Protein AF-A0A966L9B3-F1 (afdb_monomer_lite)

Sequence (393 aa):
MKVLAFAATNHKQSINKKLVKYATSLFQKKHEIKLIDLNDYEVVLFSPARAAKSGVPKKAQEFSDLIEWADLVVISFAEYNGSYTPVFKNLLDWASTTKEKLFVNTEMLLLATSPGARGAKGVLTQAANYFPFMGATVIGTFSLPKFSEHLTAQGISDKALHTELENLVLTAESTPVPVHTKTVTWVNKLSTLWIVIGYSMFAFVTLNGWLGAPWFAITTANIYWEIAMIAATFTLLIRPLYDLLPESDILRSMLKWRKGIGVISSGIVVGFWLSRNTSFTDPTIFFDYFRAEKWNFGLENILERTTEITAWTLFLISNKWMVLHANWLWHQLQKLAYVYFLSAAFLLSIIHEKTYGLVCLILFFVIYQAWIYKRIFNPKPVENHQSRLSQAS

Foldseek 3Di:
DEEEEEELDQPPPDLLLVVRVQLVVLADPVYHYDYDHLVQLFDDADDPVCCLPPNQPPSLVVVLVSLVVGLEYEYEADADPLEGDSSNVRSVRSNCVVDVASNALYEYEYEAADLAQCQSVSHQVVCVVPNVVSRYHYLYYAGDYNSVVQQDPVGGPDPVSVVVSSVSSVSVVPPPRPPCSVLVVVLLVVLVVLQVLLLVLLVVLQVCLQVVPVVCDPVVLVVLLLLLLVLLLLLQQLVLVCLVPVVDPPSVSCPSNSLSSLSNNLSNLQSNVNSQQDYPVDRVSVVVCVDVVLVDPPLLSVLSVLLNVLSVLSNVCSDPVNCSNPVVVSVVSVVSSVSNNVSSLCNCCPVVVHPSSVVSVVSNVVSVVVSVCCCPPVNDPDPPPVVVVVVVD

Structure (mmCIF, N/CA/C/O backbone):
data_AF-A0A966L9B3-F1
#
_entry.id   AF-A0A966L9B3-F1
#
loop_
_atom_site.group_PDB
_atom_site.id
_atom_site.type_symbol
_atom_site.label_atom_id
_atom_site.label_alt_id
_atom_site.label_comp_id
_atom_site.label_asym_id
_atom_site.label_entity_id
_atom_site.label_seq_id
_atom_site.pdbx_PDB_ins_code
_atom_site.Cartn_x
_atom_site.Cartn_y
_atom_site.Cartn_z
_atom_site.occupancy
_atom_site.B_iso_or_equiv
_atom_site.auth_seq_id
_atom_site.auth_comp_id
_atom_site.auth_asym_id
_atom_site.auth_atom_id
_atom_site.pdbx_PDB_model_num
ATOM 1 N N . MET A 1 1 ? -17.893 11.603 8.142 1.00 88.25 1 MET A N 1
ATOM 2 C CA . MET A 1 1 ? -16.762 10.656 8.187 1.00 88.25 1 MET A CA 1
ATOM 3 C C . MET A 1 1 ? -17.284 9.248 7.984 1.00 88.25 1 MET A C 1
ATOM 5 O O . MET A 1 1 ? -18.453 8.998 8.288 1.00 88.25 1 MET A O 1
ATOM 9 N N . LYS A 1 2 ? -16.426 8.384 7.463 1.00 92.75 2 LYS A N 1
ATOM 10 C CA . LYS A 1 2 ? -16.637 6.957 7.253 1.00 92.75 2 LYS A CA 1
ATOM 11 C C . LYS A 1 2 ? -16.049 6.193 8.430 1.00 92.75 2 LYS A C 1
ATOM 13 O O . LYS A 1 2 ? -14.855 6.309 8.697 1.00 92.75 2 LYS A O 1
ATOM 18 N N . VAL A 1 3 ? -16.881 5.438 9.131 1.00 95.75 3 VAL A N 1
ATOM 19 C CA . VAL A 1 3 ? -16.491 4.680 10.320 1.00 95.75 3 VAL A CA 1
ATOM 20 C C . VAL A 1 3 ? -16.561 3.197 9.995 1.00 95.75 3 VAL A C 1
ATOM 22 O O . VAL A 1 3 ? -17.634 2.674 9.691 1.00 95.75 3 VAL A O 1
ATOM 25 N N . LEU A 1 4 ? -15.429 2.505 10.064 1.00 97.88 4 LEU A N 1
ATOM 26 C CA . LEU A 1 4 ? -15.395 1.046 10.039 1.00 97.88 4 LEU A CA 1
ATOM 27 C C . LEU A 1 4 ? -15.411 0.541 11.477 1.00 97.88 4 LEU A C 1
ATOM 29 O O . LEU A 1 4 ? -14.542 0.894 12.267 1.00 97.88 4 LEU A O 1
ATOM 33 N N . ALA A 1 5 ? -16.375 -0.306 11.813 1.00 98.44 5 ALA A N 1
ATOM 34 C CA . ALA A 1 5 ? -16.529 -0.840 13.153 1.00 98.44 5 ALA A CA 1
ATOM 35 C C . ALA A 1 5 ? -16.572 -2.366 13.146 1.00 98.44 5 ALA A C 1
ATOM 37 O O . ALA A 1 5 ? -17.249 -2.966 12.311 1.00 98.44 5 ALA A O 1
ATOM 38 N N . PHE A 1 6 ? -15.869 -3.007 14.080 1.00 98.62 6 PHE A N 1
ATOM 39 C CA . PHE A 1 6 ? -15.927 -4.461 14.244 1.00 98.62 6 PHE A CA 1
ATOM 40 C C . PHE A 1 6 ? -15.386 -4.937 15.589 1.00 98.62 6 PHE A C 1
ATOM 42 O O . PHE A 1 6 ? -14.641 -4.247 16.282 1.00 98.62 6 PHE A O 1
ATOM 49 N N . ALA A 1 7 ? -15.740 -6.165 15.958 1.00 98.44 7 ALA A N 1
ATOM 50 C CA . ALA A 1 7 ? -15.104 -6.856 17.070 1.00 98.44 7 ALA A CA 1
ATOM 51 C C . ALA A 1 7 ? -14.018 -7.796 16.550 1.00 98.44 7 ALA A C 1
ATOM 53 O O . ALA A 1 7 ? -14.272 -8.583 15.642 1.00 98.44 7 ALA A O 1
ATOM 54 N N . ALA A 1 8 ? -12.841 -7.782 17.167 1.00 98.00 8 ALA A N 1
ATOM 55 C CA . ALA A 1 8 ? -11.696 -8.611 16.805 1.00 98.00 8 ALA A CA 1
ATOM 56 C C . ALA A 1 8 ? -11.862 -10.074 17.273 1.00 98.00 8 ALA A C 1
ATOM 58 O O . ALA A 1 8 ? -11.035 -10.601 18.016 1.00 98.00 8 ALA A O 1
ATOM 59 N N . THR A 1 9 ? -12.968 -10.728 16.909 1.00 97.75 9 THR A N 1
ATOM 60 C CA . THR A 1 9 ? -13.280 -12.131 17.221 1.00 97.75 9 THR A CA 1
ATOM 61 C C . THR A 1 9 ? -14.342 -12.686 16.271 1.00 97.75 9 THR A C 1
ATOM 63 O O . THR A 1 9 ? -15.232 -11.963 15.823 1.00 97.75 9 THR A O 1
ATOM 66 N N . ASN A 1 10 ? -14.298 -13.993 16.023 1.00 96.31 10 ASN A N 1
ATOM 67 C CA . ASN A 1 10 ? -15.314 -14.736 15.280 1.00 96.31 10 ASN A CA 1
ATOM 68 C C . ASN A 1 10 ? -16.407 -15.328 16.186 1.00 96.31 10 ASN A C 1
ATOM 70 O O . ASN A 1 10 ? -17.366 -15.908 15.681 1.00 96.31 10 ASN A O 1
ATOM 74 N N . HIS A 1 11 ? -16.347 -15.147 17.512 1.00 96.56 11 HIS A N 1
ATOM 75 C CA . HIS A 1 11 ? -17.391 -15.656 18.400 1.00 96.56 11 HIS A CA 1
ATOM 76 C C . HIS A 1 11 ? -18.757 -15.028 18.060 1.00 96.56 11 HIS A C 1
ATOM 78 O O . HIS A 1 11 ? -18.926 -13.802 18.085 1.00 96.56 11 HIS A O 1
ATOM 84 N N . LYS A 1 12 ? -19.752 -15.862 17.725 1.00 93.75 12 LYS A N 1
ATOM 85 C CA . LYS A 1 12 ? -21.078 -15.406 17.261 1.00 93.75 12 LYS A CA 1
ATOM 86 C C . LYS A 1 12 ? -21.807 -14.570 18.316 1.00 93.75 12 LYS A C 1
ATOM 88 O O . LYS A 1 12 ? -22.374 -13.534 17.997 1.00 93.75 12 LYS A O 1
ATOM 93 N N . GLN A 1 13 ? -21.706 -14.959 19.585 1.00 95.06 13 GLN A N 1
ATOM 94 C CA . GLN A 1 13 ? -22.300 -14.245 20.722 1.00 95.06 13 GLN A CA 1
ATOM 95 C C . GLN A 1 13 ? -21.269 -13.361 21.444 1.00 95.06 13 GLN A C 1
ATOM 97 O O . GLN A 1 13 ? -21.198 -13.327 22.669 1.00 95.06 13 GLN A O 1
ATOM 102 N N . SER A 1 14 ? -20.379 -12.707 20.698 1.00 96.56 14 SER A N 1
ATOM 103 C CA . SER A 1 14 ? -19.298 -11.907 21.281 1.00 96.56 14 SER A CA 1
ATOM 104 C C . SER A 1 14 ? -19.817 -10.706 22.081 1.00 96.56 14 SER A C 1
ATOM 106 O O . SER A 1 14 ? -20.560 -9.864 21.575 1.00 96.56 14 SER A O 1
ATOM 108 N N . ILE A 1 15 ? -19.340 -10.579 23.318 1.00 97.81 15 ILE A N 1
ATOM 109 C CA . ILE A 1 15 ? -19.538 -9.387 24.153 1.00 97.81 15 ILE A CA 1
ATOM 110 C C . ILE A 1 15 ? -18.845 -8.146 23.564 1.00 97.81 15 ILE A C 1
ATOM 112 O O . ILE A 1 15 ? -19.366 -7.041 23.665 1.00 97.81 15 ILE A O 1
ATOM 116 N N . ASN A 1 16 ? -17.739 -8.334 22.838 1.00 98.25 16 ASN A N 1
ATOM 117 C CA . ASN A 1 16 ? -17.040 -7.261 22.130 1.00 98.25 16 ASN A CA 1
ATOM 118 C C . ASN A 1 16 ? -17.839 -6.786 20.899 1.00 98.25 16 ASN A C 1
ATOM 120 O O . ASN A 1 16 ? -17.841 -5.599 20.588 1.00 98.25 16 ASN A O 1
ATOM 124 N N . LYS A 1 17 ? -18.613 -7.673 20.246 1.00 97.81 17 LYS A N 1
ATOM 125 C CA . LYS A 1 17 ? -19.581 -7.263 19.204 1.00 97.81 17 LYS A CA 1
ATOM 126 C C . LYS A 1 17 ? -20.690 -6.388 19.783 1.00 97.81 17 LYS A C 1
ATOM 128 O O . LYS A 1 17 ? -21.083 -5.406 19.163 1.00 97.81 17 LYS A O 1
ATOM 133 N N . LYS A 1 18 ? -21.181 -6.722 20.980 1.00 97.75 18 LYS A N 1
ATOM 134 C CA . LYS A 1 18 ? -22.184 -5.906 21.679 1.00 97.75 18 LYS A CA 1
ATOM 135 C C . LYS A 1 18 ? -21.615 -4.540 22.076 1.00 97.75 18 LYS A C 1
ATOM 137 O O . LYS A 1 18 ? -22.272 -3.535 21.828 1.00 97.75 18 LYS A O 1
ATOM 142 N N . LEU A 1 19 ? -20.392 -4.502 22.612 1.00 98.31 19 LEU A N 1
ATOM 143 C CA . LEU A 1 19 ? -19.725 -3.254 22.987 1.00 98.31 19 LEU A CA 1
ATOM 144 C C . LEU A 1 19 ? -19.475 -2.344 21.780 1.00 98.31 19 LEU A C 1
ATOM 146 O O . LEU A 1 19 ? -19.857 -1.180 21.826 1.00 98.31 19 LEU A O 1
ATOM 150 N N . VAL A 1 20 ? -18.889 -2.855 20.689 1.00 97.88 20 VAL A N 1
ATOM 151 C CA . VAL A 1 20 ? -18.633 -2.017 19.505 1.00 97.88 20 VAL A CA 1
ATOM 152 C C . VAL A 1 20 ? -19.937 -1.505 18.896 1.00 97.88 20 VAL A C 1
ATOM 154 O O . VAL A 1 20 ? -20.016 -0.336 18.537 1.00 97.88 20 VAL A O 1
ATOM 157 N N . LYS A 1 21 ? -20.990 -2.336 18.864 1.00 97.19 21 LYS A N 1
ATOM 158 C CA . LYS A 1 21 ? -22.319 -1.922 18.400 1.00 97.19 21 LYS A CA 1
ATOM 159 C C . LYS A 1 21 ? -22.887 -0.792 19.265 1.00 97.19 21 LYS A C 1
ATOM 161 O O . LYS A 1 21 ? -23.419 0.172 18.718 1.00 97.19 21 LYS A O 1
ATOM 166 N N . TYR A 1 22 ? -22.747 -0.888 20.588 1.00 97.75 22 TYR A N 1
ATOM 167 C CA . TYR A 1 22 ? -23.157 0.177 21.502 1.00 97.75 22 TYR A CA 1
ATOM 168 C C . TYR A 1 22 ? -22.345 1.458 21.279 1.00 97.75 22 TYR A C 1
ATOM 170 O O . TYR A 1 22 ? -22.937 2.508 21.053 1.00 97.75 22 TYR A O 1
ATOM 178 N N . ALA A 1 23 ? -21.013 1.373 21.226 1.00 97.25 23 ALA A N 1
ATOM 179 C CA . ALA A 1 23 ? -20.154 2.529 20.962 1.00 97.25 23 ALA A CA 1
ATOM 180 C C . ALA A 1 23 ? -20.516 3.222 19.637 1.00 97.25 23 ALA A C 1
ATOM 182 O O . ALA A 1 23 ? -20.663 4.438 19.600 1.00 97.25 23 ALA A O 1
ATOM 183 N N . THR A 1 24 ? -20.762 2.457 18.565 1.00 96.50 24 THR A N 1
ATOM 184 C CA . THR A 1 24 ? -21.193 3.027 17.277 1.00 96.50 24 THR A CA 1
ATOM 185 C C . THR A 1 24 ? -22.568 3.687 17.323 1.00 96.50 24 THR A C 1
ATOM 187 O O . THR A 1 24 ? -22.834 4.573 16.520 1.00 96.50 24 THR A O 1
ATOM 190 N N . SER A 1 25 ? -23.444 3.280 18.248 1.00 95.81 25 SER A N 1
ATOM 191 C CA . SER A 1 25 ? -24.771 3.891 18.399 1.00 95.81 25 SER A CA 1
ATOM 192 C C . SER A 1 25 ? -24.731 5.287 19.025 1.00 95.81 25 SER A C 1
ATOM 194 O O . SER A 1 25 ? -25.706 6.022 18.896 1.00 95.81 25 SER A O 1
ATOM 196 N N . LEU A 1 26 ? -23.609 5.655 19.658 1.00 95.19 26 LEU A N 1
ATOM 197 C CA . LEU A 1 26 ? -23.385 6.979 20.244 1.00 95.19 26 LEU A CA 1
ATOM 198 C C . LEU A 1 26 ? -22.949 8.026 19.205 1.00 95.19 26 LEU A C 1
ATOM 200 O O . LEU A 1 26 ? -23.002 9.217 19.489 1.00 95.19 26 LEU A O 1
ATOM 204 N N . PHE A 1 27 ? -22.536 7.606 18.005 1.00 94.44 27 PHE A N 1
ATOM 205 C CA . PHE A 1 27 ? -22.176 8.530 16.929 1.00 94.44 27 PHE A CA 1
ATOM 206 C C . PHE A 1 27 ? -23.416 9.220 16.344 1.00 94.44 27 PHE A C 1
ATOM 208 O O . PHE A 1 27 ? -24.498 8.636 16.218 1.00 94.44 27 PHE A O 1
ATOM 215 N N . GLN A 1 28 ? -23.242 10.455 15.883 1.00 87.56 28 GLN A N 1
ATOM 216 C CA . GLN A 1 28 ? -24.261 11.217 15.173 1.00 87.56 28 GLN A CA 1
ATOM 217 C C . GLN A 1 28 ? -24.679 10.515 13.871 1.00 87.56 28 GLN A C 1
ATOM 219 O O . GLN A 1 28 ? -23.863 10.010 13.098 1.00 87.56 28 GLN A O 1
ATOM 224 N N . LYS A 1 29 ? -25.973 10.586 13.540 1.00 86.69 29 LYS A N 1
ATOM 225 C CA . LYS A 1 29 ? -26.559 9.914 12.360 1.00 86.69 29 LYS A CA 1
ATOM 226 C C . LYS A 1 29 ? -25.997 10.361 11.000 1.00 86.69 29 LYS A C 1
ATOM 228 O O . LYS A 1 29 ? -26.280 9.726 9.992 1.00 86.69 29 LYS A O 1
ATOM 233 N N . LYS A 1 30 ? -25.223 11.450 10.953 1.00 87.50 30 LYS A N 1
ATOM 234 C CA . LYS A 1 30 ? -24.587 11.971 9.729 1.00 87.50 30 LYS A CA 1
ATOM 235 C C . LYS A 1 30 ? -23.382 11.139 9.260 1.00 87.50 30 LYS A C 1
ATOM 237 O O . LYS A 1 30 ? -22.874 11.376 8.165 1.00 87.50 30 LYS A O 1
ATOM 242 N N . HIS A 1 31 ? -22.873 10.234 10.095 1.00 90.06 31 HIS A N 1
ATOM 243 C CA . HIS A 1 31 ? -21.692 9.425 9.798 1.00 90.06 31 HIS A CA 1
ATOM 244 C C . HIS A 1 31 ? -22.064 8.149 9.026 1.00 90.06 31 HIS A C 1
ATOM 246 O O . HIS A 1 31 ? -23.074 7.510 9.312 1.00 90.06 31 HIS A O 1
ATOM 252 N N . GLU A 1 32 ? -21.244 7.764 8.043 1.00 94.19 32 GLU A N 1
ATOM 253 C CA . GLU A 1 32 ? -21.422 6.502 7.313 1.00 94.19 32 GLU A CA 1
ATOM 254 C C . GLU A 1 32 ? -20.723 5.396 8.108 1.00 94.19 32 GLU A C 1
ATOM 256 O O . GLU A 1 32 ? -19.495 5.324 8.113 1.00 94.19 32 GLU A O 1
ATOM 261 N N . ILE A 1 33 ? -21.488 4.558 8.810 1.00 96.44 33 ILE A N 1
ATOM 262 C CA . ILE A 1 33 ? -20.944 3.508 9.681 1.00 96.44 33 ILE A CA 1
ATOM 263 C C . ILE A 1 33 ? -21.110 2.140 9.017 1.00 96.44 33 ILE A C 1
ATOM 265 O O . ILE A 1 33 ? -22.226 1.714 8.719 1.00 96.44 33 ILE A O 1
ATOM 269 N N . LYS A 1 34 ? -20.000 1.421 8.837 1.00 97.94 34 LYS A N 1
ATOM 270 C CA . LYS A 1 34 ? -19.977 0.016 8.417 1.00 97.94 34 LYS A CA 1
ATOM 271 C C . LYS A 1 34 ? -19.582 -0.861 9.595 1.00 97.94 34 LYS A C 1
ATOM 273 O O . LYS A 1 34 ? -18.407 -0.953 9.936 1.00 97.94 34 LYS A O 1
ATOM 278 N N . LEU A 1 35 ? -20.572 -1.516 10.194 1.00 97.69 35 LEU A N 1
ATOM 279 C CA . LEU A 1 35 ? -20.355 -2.554 11.196 1.00 97.69 35 LEU A CA 1
ATOM 280 C C . LEU A 1 35 ? -20.195 -3.907 10.490 1.00 97.69 35 LEU A C 1
ATOM 282 O O . LEU A 1 35 ? -21.150 -4.382 9.878 1.00 97.69 35 LEU A O 1
ATOM 286 N N . ILE A 1 36 ? -19.010 -4.517 10.566 1.00 97.94 36 ILE A N 1
ATOM 287 C CA . ILE A 1 36 ? -18.717 -5.806 9.917 1.00 97.94 36 ILE A CA 1
ATOM 288 C C . ILE A 1 36 ? -18.547 -6.943 10.933 1.00 97.94 36 ILE A C 1
ATOM 290 O O . ILE A 1 36 ? -18.181 -6.719 12.091 1.00 97.94 36 ILE A O 1
ATOM 294 N N . ASP A 1 37 ? -18.774 -8.179 10.485 1.00 97.12 37 ASP A N 1
ATOM 295 C CA . ASP A 1 37 ? -18.498 -9.396 11.249 1.00 97.12 37 ASP A CA 1
ATOM 296 C C . ASP A 1 37 ? -17.266 -10.111 10.680 1.00 97.12 37 ASP A C 1
ATOM 298 O O . ASP A 1 37 ? -17.201 -10.405 9.491 1.00 97.12 37 ASP A O 1
ATOM 302 N N . LEU A 1 38 ? -16.285 -10.431 11.528 1.00 96.38 38 LEU A N 1
ATOM 303 C CA . LEU A 1 38 ? -15.063 -11.126 11.108 1.00 96.38 38 LEU A CA 1
ATOM 304 C C . LEU A 1 38 ? -15.313 -12.536 10.561 1.00 96.38 38 LEU A C 1
ATOM 306 O O . LEU A 1 38 ? -14.450 -13.057 9.859 1.00 96.38 38 LEU A O 1
ATOM 310 N N . ASN A 1 39 ? -16.471 -13.144 10.841 1.00 96.44 39 ASN A N 1
ATOM 311 C CA . ASN A 1 39 ? -16.850 -14.414 10.213 1.00 96.44 39 ASN A CA 1
ATOM 312 C C . ASN A 1 39 ? -16.973 -14.291 8.681 1.00 96.44 39 ASN A C 1
ATOM 314 O O . ASN A 1 39 ? -16.719 -15.262 7.977 1.00 96.44 39 ASN A O 1
ATOM 318 N N . ASP A 1 40 ? -17.275 -13.101 8.151 1.00 97.06 40 ASP A N 1
ATOM 319 C CA . ASP A 1 40 ? -17.399 -12.869 6.702 1.00 97.06 40 ASP A CA 1
ATOM 320 C C . ASP A 1 40 ? -16.039 -12.694 5.996 1.00 97.06 40 ASP A C 1
ATOM 322 O O . ASP A 1 40 ? -15.973 -12.590 4.763 1.00 97.06 40 ASP A O 1
ATOM 326 N N . TYR A 1 41 ? -14.954 -12.660 6.781 1.00 96.88 41 TYR A N 1
ATOM 327 C CA . TYR A 1 41 ? -13.576 -12.414 6.348 1.00 96.88 41 TYR A CA 1
ATOM 328 C C . TYR A 1 41 ? -12.631 -13.547 6.751 1.00 96.88 41 TYR A C 1
ATOM 330 O O . TYR A 1 41 ? -11.418 -13.349 6.842 1.00 96.88 41 TYR A O 1
ATOM 338 N N . GLU A 1 42 ? -13.166 -14.741 7.005 1.00 93.69 42 GLU A N 1
ATOM 339 C CA . GLU A 1 42 ? -12.338 -15.894 7.325 1.00 93.69 42 GLU A CA 1
ATOM 340 C C . GLU A 1 42 ? -11.416 -16.242 6.148 1.00 93.69 42 GLU A C 1
ATOM 342 O O . GLU A 1 42 ? -11.809 -16.281 4.979 1.00 93.69 42 GLU A O 1
ATOM 347 N N . VAL A 1 43 ? -10.146 -16.462 6.472 1.00 95.88 43 VAL A N 1
ATOM 348 C CA . VAL A 1 43 ? -9.086 -16.777 5.519 1.00 95.88 43 VAL A CA 1
ATOM 349 C C . VAL A 1 43 ? -8.260 -17.932 6.054 1.00 95.88 43 VAL A C 1
ATOM 351 O O . VAL A 1 43 ? -8.148 -18.133 7.264 1.00 95.88 43 VAL A O 1
ATOM 354 N N . VAL A 1 44 ? -7.647 -18.684 5.141 1.00 95.56 44 VAL A N 1
ATOM 355 C CA . VAL A 1 44 ? -6.712 -19.758 5.494 1.00 95.56 44 VAL A CA 1
ATOM 356 C C . VAL A 1 44 ? -5.604 -19.238 6.413 1.00 95.56 44 VAL A C 1
ATOM 358 O O . VAL A 1 44 ? -5.272 -18.055 6.387 1.00 95.56 44 VAL A O 1
ATOM 361 N N . LEU A 1 45 ? -4.990 -20.114 7.211 1.00 97.38 45 LEU A N 1
ATOM 362 C CA . LEU A 1 45 ? -3.868 -19.712 8.063 1.00 97.38 45 LEU A CA 1
ATOM 363 C C . LEU A 1 45 ? -2.746 -19.068 7.229 1.00 97.38 45 LEU A C 1
ATOM 365 O O . LEU A 1 45 ? -2.359 -19.599 6.179 1.00 97.38 45 LEU A O 1
ATOM 369 N N . PHE A 1 46 ? -2.251 -17.928 7.690 1.00 95.56 46 PHE A N 1
ATOM 370 C CA . PHE A 1 46 ? -1.196 -17.169 7.049 1.00 95.56 46 PHE A CA 1
ATOM 371 C C . PHE A 1 46 ? 0.109 -17.960 7.038 1.00 95.56 46 PHE A C 1
ATOM 373 O O . PHE A 1 46 ? 0.512 -18.567 8.029 1.00 95.56 46 PHE A O 1
ATOM 380 N N . SER A 1 47 ? 0.793 -17.926 5.898 1.00 93.12 47 SER A N 1
ATOM 381 C CA . SER A 1 47 ? 2.218 -18.218 5.844 1.00 93.12 47 SER A CA 1
ATOM 382 C C . SER A 1 47 ? 2.859 -17.445 4.693 1.00 93.12 47 SER A C 1
ATOM 384 O O . SER A 1 47 ? 2.222 -17.277 3.646 1.00 93.12 47 SER A O 1
ATOM 386 N N . PRO A 1 48 ? 4.132 -17.030 4.823 1.00 87.00 48 PRO A N 1
ATOM 387 C CA . PRO A 1 48 ? 4.849 -16.377 3.730 1.00 87.00 48 PRO A CA 1
ATOM 388 C C . PRO A 1 48 ? 4.855 -17.217 2.444 1.00 87.00 48 PRO A C 1
ATOM 390 O O . PRO A 1 48 ? 4.670 -16.688 1.352 1.00 87.00 48 PRO A O 1
ATOM 393 N N . ALA A 1 49 ? 4.979 -18.544 2.571 1.00 88.06 49 ALA A N 1
ATOM 394 C CA . ALA A 1 49 ? 4.940 -19.466 1.438 1.00 88.06 49 ALA A CA 1
ATOM 395 C C . ALA A 1 49 ? 3.576 -19.470 0.722 1.00 88.06 49 ALA A C 1
ATOM 397 O O . ALA A 1 49 ? 3.522 -19.500 -0.508 1.00 88.06 49 ALA A O 1
ATOM 398 N N . ARG A 1 50 ? 2.463 -19.409 1.468 1.00 86.94 50 ARG A N 1
ATOM 399 C CA . ARG A 1 50 ? 1.117 -19.318 0.877 1.00 86.94 50 ARG A CA 1
ATOM 400 C C . ARG A 1 50 ? 0.914 -17.987 0.171 1.00 86.94 50 ARG A C 1
ATOM 402 O O . ARG A 1 50 ? 0.420 -17.991 -0.954 1.00 86.94 50 ARG A O 1
ATOM 409 N N . ALA A 1 51 ? 1.332 -16.892 0.803 1.00 83.19 51 ALA A N 1
ATOM 410 C CA . ALA A 1 51 ? 1.238 -15.560 0.220 1.00 83.19 51 ALA A CA 1
ATOM 411 C C . ALA A 1 51 ? 2.031 -15.460 -1.091 1.00 83.19 51 ALA A C 1
ATOM 413 O O . ALA A 1 51 ? 1.507 -14.966 -2.085 1.00 83.19 51 ALA A O 1
ATOM 414 N N . ALA A 1 52 ? 3.244 -16.019 -1.130 1.00 80.25 52 ALA A N 1
ATOM 415 C CA . ALA A 1 52 ? 4.061 -16.061 -2.341 1.00 80.25 52 ALA A CA 1
ATOM 416 C C . ALA A 1 52 ? 3.446 -16.926 -3.457 1.00 80.25 52 ALA A C 1
ATOM 418 O O . ALA A 1 52 ? 3.570 -16.587 -4.630 1.00 80.25 52 ALA A O 1
ATOM 419 N N . LYS A 1 53 ? 2.786 -18.039 -3.107 1.00 80.62 53 LYS A N 1
ATOM 420 C CA . LYS A 1 53 ? 2.223 -18.983 -4.086 1.00 80.62 53 LYS A CA 1
ATOM 421 C C . LYS A 1 53 ? 0.872 -18.546 -4.653 1.00 80.62 53 LYS A C 1
ATOM 423 O O . LYS A 1 53 ? 0.626 -18.730 -5.838 1.00 80.62 53 LYS A O 1
ATOM 428 N N . SER A 1 54 ? -0.028 -18.067 -3.796 1.00 77.19 54 SER A N 1
ATOM 429 C CA . SER A 1 54 ? -1.451 -17.878 -4.139 1.00 77.19 54 SER A CA 1
ATOM 430 C C . SER A 1 54 ? -1.876 -16.410 -4.153 1.00 77.19 54 SER A C 1
ATOM 432 O O . SER A 1 54 ? -3.027 -16.114 -4.465 1.00 77.19 54 SER A O 1
ATOM 434 N N . GLY A 1 55 ? -0.968 -15.494 -3.804 1.00 82.56 55 GLY A N 1
ATOM 435 C CA . GLY A 1 55 ? -1.300 -14.094 -3.580 1.00 82.56 55 GLY A CA 1
ATOM 436 C C . GLY A 1 55 ? -2.172 -13.890 -2.339 1.00 82.56 55 GLY A C 1
ATOM 437 O O . GLY A 1 55 ? -2.334 -14.782 -1.501 1.00 82.56 55 GLY A O 1
ATOM 438 N N . VAL A 1 56 ? -2.723 -12.682 -2.210 1.00 85.62 56 VAL A N 1
ATOM 439 C CA . VAL A 1 56 ? -3.583 -12.302 -1.084 1.00 85.62 56 VAL A CA 1
ATOM 440 C C . VAL A 1 56 ? -4.996 -12.865 -1.292 1.00 85.62 56 VAL A C 1
ATOM 442 O O . VAL A 1 56 ? -5.597 -12.613 -2.339 1.00 85.62 56 VAL A O 1
ATOM 445 N N . PRO A 1 57 ? -5.578 -13.587 -0.313 1.00 93.19 57 PRO A N 1
ATOM 446 C CA . PRO A 1 57 ? -6.965 -14.022 -0.381 1.00 93.19 57 PRO A CA 1
ATOM 447 C C . PRO A 1 57 ? -7.919 -12.840 -0.561 1.00 93.19 57 PRO A C 1
ATOM 449 O O . PRO A 1 57 ? -7.784 -11.818 0.112 1.00 93.19 57 PRO A O 1
ATOM 452 N N . LYS A 1 58 ? -8.948 -13.008 -1.400 1.00 91.19 58 LYS A N 1
ATOM 453 C CA . LYS A 1 58 ? -9.935 -11.955 -1.699 1.00 91.19 58 LYS A CA 1
ATOM 454 C C . LYS A 1 58 ? -10.518 -11.311 -0.435 1.00 91.19 58 LYS A C 1
ATOM 456 O O . LYS A 1 58 ? -10.617 -10.096 -0.364 1.00 91.19 58 LYS A O 1
ATOM 461 N N . LYS A 1 59 ? -10.839 -12.112 0.585 1.00 95.00 59 LYS A N 1
ATOM 462 C CA . LYS A 1 59 ? -11.372 -11.631 1.867 1.00 95.00 59 LYS A CA 1
ATOM 463 C C . LYS A 1 59 ? -10.396 -10.756 2.653 1.00 95.00 59 LYS A C 1
ATOM 465 O O . LYS A 1 59 ? -10.809 -9.757 3.230 1.00 95.00 59 LYS A O 1
ATOM 470 N N . ALA A 1 60 ? -9.102 -11.065 2.625 1.00 93.81 60 ALA A N 1
ATOM 471 C CA . ALA A 1 60 ? -8.095 -10.204 3.239 1.00 93.81 60 ALA A CA 1
ATOM 472 C C . ALA A 1 60 ? -7.921 -8.886 2.468 1.00 93.81 60 ALA A C 1
ATOM 474 O O . ALA A 1 60 ? -7.740 -7.839 3.089 1.00 93.81 60 ALA A O 1
ATOM 475 N N . GLN A 1 61 ? -8.036 -8.920 1.134 1.00 90.38 61 GLN A N 1
ATOM 476 C CA . GLN A 1 61 ? -8.053 -7.704 0.319 1.00 90.38 61 GLN A CA 1
ATOM 477 C C . GLN A 1 61 ? -9.296 -6.851 0.615 1.00 90.38 61 GLN A C 1
ATOM 479 O O . GLN A 1 61 ? -9.149 -5.673 0.909 1.00 90.38 61 GLN A O 1
ATOM 484 N N . GLU A 1 62 ? -10.494 -7.448 0.644 1.00 92.06 62 GLU A N 1
ATOM 485 C CA . GLU A 1 62 ? -11.751 -6.764 1.000 1.00 92.06 62 GLU A CA 1
ATOM 486 C C . GLU A 1 62 ? -11.653 -6.094 2.385 1.00 92.06 62 GLU A C 1
ATOM 488 O O . GLU A 1 62 ? -12.053 -4.941 2.549 1.00 92.06 62 GLU A O 1
ATOM 493 N N . PHE A 1 63 ? -11.064 -6.776 3.375 1.00 96.75 63 PHE A N 1
ATOM 494 C CA . PHE A 1 63 ? -10.812 -6.197 4.698 1.00 96.75 63 PHE A CA 1
ATOM 495 C C . PHE A 1 63 ? -9.826 -5.019 4.642 1.00 96.75 63 PHE A C 1
ATOM 497 O O . PHE A 1 63 ? -10.066 -3.977 5.255 1.00 96.75 63 PHE A O 1
ATOM 504 N N . SER A 1 64 ? -8.739 -5.144 3.875 1.00 92.75 64 SER A N 1
ATOM 505 C CA . SER A 1 64 ? -7.795 -4.041 3.676 1.00 92.75 64 SER A CA 1
ATOM 506 C C . SER A 1 64 ? -8.423 -2.839 2.963 1.00 92.75 64 SER A C 1
ATOM 508 O O . SER A 1 64 ? -8.043 -1.704 3.259 1.00 92.75 64 SER A O 1
ATOM 510 N N . ASP A 1 65 ? -9.330 -3.068 2.018 1.00 88.25 65 ASP A N 1
ATOM 511 C CA . ASP A 1 65 ? -10.014 -2.010 1.274 1.00 88.25 65 ASP A CA 1
ATOM 512 C C . ASP A 1 65 ? -11.008 -1.268 2.179 1.00 88.25 65 ASP A C 1
ATOM 514 O O . ASP A 1 65 ? -11.165 -0.052 2.072 1.00 88.25 65 ASP A O 1
ATOM 518 N N . LEU A 1 66 ? -11.641 -1.975 3.123 1.00 94.69 66 LEU A N 1
ATOM 519 C CA . LEU A 1 66 ? -12.490 -1.362 4.146 1.00 94.69 66 LEU A CA 1
ATOM 520 C C . LEU A 1 66 ? -11.702 -0.461 5.094 1.00 94.69 66 LEU A C 1
ATOM 522 O O . LEU A 1 66 ? -12.190 0.614 5.438 1.00 94.69 66 LEU A O 1
ATOM 526 N N . ILE A 1 67 ? -10.500 -0.879 5.496 1.00 94.31 67 ILE A N 1
ATOM 527 C CA . ILE A 1 67 ? -9.609 -0.045 6.311 1.00 94.31 67 ILE A CA 1
ATOM 528 C C . ILE A 1 67 ? -9.236 1.232 5.550 1.00 94.31 67 ILE A C 1
ATOM 530 O O . ILE A 1 67 ? -9.299 2.315 6.116 1.00 94.31 67 ILE A O 1
ATOM 534 N N . GLU A 1 68 ? -8.907 1.124 4.260 1.00 88.56 68 GLU A N 1
ATOM 535 C CA . GLU A 1 68 ? -8.574 2.286 3.421 1.00 88.56 68 GLU A CA 1
ATOM 536 C C . GLU A 1 68 ? -9.778 3.199 3.147 1.00 88.56 68 GLU A C 1
ATOM 538 O O . GLU A 1 68 ? -9.625 4.405 2.964 1.00 88.56 68 GLU A O 1
ATOM 543 N N . TRP A 1 69 ? -10.985 2.636 3.118 1.00 90.31 69 TRP A N 1
ATOM 544 C CA . TRP A 1 69 ? -12.220 3.404 2.998 1.00 90.31 69 TRP A CA 1
ATOM 545 C C . TRP A 1 69 ? -12.534 4.217 4.266 1.00 90.31 69 TRP A C 1
ATOM 547 O O . TRP A 1 69 ? -13.216 5.237 4.153 1.00 90.31 69 TRP A O 1
ATOM 557 N N . ALA A 1 70 ? -12.078 3.779 5.442 1.00 92.19 70 ALA A N 1
ATOM 558 C CA . ALA A 1 70 ? -12.440 4.364 6.728 1.00 92.19 70 ALA A CA 1
ATOM 559 C C . ALA A 1 70 ? -11.601 5.603 7.079 1.00 92.19 70 ALA A C 1
ATOM 561 O O . ALA A 1 70 ? -10.377 5.583 6.987 1.00 92.19 70 ALA A O 1
ATOM 562 N N . ASP A 1 71 ? -12.269 6.652 7.564 1.00 89.19 71 ASP A N 1
ATOM 563 C CA . ASP A 1 71 ? -11.611 7.777 8.240 1.00 89.19 71 ASP A CA 1
ATOM 564 C C . ASP A 1 71 ? -11.264 7.385 9.693 1.00 89.19 71 ASP A C 1
ATOM 566 O O . ASP A 1 71 ? -10.209 7.740 10.212 1.00 89.19 71 ASP A O 1
ATOM 570 N N . LEU A 1 72 ? -12.147 6.594 10.320 1.00 94.19 72 LEU A N 1
ATOM 571 C CA . LEU A 1 72 ? -12.029 6.096 11.690 1.00 94.19 72 LEU A CA 1
ATOM 572 C C . LEU A 1 72 ? -12.300 4.588 11.742 1.00 94.19 72 LEU A C 1
ATOM 574 O O . LEU A 1 72 ? -13.311 4.108 11.221 1.00 94.19 72 LEU A O 1
ATOM 578 N N . VAL A 1 73 ? -11.441 3.848 12.440 1.00 97.44 73 VAL A N 1
ATOM 579 C CA . VAL A 1 73 ? -11.653 2.439 12.784 1.00 97.44 73 VAL A CA 1
ATOM 580 C C . VAL A 1 73 ? -11.999 2.314 14.267 1.00 97.44 73 VAL A C 1
ATOM 582 O O . VAL A 1 73 ? -11.204 2.663 15.136 1.00 97.44 73 VAL A O 1
ATOM 585 N N . VAL A 1 74 ? -13.177 1.768 14.565 1.00 98.38 74 VAL A N 1
ATOM 586 C CA . VAL A 1 74 ? -13.603 1.419 15.926 1.00 98.38 74 VAL A CA 1
ATOM 587 C C . VAL A 1 74 ? -13.515 -0.093 16.089 1.00 98.38 74 VAL A C 1
ATOM 589 O O . VAL A 1 74 ? -14.297 -0.848 15.508 1.00 98.38 74 VAL A O 1
ATOM 592 N N . ILE A 1 75 ? -12.559 -0.559 16.882 1.00 98.56 75 ILE A N 1
ATOM 593 C CA . ILE A 1 75 ? -12.273 -1.990 17.022 1.00 98.56 75 ILE A CA 1
ATOM 594 C C . ILE A 1 75 ? -12.410 -2.425 18.474 1.00 98.56 75 ILE A C 1
ATOM 596 O O . ILE A 1 75 ? -11.818 -1.821 19.356 1.00 98.56 75 ILE A O 1
ATOM 600 N N . SER A 1 76 ? -13.175 -3.491 18.729 1.00 98.62 76 SER A N 1
ATOM 601 C CA . SER A 1 76 ? -13.335 -4.061 20.073 1.00 98.62 76 SER A CA 1
ATOM 602 C C . SER A 1 76 ? -12.617 -5.404 20.216 1.00 98.62 76 SER A C 1
ATOM 604 O O . SER A 1 76 ? -12.998 -6.387 19.575 1.00 98.62 76 SER A O 1
ATOM 606 N N . PHE A 1 77 ? -11.571 -5.460 21.042 1.00 98.56 77 PHE A N 1
ATOM 607 C CA . PHE A 1 77 ? -10.699 -6.625 21.193 1.00 98.56 77 PHE A CA 1
ATOM 608 C C . PHE A 1 77 ? -11.186 -7.609 22.253 1.00 98.56 77 PHE A C 1
ATOM 610 O O . PHE A 1 77 ? -11.276 -7.290 23.436 1.00 98.56 77 PHE A O 1
ATOM 617 N N . ALA A 1 78 ? -11.411 -8.854 21.827 1.00 97.75 78 ALA A N 1
ATOM 618 C CA . ALA A 1 78 ? -11.479 -9.980 22.747 1.00 97.75 78 ALA A CA 1
ATOM 619 C C . ALA A 1 78 ? -10.058 -10.463 23.084 1.00 97.75 78 ALA A C 1
ATOM 621 O O . ALA A 1 78 ? -9.217 -10.580 22.194 1.00 97.75 78 ALA A O 1
ATOM 622 N N . GLU A 1 79 ? -9.815 -10.764 24.360 1.00 96.75 79 GLU A N 1
ATOM 623 C CA . GLU A 1 79 ? -8.522 -11.240 24.861 1.00 96.75 79 GLU A CA 1
ATOM 624 C C . GLU A 1 79 ? -8.538 -12.757 25.030 1.00 96.75 79 GLU A C 1
ATOM 626 O O . GLU A 1 79 ? -9.265 -13.275 25.881 1.00 96.75 79 GLU A O 1
ATOM 631 N N . TYR A 1 80 ? -7.739 -13.471 24.235 1.00 95.94 80 TYR A N 1
ATOM 632 C CA . TYR A 1 80 ? -7.524 -14.914 24.382 1.00 95.94 80 TYR A CA 1
ATOM 633 C C . TYR A 1 80 ? -6.100 -15.139 24.882 1.00 95.94 80 TYR A C 1
ATOM 635 O O . TYR A 1 80 ? -5.143 -14.745 24.219 1.00 95.94 80 TYR A O 1
ATOM 643 N N . ASN A 1 81 ? -5.960 -15.743 26.067 1.00 93.81 81 ASN A N 1
ATOM 644 C CA . ASN A 1 81 ? -4.669 -15.987 26.726 1.00 93.81 81 ASN A CA 1
ATOM 645 C C . ASN A 1 81 ? -3.775 -14.734 26.795 1.00 93.81 81 ASN A C 1
ATOM 647 O O . ASN A 1 81 ? -2.575 -14.796 26.546 1.00 93.81 81 ASN A O 1
ATOM 651 N N . GLY A 1 82 ? -4.378 -13.581 27.095 1.00 92.12 82 GLY A N 1
ATOM 652 C CA . GLY A 1 82 ? -3.657 -12.317 27.208 1.00 92.12 82 GLY A CA 1
ATOM 653 C C . GLY A 1 82 ? -3.267 -11.672 25.877 1.00 92.12 82 GLY A C 1
ATOM 654 O O . GLY A 1 82 ? -2.505 -10.716 25.908 1.00 92.12 82 GLY A O 1
ATOM 655 N N . SER A 1 83 ? -3.745 -12.143 24.720 1.00 95.75 83 SER A N 1
ATOM 656 C CA . SER A 1 83 ? -3.402 -11.558 23.415 1.00 95.75 83 SER A CA 1
ATOM 657 C C . SER A 1 83 ? -4.590 -11.518 22.444 1.00 95.75 83 SER A C 1
ATOM 659 O O . SER A 1 83 ? -5.742 -11.766 22.817 1.00 95.75 83 SER A O 1
ATOM 661 N N . TYR A 1 84 ? -4.306 -11.150 21.193 1.00 97.88 84 TYR A N 1
ATOM 662 C CA . TYR A 1 84 ? -5.268 -11.094 20.099 1.00 97.88 84 TYR A CA 1
ATOM 663 C C . TYR A 1 84 ? -5.927 -12.450 19.851 1.00 97.88 84 TYR A C 1
ATOM 665 O O . TYR A 1 84 ? -5.302 -13.503 19.985 1.00 97.88 84 TYR A O 1
ATOM 673 N N . THR A 1 85 ? -7.179 -12.432 19.389 1.00 98.12 85 THR A N 1
ATOM 674 C CA . THR A 1 85 ? -7.799 -13.671 18.918 1.00 98.12 85 THR A CA 1
ATOM 675 C C . THR A 1 85 ? -7.068 -14.203 17.678 1.00 98.12 85 THR A C 1
ATOM 677 O O . THR A 1 85 ? -6.654 -13.410 16.823 1.00 98.12 85 THR A O 1
ATOM 680 N N . PRO A 1 86 ? -6.943 -15.537 17.523 1.00 97.69 86 PRO A N 1
ATOM 681 C CA . PRO A 1 86 ? -6.264 -16.130 16.371 1.00 97.69 86 PRO A CA 1
ATOM 682 C C . PRO A 1 86 ? -6.847 -15.681 15.030 1.00 97.69 86 PRO A C 1
ATOM 684 O O . PRO A 1 86 ? -6.100 -15.381 14.105 1.00 97.69 86 PRO A O 1
ATOM 687 N N . VAL A 1 87 ? -8.178 -15.571 14.935 1.00 97.50 87 VAL A N 1
ATOM 688 C CA . VAL A 1 87 ? -8.855 -15.132 13.706 1.00 97.50 87 VAL A CA 1
ATOM 689 C C . VAL A 1 87 ? -8.490 -13.698 13.331 1.00 97.50 87 VAL A C 1
ATOM 691 O O . VAL A 1 87 ? -8.182 -13.434 12.171 1.00 97.50 87 VAL A O 1
ATOM 694 N N . PHE A 1 88 ? -8.458 -12.782 14.305 1.00 98.00 88 PHE A N 1
ATOM 695 C CA . PHE A 1 88 ? -8.091 -11.397 14.040 1.00 98.00 88 PHE A CA 1
ATOM 696 C C . PHE A 1 88 ? -6.620 -11.288 13.656 1.00 98.00 88 PHE A C 1
ATOM 698 O O . PHE A 1 88 ? -6.302 -10.653 12.654 1.00 98.00 88 PHE A O 1
ATOM 705 N N . LYS A 1 89 ? -5.726 -11.940 14.410 1.00 97.75 89 LYS A N 1
ATOM 706 C CA . LYS A 1 89 ? -4.290 -11.900 14.121 1.00 97.75 89 LYS A CA 1
ATOM 707 C C . LYS A 1 89 ? -3.977 -12.483 12.741 1.00 97.75 89 LYS A C 1
ATOM 709 O O . LYS A 1 89 ? -3.205 -11.888 12.000 1.00 97.75 89 LYS A O 1
ATOM 714 N N . ASN A 1 90 ? -4.628 -13.585 12.370 1.00 98.00 90 ASN A N 1
ATOM 715 C CA . ASN A 1 90 ? -4.470 -14.198 11.055 1.00 98.00 90 ASN A CA 1
ATOM 716 C C . ASN A 1 90 ? -4.949 -13.280 9.917 1.00 98.00 90 ASN A C 1
ATOM 718 O O . ASN A 1 90 ? -4.258 -13.126 8.912 1.00 98.00 90 ASN A O 1
ATOM 722 N N . LEU A 1 91 ? -6.120 -12.651 10.075 1.00 97.75 91 LEU A N 1
ATOM 723 C CA . LEU A 1 91 ? -6.645 -11.702 9.091 1.00 97.75 91 LEU A CA 1
ATOM 724 C C . LEU A 1 91 ? -5.752 -10.458 8.972 1.00 97.75 91 LEU A C 1
ATOM 726 O O . LEU A 1 91 ? -5.478 -10.007 7.861 1.00 97.75 91 LEU A O 1
ATOM 730 N N . LEU A 1 92 ? -5.263 -9.942 10.103 1.00 96.44 92 LEU A N 1
ATOM 731 C CA . LEU A 1 92 ? -4.321 -8.827 10.163 1.00 96.44 92 LEU A CA 1
ATOM 732 C C . LEU A 1 92 ? -3.014 -9.156 9.430 1.00 96.44 92 LEU A C 1
ATOM 734 O O . LEU A 1 92 ? -2.547 -8.341 8.635 1.00 96.44 92 LEU A O 1
ATOM 738 N N . ASP A 1 93 ? -2.461 -10.351 9.643 1.00 95.62 93 ASP A N 1
ATOM 739 C CA . ASP A 1 93 ? -1.229 -10.798 8.986 1.00 95.62 93 ASP A CA 1
ATOM 740 C C . ASP A 1 93 ? -1.405 -10.882 7.467 1.00 95.62 93 ASP A C 1
ATOM 742 O O . ASP A 1 93 ? -0.590 -10.339 6.722 1.00 95.62 93 ASP A O 1
ATOM 746 N N . TRP A 1 94 ? -2.512 -11.456 6.987 1.00 96.31 94 TRP A N 1
ATOM 747 C CA . TRP A 1 94 ? -2.822 -11.443 5.556 1.00 96.31 94 TRP A CA 1
ATOM 748 C C . TRP A 1 94 ? -3.005 -10.032 5.000 1.00 96.31 94 TRP A C 1
ATOM 750 O O . TRP A 1 94 ? -2.399 -9.695 3.981 1.00 96.31 94 TRP A O 1
ATOM 760 N N . ALA A 1 95 ? -3.812 -9.198 5.656 1.00 93.44 95 ALA A N 1
ATOM 761 C CA . ALA A 1 95 ? -4.080 -7.836 5.203 1.00 93.44 95 ALA A CA 1
ATOM 762 C C . ALA A 1 95 ? -2.801 -6.985 5.164 1.00 93.44 95 ALA A C 1
ATOM 764 O O . ALA A 1 95 ? -2.634 -6.175 4.252 1.00 93.44 95 ALA A O 1
ATOM 765 N N . SER A 1 96 ? -1.854 -7.227 6.077 1.00 90.06 96 SER A N 1
ATOM 766 C CA . SER A 1 96 ? -0.553 -6.548 6.098 1.00 90.06 96 SER A CA 1
ATOM 767 C C . SER A 1 96 ? 0.311 -6.817 4.859 1.00 90.06 96 SER A C 1
ATOM 769 O O . SER A 1 96 ? 1.206 -6.037 4.561 1.00 90.06 96 SER A O 1
ATOM 771 N N . THR A 1 97 ? 0.031 -7.873 4.087 1.00 87.06 97 THR A N 1
ATOM 772 C CA . THR A 1 97 ? 0.769 -8.157 2.841 1.00 87.06 97 THR A CA 1
ATOM 773 C C . THR A 1 97 ? 0.312 -7.324 1.642 1.00 87.06 97 THR A C 1
ATOM 775 O O . THR A 1 97 ? 0.991 -7.302 0.618 1.00 87.06 97 THR A O 1
ATOM 778 N N . THR A 1 98 ? -0.818 -6.620 1.752 1.00 81.00 98 THR A N 1
ATOM 779 C CA . THR A 1 98 ? -1.374 -5.808 0.654 1.00 81.00 98 THR A CA 1
ATOM 780 C C . THR A 1 98 ? -0.617 -4.496 0.436 1.00 81.00 98 THR A C 1
ATOM 782 O O . THR A 1 98 ? -0.625 -3.955 -0.671 1.00 81.00 98 THR A O 1
ATOM 785 N N . LYS A 1 99 ? 0.024 -3.962 1.484 1.00 78.69 99 LYS A N 1
ATOM 786 C CA . LYS A 1 99 ? 0.712 -2.663 1.488 1.00 78.69 99 LYS A CA 1
ATOM 787 C C . LYS A 1 99 ? 1.686 -2.567 2.669 1.00 78.69 99 LYS A C 1
ATOM 789 O O . LYS A 1 99 ? 1.506 -3.243 3.668 1.00 78.69 99 LYS A O 1
ATOM 794 N N . GLU A 1 100 ? 2.685 -1.686 2.576 1.00 72.31 100 GLU A N 1
ATOM 795 C CA . GLU A 1 100 ? 3.755 -1.543 3.587 1.00 72.31 100 GLU A CA 1
ATOM 796 C C . GLU A 1 100 ? 3.233 -1.219 5.000 1.00 72.31 100 GLU A C 1
ATOM 798 O O . GLU A 1 100 ? 3.747 -1.737 5.987 1.00 72.31 100 GLU A O 1
ATOM 803 N N . LYS A 1 101 ? 2.194 -0.382 5.103 1.00 79.50 101 LYS A N 1
ATOM 804 C CA . LYS A 1 101 ? 1.523 -0.042 6.362 1.00 79.50 101 LYS A CA 1
ATOM 805 C C . LYS A 1 101 ? 0.010 -0.067 6.157 1.00 79.50 101 LYS A C 1
ATOM 807 O O . LYS A 1 101 ? -0.515 0.658 5.313 1.00 79.50 101 LYS A O 1
ATOM 812 N N . LEU A 1 102 ? -0.680 -0.916 6.916 1.00 86.38 102 LEU A N 1
ATOM 813 C CA . LEU A 1 102 ? -2.105 -1.193 6.715 1.00 86.38 102 LEU A CA 1
ATOM 814 C C . LEU A 1 102 ? -3.011 -0.018 7.116 1.00 86.38 102 LEU A C 1
ATOM 816 O O . LEU A 1 102 ? -4.023 0.205 6.459 1.00 86.38 102 LEU A O 1
ATOM 820 N N . PHE A 1 103 ? -2.632 0.737 8.150 1.00 89.00 103 PHE A N 1
ATOM 821 C CA . PHE A 1 103 ? -3.477 1.757 8.783 1.00 89.00 103 PHE A CA 1
ATOM 822 C C . PHE A 1 103 ? -2.941 3.180 8.601 1.00 89.00 103 PHE A C 1
ATOM 824 O O . PHE A 1 103 ? -3.150 4.036 9.454 1.00 89.00 103 PHE A O 1
ATOM 831 N N . VAL A 1 104 ? -2.198 3.441 7.520 1.00 80.00 104 VAL A N 1
ATOM 832 C CA . VAL A 1 104 ? -1.645 4.778 7.249 1.00 80.00 104 VAL A CA 1
ATOM 833 C C . VAL A 1 104 ? -2.760 5.808 7.185 1.00 80.00 104 VAL A C 1
ATOM 835 O O . VAL A 1 104 ? -3.656 5.688 6.352 1.00 80.00 104 VAL A O 1
ATOM 838 N N . ASN A 1 105 ? -2.629 6.861 7.994 1.00 71.75 105 ASN A N 1
ATOM 839 C CA . ASN A 1 105 ? -3.594 7.958 8.085 1.00 71.75 105 ASN A CA 1
ATOM 840 C C . ASN A 1 105 ? -4.991 7.500 8.541 1.00 71.75 105 ASN A C 1
ATOM 842 O O . ASN A 1 105 ? -5.978 8.150 8.208 1.00 71.75 105 ASN A O 1
ATOM 846 N N . THR A 1 106 ? -5.079 6.385 9.269 1.00 84.50 106 THR A N 1
ATOM 847 C CA . THR A 1 106 ? -6.335 5.881 9.831 1.00 84.50 106 THR A CA 1
ATOM 848 C C . THR A 1 106 ? -6.378 6.177 11.323 1.00 84.50 106 THR A C 1
ATOM 850 O O . THR A 1 106 ? -5.490 5.757 12.071 1.00 84.50 106 THR A O 1
ATOM 853 N N . GLU A 1 107 ? -7.415 6.877 11.775 1.00 92.75 107 GLU A N 1
ATOM 854 C CA . GLU A 1 107 ? -7.650 7.059 13.206 1.00 92.75 107 GLU A CA 1
ATOM 855 C C . GLU A 1 107 ? -8.272 5.807 13.817 1.00 92.75 107 GLU A C 1
ATOM 857 O O . GLU A 1 107 ? -8.999 5.061 13.155 1.00 92.75 107 GLU A O 1
ATOM 862 N N . MET A 1 108 ? -7.980 5.561 15.091 1.00 96.06 108 MET A N 1
ATOM 863 C CA . MET A 1 108 ? -8.445 4.375 15.796 1.00 96.06 108 MET A CA 1
ATOM 864 C C . MET A 1 108 ? -8.988 4.680 17.182 1.00 96.06 108 MET A C 1
ATOM 866 O O . MET A 1 108 ? -8.269 5.193 18.040 1.00 96.06 108 MET A O 1
ATOM 870 N N . LEU A 1 109 ? -10.222 4.238 17.418 1.00 97.50 109 LEU A N 1
ATOM 871 C CA . LEU A 1 109 ? -10.790 4.087 18.751 1.00 97.50 109 LEU A CA 1
ATOM 872 C C . LEU A 1 109 ? -10.730 2.607 19.138 1.00 97.50 109 LEU A C 1
ATOM 874 O O . LEU A 1 109 ? -11.409 1.760 18.547 1.00 97.50 109 LEU A O 1
ATOM 878 N N . LEU A 1 110 ? -9.892 2.291 20.123 1.00 98.56 110 LEU A N 1
ATOM 879 C CA . LEU A 1 110 ? -9.663 0.916 20.554 1.00 98.56 110 LEU A CA 1
ATOM 880 C C . LEU A 1 110 ? -10.538 0.610 21.771 1.00 98.56 110 LEU A C 1
ATOM 882 O O . LEU A 1 110 ? -10.454 1.270 22.800 1.00 98.56 110 LEU A O 1
ATOM 886 N N . LEU A 1 111 ? -11.371 -0.412 21.673 1.00 98.75 111 LEU A N 1
ATOM 887 C CA . LEU A 1 111 ? -12.264 -0.854 22.735 1.00 98.75 111 LEU A CA 1
ATOM 888 C C . LEU A 1 111 ? -11.856 -2.258 23.189 1.00 98.75 111 LEU A C 1
ATOM 890 O O . LEU A 1 111 ? -11.323 -3.042 22.406 1.00 98.75 111 LEU A O 1
ATOM 894 N N . ALA A 1 112 ? -12.165 -2.636 24.420 1.00 98.50 112 ALA A N 1
ATOM 895 C CA . ALA A 1 112 ? -12.079 -4.024 24.864 1.00 98.50 112 ALA A CA 1
ATOM 896 C C . ALA A 1 112 ? -13.087 -4.299 25.980 1.00 98.50 112 ALA A C 1
ATOM 898 O O . ALA A 1 112 ? -13.502 -3.397 26.710 1.00 98.50 112 ALA A O 1
ATOM 899 N N . THR A 1 113 ? -13.507 -5.553 26.110 1.00 98.31 113 THR A N 1
ATOM 900 C CA . THR A 1 113 ? -14.292 -5.994 27.263 1.00 98.31 113 THR A CA 1
ATOM 901 C C . THR A 1 113 ? -14.073 -7.466 27.573 1.00 98.31 113 THR A C 1
ATOM 903 O O . THR A 1 113 ? -13.770 -8.282 26.695 1.00 98.31 113 THR A O 1
ATOM 906 N N . SER A 1 114 ? -14.261 -7.808 28.846 1.00 97.25 114 SER A N 1
ATOM 907 C CA . SER A 1 114 ? -14.225 -9.174 29.358 1.00 97.25 114 SER A CA 1
ATOM 908 C C . SER A 1 114 ? -15.265 -9.362 30.467 1.00 97.25 114 SER A C 1
ATOM 910 O O . SER A 1 114 ? -15.632 -8.382 31.119 1.00 97.25 114 SER A O 1
ATOM 912 N N . PRO A 1 115 ? -15.662 -10.608 30.783 1.00 96.00 115 PRO A N 1
ATOM 913 C CA . PRO A 1 115 ? -16.439 -10.892 31.991 1.00 96.00 115 PRO A CA 1
ATOM 914 C C . PRO A 1 115 ? -15.687 -10.540 33.286 1.00 96.00 115 PRO A C 1
ATOM 916 O O . PRO A 1 115 ? -16.309 -10.249 34.297 1.00 96.00 115 PRO A O 1
ATOM 919 N N . GLY A 1 116 ? -14.349 -10.553 33.265 1.00 94.50 116 GLY A N 1
ATOM 920 C CA . GLY A 1 116 ? -13.519 -10.249 34.430 1.00 94.50 116 GLY A CA 1
ATOM 921 C C . GLY A 1 116 ? -13.344 -8.752 34.708 1.00 94.50 116 GLY A C 1
ATOM 922 O O . GLY A 1 116 ? -13.568 -7.893 33.850 1.00 94.50 116 GLY A O 1
ATOM 923 N N . ALA A 1 117 ? -12.849 -8.449 35.911 1.00 95.06 117 ALA A N 1
ATOM 924 C CA . ALA A 1 117 ? -12.609 -7.088 36.402 1.00 95.06 117 ALA A CA 1
ATOM 925 C C . ALA A 1 117 ? -11.565 -6.295 35.596 1.00 95.06 117 ALA A C 1
ATOM 927 O O . ALA A 1 117 ? -11.557 -5.070 35.636 1.00 95.06 117 ALA A O 1
ATOM 928 N N . ARG A 1 118 ? -10.687 -6.972 34.844 1.00 93.31 118 ARG A N 1
ATOM 929 C CA . ARG A 1 118 ? -9.661 -6.312 34.023 1.00 93.31 118 ARG A CA 1
ATOM 930 C C . ARG A 1 118 ? -10.172 -5.790 32.681 1.00 93.31 118 ARG A C 1
ATOM 932 O O . ARG A 1 118 ? -9.427 -5.063 32.039 1.00 93.31 118 ARG A O 1
ATOM 939 N N . GLY A 1 119 ? -11.369 -6.174 32.232 1.00 96.00 119 GLY A N 1
ATOM 940 C CA . GLY A 1 119 ? -11.958 -5.666 30.984 1.00 96.00 119 GLY A CA 1
ATOM 941 C C . GLY A 1 119 ? -11.121 -5.901 29.720 1.00 96.00 119 GLY A C 1
ATOM 942 O O . GLY A 1 119 ? -11.189 -5.092 28.805 1.00 96.00 119 GLY A O 1
ATOM 943 N N . ALA A 1 120 ? -10.323 -6.977 29.664 1.00 97.00 120 ALA A N 1
ATOM 944 C CA . ALA A 1 120 ? -9.385 -7.242 28.562 1.00 97.00 120 ALA A CA 1
ATOM 945 C C . ALA A 1 120 ? -8.341 -6.117 28.333 1.00 97.00 120 ALA A C 1
ATOM 947 O O . ALA A 1 120 ? -7.890 -5.870 27.213 1.00 97.00 120 ALA A O 1
ATOM 948 N N . LYS A 1 121 ? -7.911 -5.432 29.406 1.00 95.00 121 LYS A N 1
ATOM 949 C CA . LYS A 1 121 ? -6.855 -4.402 29.337 1.00 95.00 121 LYS A CA 1
ATOM 950 C C . LYS A 1 121 ? -5.529 -4.901 28.747 1.00 95.00 121 LYS A C 1
ATOM 952 O O . LYS A 1 121 ? -4.807 -4.095 28.177 1.00 95.00 121 LYS A O 1
ATOM 957 N N . GLY A 1 122 ? -5.188 -6.187 28.871 1.00 95.69 122 GLY A N 1
ATOM 958 C CA . GLY A 1 122 ? -3.901 -6.711 28.400 1.00 95.69 122 GLY A CA 1
ATOM 959 C C . GLY A 1 122 ? -3.755 -6.622 26.881 1.00 95.69 122 GLY A C 1
ATOM 960 O O . GLY A 1 122 ? -2.776 -6.059 26.383 1.00 95.69 122 GLY A O 1
ATOM 961 N N . VAL A 1 123 ? -4.743 -7.127 26.140 1.00 97.50 123 VAL A N 1
ATOM 962 C CA . VAL A 1 123 ? -4.776 -7.009 24.672 1.00 97.50 123 VAL A CA 1
ATOM 963 C C . VAL A 1 123 ? -4.995 -5.563 24.222 1.00 97.50 123 VAL A C 1
ATOM 965 O O . VAL A 1 123 ? -4.430 -5.150 23.212 1.00 97.50 123 VAL A O 1
ATOM 968 N N . LEU A 1 124 ? -5.757 -4.769 24.983 1.00 97.69 124 LEU A N 1
ATOM 969 C CA . LEU A 1 124 ? -6.000 -3.363 24.658 1.00 97.69 124 LEU A CA 1
ATOM 970 C C . LEU A 1 124 ? -4.709 -2.533 24.719 1.00 97.69 124 LEU A C 1
ATOM 972 O O . LEU A 1 124 ? -4.436 -1.759 23.804 1.00 97.69 124 LEU A O 1
ATOM 976 N N . THR A 1 125 ? -3.882 -2.734 25.749 1.00 97.25 125 THR A N 1
ATOM 977 C CA . THR A 1 125 ? -2.564 -2.089 25.853 1.00 97.25 125 THR A CA 1
ATOM 978 C C . THR A 1 125 ? -1.627 -2.542 24.731 1.00 97.25 125 THR A C 1
ATOM 980 O O . THR A 1 125 ? -0.941 -1.712 24.138 1.00 97.25 125 THR A O 1
ATOM 983 N N . GLN A 1 126 ? -1.629 -3.834 24.375 1.00 97.50 126 GLN A N 1
ATOM 984 C CA . GLN A 1 126 ? -0.865 -4.326 23.219 1.00 97.50 126 GLN A CA 1
ATOM 985 C C . GLN A 1 126 ? -1.294 -3.642 21.917 1.00 97.50 126 GLN A C 1
ATOM 987 O O . GLN A 1 126 ? -0.437 -3.221 21.142 1.00 97.50 126 GLN A O 1
ATOM 992 N N . ALA A 1 127 ? -2.602 -3.496 21.696 1.00 97.50 127 ALA A N 1
ATOM 993 C CA . ALA A 1 127 ? -3.156 -2.809 20.536 1.00 97.50 127 ALA A CA 1
ATOM 994 C C . ALA A 1 127 ? -2.712 -1.342 20.482 1.00 97.50 127 ALA A C 1
ATOM 996 O O . ALA A 1 127 ? -2.167 -0.906 19.467 1.00 97.50 127 ALA A O 1
ATOM 997 N N . ALA A 1 128 ? -2.884 -0.607 21.583 1.00 96.31 128 ALA A N 1
ATOM 998 C CA . ALA A 1 128 ? -2.529 0.808 21.672 1.00 96.31 128 ALA A CA 1
ATOM 999 C C . ALA A 1 128 ? -1.051 1.065 21.347 1.00 96.31 128 ALA A C 1
ATOM 1001 O O . ALA A 1 128 ? -0.733 2.023 20.647 1.00 96.31 128 ALA A O 1
ATOM 1002 N N . ASN A 1 129 ? -0.165 0.168 21.783 1.00 94.12 129 ASN A N 1
ATOM 1003 C CA . ASN A 1 129 ? 1.266 0.273 21.511 1.00 94.12 129 ASN A CA 1
ATOM 1004 C C . ASN A 1 129 ? 1.629 -0.162 20.084 1.00 94.12 129 ASN A C 1
ATOM 1006 O O . ASN A 1 129 ? 2.558 0.379 19.495 1.00 94.12 129 ASN A O 1
ATOM 1010 N N . TYR A 1 130 ? 0.925 -1.144 19.517 1.00 94.12 130 TYR A N 1
ATOM 1011 C CA . TYR A 1 130 ? 1.287 -1.745 18.233 1.00 94.12 130 TYR A CA 1
ATOM 1012 C C . TYR A 1 130 ? 0.779 -0.962 17.012 1.00 94.12 130 TYR A C 1
ATOM 1014 O O . TYR A 1 130 ? 1.525 -0.770 16.049 1.00 94.12 130 TYR A O 1
ATOM 1022 N N . PHE A 1 131 ? -0.478 -0.506 17.014 1.00 94.38 131 PHE A N 1
ATOM 1023 C CA . PHE A 1 131 ? -1.089 0.094 15.819 1.00 94.38 131 PHE A CA 1
ATOM 1024 C C . PHE A 1 131 ? -0.432 1.396 15.314 1.00 94.38 131 PHE A C 1
ATOM 1026 O O . PHE A 1 131 ? -0.411 1.580 14.091 1.00 94.38 131 PHE A O 1
ATOM 1033 N N . PRO A 1 132 ? 0.199 2.244 16.153 1.00 90.44 132 PRO A N 1
ATOM 1034 C CA . PRO A 1 132 ? 1.006 3.365 15.665 1.00 90.44 132 PRO A CA 1
ATOM 1035 C C . PRO A 1 132 ? 2.152 2.949 14.731 1.00 90.44 132 PRO A C 1
ATOM 1037 O O . PRO A 1 132 ? 2.390 3.591 13.704 1.00 90.44 132 PRO A O 1
ATOM 1040 N N . PHE A 1 133 ? 2.812 1.813 14.992 1.00 85.94 133 PHE A N 1
ATOM 1041 C CA . PHE A 1 133 ? 3.847 1.280 14.093 1.00 85.94 133 PHE A CA 1
ATOM 1042 C C . PHE A 1 133 ? 3.277 0.881 12.723 1.00 85.94 133 PHE A C 1
ATOM 1044 O O . PHE A 1 133 ? 3.952 1.015 11.697 1.00 85.94 133 PHE A O 1
ATOM 1051 N N . MET A 1 134 ? 2.003 0.480 12.692 1.00 87.44 134 MET A N 1
ATOM 1052 C CA . MET A 1 134 ? 1.247 0.150 11.480 1.00 87.44 134 MET A CA 1
ATOM 1053 C C . MET A 1 134 ? 0.652 1.382 10.772 1.00 87.44 134 MET A C 1
ATOM 1055 O O . MET A 1 134 ? -0.031 1.228 9.755 1.00 87.44 134 MET A O 1
ATOM 1059 N N . GLY A 1 135 ? 0.943 2.591 11.267 1.00 84.69 135 GLY A N 1
ATOM 1060 C CA . GLY A 1 135 ? 0.562 3.870 10.664 1.00 84.69 135 GLY A CA 1
ATOM 1061 C C . GLY A 1 135 ? -0.714 4.507 11.212 1.00 84.69 135 GLY A C 1
ATOM 1062 O O . GLY A 1 135 ? -1.087 5.560 10.696 1.00 84.69 135 GLY A O 1
ATOM 1063 N N . ALA A 1 136 ? -1.354 3.895 12.214 1.00 90.75 136 ALA A N 1
ATOM 1064 C CA . ALA A 1 136 ? -2.591 4.402 12.798 1.00 90.75 136 ALA A CA 1
ATOM 1065 C C . ALA A 1 136 ? -2.345 5.544 13.793 1.00 90.75 136 ALA A C 1
ATOM 1067 O O . ALA A 1 136 ? -1.343 5.547 14.510 1.00 90.75 136 ALA A O 1
ATOM 1068 N N . THR A 1 137 ? -3.317 6.443 13.923 1.00 91.38 137 THR A N 1
ATOM 1069 C CA . THR A 1 137 ? -3.382 7.409 15.027 1.00 91.38 137 THR A CA 1
ATOM 1070 C C . THR A 1 137 ? -4.392 6.906 16.051 1.00 91.38 137 THR A C 1
ATOM 1072 O O . THR A 1 137 ? -5.594 6.902 15.796 1.00 91.38 137 THR A O 1
ATOM 1075 N N . VAL A 1 138 ? -3.925 6.453 17.215 1.00 93.25 138 VAL A N 1
ATOM 1076 C CA . VAL A 1 138 ? -4.821 6.010 18.293 1.00 93.25 138 VAL A CA 1
ATOM 1077 C C . VAL A 1 138 ? -5.354 7.241 19.018 1.00 93.25 138 VAL A C 1
ATOM 1079 O O . VAL A 1 138 ? -4.613 7.900 19.740 1.00 93.25 138 VAL A O 1
ATOM 1082 N N . ILE A 1 139 ?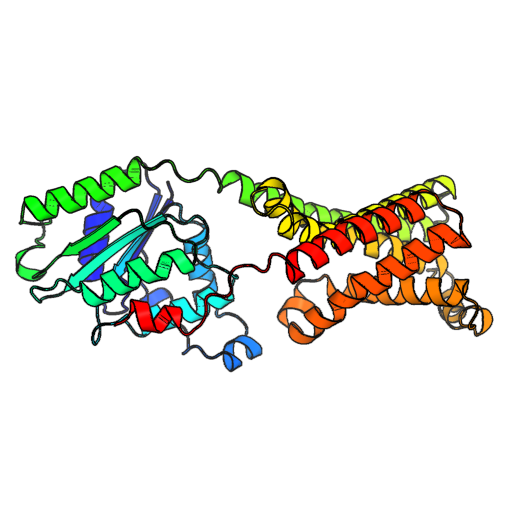 -6.636 7.545 18.817 1.00 92.88 139 ILE A N 1
ATOM 1083 C CA . ILE A 1 139 ? -7.295 8.714 19.421 1.00 92.88 139 ILE A CA 1
ATOM 1084 C C . ILE A 1 139 ? -7.780 8.435 20.847 1.00 92.88 139 ILE A C 1
ATOM 1086 O O . ILE A 1 139 ? -7.985 9.356 21.630 1.00 92.88 139 ILE A O 1
ATOM 1090 N N . GLY A 1 140 ? -7.946 7.160 21.203 1.00 93.88 140 GLY A N 1
ATOM 1091 C CA . GLY A 1 140 ? -8.313 6.769 22.552 1.00 93.88 140 GLY A CA 1
ATOM 1092 C C . GLY A 1 140 ? -8.523 5.273 22.720 1.00 93.88 140 GLY A C 1
ATOM 1093 O O . GLY A 1 140 ? -8.642 4.511 21.753 1.00 93.88 140 GLY A O 1
ATOM 1094 N N . THR A 1 141 ? -8.566 4.859 23.982 1.00 97.94 141 THR A N 1
ATOM 1095 C CA . THR A 1 141 ? -8.778 3.469 24.382 1.00 97.94 141 THR A CA 1
ATOM 1096 C C . THR A 1 141 ? -9.848 3.386 25.460 1.00 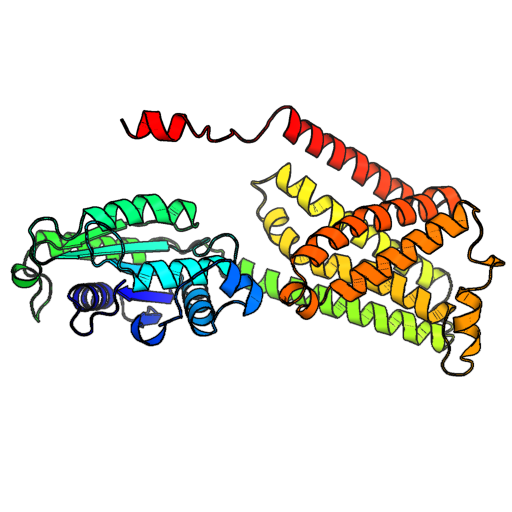97.94 141 THR A C 1
ATOM 1098 O O . THR A 1 141 ? -9.805 4.181 26.392 1.00 97.94 141 THR A O 1
ATOM 1101 N N . PHE A 1 142 ? -10.735 2.396 25.393 1.00 98.31 142 PHE A N 1
ATOM 1102 C CA . PHE A 1 142 ? -11.761 2.157 26.410 1.00 98.31 142 PHE A CA 1
ATOM 1103 C C . PHE A 1 142 ? -11.854 0.673 26.763 1.00 98.31 142 PHE A C 1
ATOM 1105 O O . PHE A 1 142 ? -11.915 -0.190 25.887 1.00 98.31 142 PHE A O 1
ATOM 1112 N N . SER A 1 143 ? -11.904 0.363 28.055 1.00 98.12 143 SER A N 1
ATOM 1113 C CA . SER A 1 143 ? -12.037 -1.007 28.555 1.00 98.12 143 SER A CA 1
ATOM 1114 C C . SER A 1 143 ? -13.268 -1.108 29.445 1.00 98.12 143 SER A C 1
ATOM 1116 O O . SER A 1 143 ? -13.266 -0.538 30.533 1.00 98.12 143 SER A O 1
ATOM 1118 N N . LEU A 1 144 ? -14.253 -1.921 29.059 1.00 97.88 144 LEU A N 1
ATOM 1119 C CA . LEU A 1 144 ? -15.425 -2.206 29.887 1.00 97.88 144 LEU A CA 1
ATOM 1120 C C . LEU A 1 144 ? -15.187 -3.467 30.744 1.00 97.88 144 LEU A C 1
ATOM 1122 O O . LEU A 1 144 ? -15.227 -4.583 30.204 1.00 97.88 144 LEU A O 1
ATOM 1126 N N . PRO A 1 145 ? -14.934 -3.344 32.060 1.00 97.19 145 PRO A N 1
ATOM 1127 C CA . PRO A 1 145 ? -14.816 -4.498 32.947 1.00 97.19 145 PRO A CA 1
ATOM 1128 C C . PRO A 1 145 ? -16.189 -5.109 33.225 1.00 97.19 145 PRO A C 1
ATOM 1130 O O . PRO A 1 145 ? -17.203 -4.433 33.062 1.00 97.19 145 PRO A O 1
ATOM 1133 N N . LYS A 1 146 ? -16.218 -6.366 33.689 1.00 96.81 146 LYS A N 1
ATOM 1134 C CA . LYS A 1 146 ? -17.439 -7.023 34.192 1.00 96.81 146 LYS A CA 1
ATOM 1135 C C . LYS A 1 146 ? -18.643 -6.846 33.260 1.00 96.81 146 LYS A C 1
ATOM 1137 O O . LYS A 1 146 ? -19.691 -6.352 33.664 1.00 96.81 146 LYS A O 1
ATOM 1142 N N . PHE A 1 147 ? -18.480 -7.233 31.994 1.00 96.12 147 PHE A N 1
ATOM 1143 C CA . PHE A 1 147 ? -19.449 -6.959 30.925 1.00 96.12 147 PHE A CA 1
ATOM 1144 C C . PHE A 1 147 ? -20.922 -7.156 31.326 1.00 96.12 147 PHE A C 1
ATOM 1146 O O . PHE A 1 147 ? -21.748 -6.291 31.057 1.00 96.12 147 PHE A O 1
ATOM 1153 N N . SER A 1 148 ? -21.242 -8.281 31.973 1.00 93.19 148 SER A N 1
ATOM 1154 C CA . SER A 1 148 ? -22.616 -8.634 32.347 1.00 93.19 148 SER A CA 1
ATOM 1155 C C . SER A 1 148 ? -23.223 -7.722 33.420 1.00 93.19 148 SER A C 1
ATOM 1157 O O . SER A 1 148 ? -24.442 -7.622 33.489 1.00 93.19 148 SER A O 1
ATOM 1159 N N . GLU A 1 149 ? -22.398 -7.076 34.249 1.00 93.94 149 GLU A N 1
ATOM 1160 C CA . GLU A 1 149 ? -22.835 -6.105 35.265 1.00 93.94 149 GLU A CA 1
ATOM 1161 C C . GLU A 1 149 ? -23.018 -4.706 34.651 1.00 93.94 149 GLU A C 1
ATOM 1163 O O . GLU A 1 149 ? -23.901 -3.953 35.064 1.00 93.94 149 GLU A O 1
ATOM 1168 N N . HIS A 1 150 ? -22.197 -4.360 33.651 1.00 94.06 150 HIS A N 1
ATOM 1169 C CA . HIS A 1 150 ? -22.112 -2.990 33.148 1.00 94.06 150 HIS A CA 1
ATOM 1170 C C . HIS A 1 150 ? -22.808 -2.724 31.811 1.00 94.06 150 HIS A C 1
ATOM 1172 O O . HIS A 1 150 ? -23.175 -1.578 31.592 1.00 94.06 150 HIS A O 1
ATOM 1178 N N . LEU A 1 151 ? -23.010 -3.700 30.914 1.00 92.94 151 LEU A N 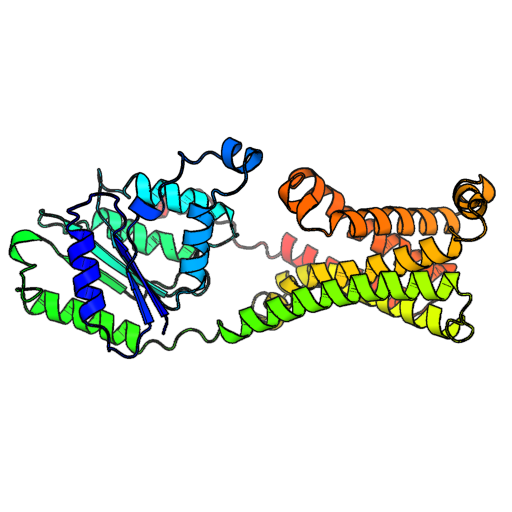1
ATOM 1179 C CA . LEU A 1 151 ? -23.736 -3.471 29.652 1.00 92.94 151 LEU A CA 1
ATOM 1180 C C . LEU A 1 151 ? -25.124 -4.118 29.671 1.00 92.94 151 LEU A C 1
ATOM 1182 O O . LEU A 1 151 ? -25.266 -5.341 29.643 1.00 92.94 151 LEU A O 1
ATOM 1186 N N . THR A 1 152 ? -26.150 -3.272 29.642 1.00 92.00 152 THR A N 1
ATOM 1187 C CA . THR A 1 152 ? -27.573 -3.639 29.638 1.00 92.00 152 THR A CA 1
ATOM 1188 C C . THR A 1 152 ? -28.215 -3.372 28.272 1.00 92.00 152 THR A C 1
ATOM 1190 O O . THR A 1 152 ? -27.564 -2.881 27.349 1.00 92.00 152 THR A O 1
ATOM 1193 N N . ALA A 1 153 ? -29.509 -3.675 28.123 1.00 85.94 153 ALA A N 1
ATOM 1194 C CA . ALA A 1 153 ? -30.255 -3.339 26.907 1.00 85.94 153 ALA A CA 1
ATOM 1195 C C . ALA A 1 153 ? -30.354 -1.818 26.675 1.00 85.94 153 ALA A C 1
ATOM 1197 O O . ALA A 1 153 ? -30.464 -1.379 25.533 1.00 85.94 153 ALA A O 1
ATOM 1198 N N . GLN A 1 154 ? -30.293 -1.032 27.751 1.00 83.06 154 GLN A N 1
ATOM 1199 C CA . GLN A 1 154 ? -30.355 0.427 27.747 1.00 83.06 154 GLN A CA 1
ATOM 1200 C C . GLN A 1 154 ? -28.977 1.082 27.564 1.00 83.06 154 GLN A C 1
ATOM 1202 O O . GLN A 1 154 ? -28.908 2.294 27.395 1.00 83.06 154 GLN A O 1
ATOM 1207 N N . GLY A 1 155 ? -27.893 0.298 27.577 1.00 91.62 155 GLY A N 1
ATOM 1208 C CA . GLY A 1 155 ? -26.523 0.789 27.457 1.00 91.62 155 GLY A CA 1
ATOM 1209 C C . GLY A 1 155 ? -25.662 0.499 28.680 1.00 91.62 155 GLY A C 1
ATOM 1210 O O . GLY A 1 155 ? -25.921 -0.454 29.423 1.00 91.62 155 GLY A O 1
ATOM 1211 N N . ILE A 1 156 ? -24.603 1.292 28.860 1.00 95.06 156 ILE A N 1
ATOM 1212 C CA . ILE A 1 156 ? -23.691 1.146 29.999 1.00 95.06 156 ILE A CA 1
ATOM 1213 C C . ILE A 1 156 ? -24.380 1.677 31.265 1.00 95.06 156 ILE A C 1
ATOM 1215 O O . ILE A 1 156 ? -24.760 2.843 31.314 1.00 95.06 156 ILE A O 1
ATOM 1219 N N . SER A 1 157 ? -24.562 0.819 32.273 1.00 93.44 157 SER A N 1
ATOM 1220 C CA . SER A 1 157 ? -25.264 1.149 33.524 1.00 93.44 157 SER A CA 1
ATOM 1221 C C . SER A 1 157 ? -24.439 2.036 34.459 1.00 93.44 157 SER A C 1
ATOM 1223 O O . SER A 1 157 ? -24.993 2.875 35.171 1.00 93.44 157 SER A O 1
ATOM 1225 N N . ASP A 1 158 ? -23.116 1.874 34.446 1.00 94.38 158 ASP A N 1
ATOM 1226 C CA . ASP A 1 158 ? -22.187 2.723 35.185 1.00 94.38 158 ASP A CA 1
ATOM 1227 C C . ASP A 1 158 ? -22.046 4.087 34.491 1.00 94.38 158 ASP A C 1
ATOM 1229 O O . ASP A 1 158 ? -21.566 4.189 33.359 1.00 94.38 158 ASP A O 1
ATOM 1233 N N . LYS A 1 159 ? -22.456 5.152 35.186 1.00 94.19 159 LYS A N 1
ATOM 1234 C CA . LYS A 1 159 ? -22.451 6.515 34.639 1.00 94.19 159 LYS A CA 1
ATOM 1235 C C . LYS A 1 159 ? -21.049 7.004 34.278 1.00 94.19 159 LYS A C 1
ATOM 1237 O O . LYS A 1 159 ? -20.906 7.676 33.264 1.00 94.19 159 LYS A O 1
ATOM 1242 N N . ALA A 1 160 ? -20.030 6.671 35.071 1.00 95.06 160 ALA A N 1
ATOM 1243 C CA . ALA A 1 160 ? -18.668 7.128 34.816 1.00 95.06 160 ALA A CA 1
ATOM 1244 C C . ALA A 1 160 ? -18.109 6.470 33.549 1.00 95.06 160 ALA A C 1
ATOM 1246 O O . ALA A 1 160 ? -17.595 7.164 32.673 1.00 95.06 160 ALA A O 1
ATOM 1247 N N . LEU A 1 161 ? -18.298 5.154 33.407 1.00 96.12 161 LEU A N 1
ATOM 1248 C CA . LEU A 1 161 ? -17.887 4.414 32.208 1.00 96.12 161 LEU A CA 1
ATOM 1249 C C . LEU A 1 161 ? -18.684 4.836 30.967 1.00 96.12 161 LEU A C 1
ATOM 1251 O O . LEU A 1 161 ? -18.138 4.872 29.863 1.00 96.12 161 LEU A O 1
ATOM 1255 N N . HIS A 1 162 ? -19.968 5.166 31.129 1.00 95.81 162 HIS A N 1
ATOM 1256 C CA . HIS A 1 162 ? -20.778 5.684 30.031 1.00 95.81 162 HIS A CA 1
ATOM 1257 C C . HIS A 1 162 ? -20.255 7.037 29.536 1.00 95.81 162 HIS A C 1
ATOM 1259 O O . HIS A 1 162 ? -20.035 7.182 28.333 1.00 95.81 162 HIS A O 1
ATOM 1265 N N . THR A 1 163 ? -20.014 7.982 30.448 1.00 94.62 163 THR A N 1
ATOM 1266 C CA . THR A 1 163 ? -19.474 9.311 30.127 1.00 94.62 163 THR A CA 1
ATOM 1267 C C . THR A 1 163 ? -18.063 9.229 29.544 1.00 94.62 163 THR A C 1
ATOM 1269 O O . THR A 1 163 ? -17.745 9.966 28.615 1.00 94.62 163 THR A O 1
ATOM 1272 N N . GLU A 1 164 ? -17.215 8.317 30.029 1.00 95.25 164 GLU A N 1
ATOM 1273 C CA . GLU A 1 164 ? -15.887 8.073 29.452 1.00 95.25 164 GLU A CA 1
ATOM 1274 C C . GLU A 1 164 ? -15.983 7.662 27.974 1.00 95.25 164 GLU A C 1
ATOM 1276 O O . GLU A 1 164 ? -15.333 8.267 27.117 1.00 95.25 164 GLU A O 1
ATOM 1281 N N . LEU A 1 165 ? -16.829 6.674 27.657 1.00 96.94 165 LEU A N 1
ATOM 1282 C CA . LEU A 1 165 ? -17.026 6.227 26.277 1.00 96.94 165 LEU A CA 1
ATOM 1283 C C . LEU A 1 165 ? -17.660 7.318 25.403 1.00 96.94 165 LEU A C 1
ATOM 1285 O O . LEU A 1 165 ? -17.252 7.492 24.256 1.00 96.94 165 LEU A O 1
ATOM 1289 N N . GLU A 1 166 ? -18.637 8.054 25.930 1.00 95.19 166 GLU A N 1
ATOM 1290 C CA . GLU A 1 166 ? -19.292 9.155 25.219 1.00 95.19 166 GLU A CA 1
ATOM 1291 C C . GLU A 1 166 ? -18.294 10.267 24.865 1.00 95.19 166 GLU A C 1
ATOM 1293 O O . GLU A 1 166 ? -18.214 10.678 23.709 1.00 95.19 166 GLU A O 1
ATOM 1298 N N . ASN A 1 167 ? -17.446 10.679 25.811 1.00 92.25 167 ASN A N 1
ATOM 1299 C CA . ASN A 1 167 ? -16.402 11.678 25.573 1.00 92.25 167 ASN A CA 1
ATOM 1300 C C . ASN A 1 167 ? -15.379 11.227 24.521 1.00 92.25 167 ASN A C 1
ATOM 1302 O O . ASN A 1 167 ? -14.922 12.037 23.710 1.00 92.25 167 ASN A O 1
ATOM 1306 N N . LEU A 1 168 ? -15.027 9.938 24.507 1.00 93.81 168 LEU A N 1
ATOM 1307 C CA . LEU A 1 168 ? -14.154 9.369 23.479 1.00 93.81 168 LEU A CA 1
ATOM 1308 C C . LEU A 1 168 ? -14.799 9.414 22.091 1.00 93.81 168 LEU A C 1
ATOM 1310 O O . LEU A 1 168 ? -14.126 9.765 21.122 1.00 93.81 168 LEU A O 1
ATOM 1314 N N . VAL A 1 169 ? -16.094 9.107 21.991 1.00 93.81 169 VAL A N 1
ATOM 1315 C CA . VAL A 1 169 ? -16.844 9.228 20.731 1.00 93.81 169 VAL A CA 1
ATOM 1316 C C . VAL A 1 169 ? -16.911 10.690 20.285 1.00 93.81 169 VAL A C 1
ATOM 1318 O O . VAL A 1 169 ? -16.614 10.979 19.129 1.00 93.81 169 VAL A O 1
ATOM 1321 N N . LEU A 1 170 ? -17.191 11.630 21.191 1.00 90.12 170 LEU A N 1
ATOM 1322 C CA . LEU A 1 170 ? -17.212 13.065 20.876 1.00 90.12 170 LEU A CA 1
ATOM 1323 C C . LEU A 1 170 ? -15.842 13.587 20.420 1.00 90.12 170 LEU A C 1
ATOM 1325 O O . LEU A 1 170 ? -15.746 14.398 19.495 1.00 90.12 170 LEU A O 1
ATOM 1329 N N . THR A 1 171 ? -14.766 13.096 21.032 1.00 86.94 171 THR A N 1
ATOM 1330 C CA . THR A 1 171 ? -13.396 13.415 20.611 1.00 86.94 171 THR A CA 1
ATOM 1331 C C . THR A 1 171 ? -13.128 12.853 19.216 1.00 86.94 171 THR A C 1
ATOM 1333 O O . THR A 1 171 ? -12.636 13.574 18.351 1.00 86.94 171 THR A O 1
ATOM 1336 N N . ALA A 1 172 ? -13.540 11.613 18.942 1.00 88.00 172 ALA A N 1
ATOM 1337 C CA . ALA A 1 172 ? -13.441 11.021 17.609 1.00 88.00 172 ALA A CA 1
ATOM 1338 C C . ALA A 1 172 ? -14.215 11.823 16.547 1.00 88.00 172 ALA A C 1
ATOM 1340 O O . ALA A 1 172 ? -13.742 11.986 15.428 1.00 88.00 172 ALA A O 1
ATOM 1341 N N . GLU A 1 173 ? -15.390 12.360 16.889 1.00 85.88 173 GLU A N 1
ATOM 1342 C CA . GLU A 1 173 ? -16.208 13.165 15.973 1.00 85.88 173 GLU A CA 1
ATOM 1343 C C . GLU A 1 173 ? -15.636 14.559 15.686 1.00 85.88 173 GLU A C 1
ATOM 1345 O O . GLU A 1 173 ? -15.875 15.110 14.606 1.00 85.88 173 GLU A O 1
ATOM 1350 N N . SER A 1 174 ? -14.932 15.137 16.660 1.00 78.12 174 SER A N 1
ATOM 1351 C CA . SER A 1 174 ? -14.372 16.492 16.597 1.00 78.12 174 SER A CA 1
ATOM 1352 C C . SER A 1 174 ? -12.931 16.535 16.098 1.00 78.12 174 SER A C 1
ATOM 1354 O O . SER A 1 174 ? -12.479 17.597 15.662 1.00 78.12 174 SER A O 1
ATOM 1356 N N . THR A 1 175 ? -12.224 15.402 16.115 1.00 68.00 175 THR A N 1
ATOM 1357 C CA . THR A 1 175 ? -10.871 15.312 15.565 1.00 68.00 175 THR A CA 1
ATOM 1358 C C . THR A 1 175 ? -10.944 15.590 14.060 1.00 68.00 175 THR A C 1
ATOM 1360 O O . THR A 1 175 ? -11.690 14.917 13.338 1.00 68.00 175 THR A O 1
ATOM 1363 N N . PRO A 1 176 ? -10.255 16.631 13.553 1.00 59.06 176 PRO A N 1
ATOM 1364 C CA . PRO A 1 176 ? -10.270 16.922 12.133 1.00 59.06 176 PRO A CA 1
ATOM 1365 C C . PRO A 1 176 ? -9.633 15.744 11.406 1.00 59.06 176 PRO A C 1
ATOM 1367 O O . PRO A 1 176 ? -8.430 15.529 11.531 1.00 59.06 176 PRO A O 1
ATOM 1370 N N . VAL A 1 177 ? -10.447 15.012 10.635 1.00 56.66 177 VAL A N 1
ATOM 1371 C CA . VAL A 1 177 ? -9.976 13.938 9.752 1.00 56.66 177 VAL A CA 1
ATOM 1372 C C . VAL A 1 177 ? -8.750 14.470 9.014 1.00 56.66 177 VAL A C 1
ATOM 1374 O O . VAL A 1 177 ? -8.895 15.479 8.307 1.00 56.66 177 VAL A O 1
ATOM 1377 N N . PRO A 1 178 ? -7.561 13.852 9.163 1.00 50.25 178 PRO A N 1
ATOM 1378 C CA . PRO A 1 178 ? -6.379 14.275 8.440 1.00 50.25 178 PRO A CA 1
ATOM 1379 C C . PRO A 1 178 ? -6.765 14.423 6.974 1.00 50.25 178 PRO A C 1
ATOM 1381 O O . PRO A 1 178 ? -7.250 13.472 6.352 1.00 50.25 178 PRO A O 1
ATOM 1384 N N . VAL A 1 179 ? -6.639 15.639 6.433 1.00 44.69 179 VAL A N 1
ATOM 1385 C CA . VAL A 1 179 ? -7.040 15.974 5.060 1.00 44.69 179 VAL A CA 1
ATOM 1386 C C . VAL A 1 179 ? -6.029 15.338 4.100 1.00 44.69 179 VAL A C 1
ATOM 1388 O O . VAL A 1 179 ? -5.224 15.991 3.446 1.00 44.69 179 VAL A O 1
ATOM 1391 N N . HIS A 1 180 ? -6.032 14.013 4.038 1.00 47.97 180 HIS A N 1
ATOM 1392 C CA . HIS A 1 180 ? -5.194 13.197 3.172 1.00 47.97 180 HIS A CA 1
ATOM 1393 C C . HIS A 1 180 ? -6.051 12.311 2.252 1.00 47.97 180 HIS A C 1
ATOM 1395 O O . HIS A 1 180 ? -5.562 11.786 1.252 1.00 47.97 180 HIS A O 1
ATOM 1401 N N . THR A 1 181 ? -7.363 12.212 2.494 1.00 42.44 181 THR A N 1
ATOM 1402 C CA . THR A 1 181 ? -8.290 11.415 1.669 1.00 42.44 181 THR A CA 1
ATOM 1403 C C . THR A 1 181 ? -8.539 12.018 0.276 1.00 42.44 181 THR A C 1
ATOM 1405 O O . THR A 1 181 ? -8.725 11.280 -0.698 1.00 42.44 181 THR A O 1
ATOM 1408 N N . LYS A 1 182 ? -8.440 13.348 0.108 1.00 41.28 182 LYS A N 1
ATOM 1409 C CA . LYS A 1 182 ? -8.501 13.986 -1.228 1.00 41.28 182 LYS A CA 1
ATOM 1410 C C . LYS A 1 182 ? -7.179 13.931 -1.999 1.00 41.28 182 LYS A C 1
ATOM 1412 O O . LYS A 1 182 ? -7.204 13.765 -3.217 1.00 41.28 182 LYS A O 1
ATOM 1417 N N . THR A 1 183 ? -6.030 14.020 -1.326 1.00 45.19 183 THR A N 1
ATOM 1418 C CA . THR A 1 183 ? -4.723 13.967 -2.001 1.00 45.19 183 THR A CA 1
ATOM 1419 C C . THR A 1 183 ? -4.427 12.562 -2.522 1.00 45.19 183 THR A C 1
ATOM 1421 O O . THR A 1 183 ? -4.004 12.413 -3.665 1.00 45.19 183 THR A O 1
ATOM 1424 N N . VAL A 1 184 ? -4.741 11.505 -1.762 1.00 53.22 184 VAL A N 1
ATOM 1425 C CA . VAL A 1 184 ? -4.458 10.116 -2.172 1.00 53.22 184 VAL A CA 1
ATOM 1426 C C . VAL A 1 184 ? -5.259 9.684 -3.409 1.00 53.22 184 VAL A C 1
ATOM 1428 O O . VAL A 1 184 ? -4.702 9.031 -4.294 1.00 53.22 184 VAL A O 1
ATOM 1431 N N . THR A 1 185 ? -6.528 10.084 -3.529 1.00 57.28 185 THR A N 1
ATOM 1432 C CA . THR A 1 185 ? -7.377 9.680 -4.665 1.00 57.28 185 THR A CA 1
ATOM 1433 C C . THR A 1 185 ? -6.971 10.351 -5.976 1.00 57.28 185 THR A C 1
ATOM 1435 O O . THR A 1 185 ? -6.863 9.666 -6.997 1.00 57.28 185 THR A O 1
ATOM 1438 N N . TRP A 1 186 ? -6.694 11.659 -5.979 1.00 67.81 186 TRP A N 1
ATOM 1439 C CA . TRP A 1 186 ? -6.243 12.343 -7.197 1.00 67.81 186 TRP A CA 1
ATOM 1440 C C . TRP A 1 186 ? -4.819 11.938 -7.595 1.00 67.81 186 TRP A C 1
ATOM 1442 O O . TRP A 1 186 ? -4.571 11.689 -8.771 1.00 67.81 186 TRP A O 1
ATOM 1452 N N . VAL A 1 187 ? -3.910 11.748 -6.632 1.00 72.75 187 VAL A N 1
ATOM 1453 C CA . VAL A 1 187 ? -2.538 11.281 -6.901 1.00 72.75 187 VAL A CA 1
ATOM 1454 C C . VAL A 1 187 ? -2.533 9.874 -7.518 1.00 72.75 187 VAL A C 1
ATOM 1456 O O . VAL A 1 187 ? -1.763 9.626 -8.447 1.00 72.75 187 VAL A O 1
ATOM 1459 N N . ASN A 1 188 ? -3.415 8.970 -7.070 1.00 71.06 188 ASN A N 1
ATOM 1460 C CA . ASN A 1 188 ? -3.570 7.635 -7.664 1.00 71.06 188 ASN A CA 1
ATOM 1461 C C . ASN A 1 188 ? -4.183 7.696 -9.078 1.00 71.06 188 ASN A C 1
ATOM 1463 O O . ASN A 1 188 ? -3.725 6.989 -9.984 1.00 71.06 188 ASN A O 1
ATOM 1467 N N . LYS A 1 189 ? -5.182 8.566 -9.296 1.00 79.75 189 LYS A N 1
ATOM 1468 C CA . LYS A 1 189 ? -5.735 8.827 -10.637 1.00 79.75 189 LYS A CA 1
ATOM 1469 C C . LYS A 1 189 ? -4.661 9.373 -11.579 1.00 79.75 189 LYS A C 1
ATOM 1471 O O . LYS A 1 189 ? -4.546 8.885 -12.698 1.00 79.75 189 LYS A O 1
ATOM 1476 N N . LEU A 1 190 ? -3.831 10.304 -11.111 1.00 83.44 190 LEU A N 1
ATOM 1477 C CA . LEU A 1 190 ? -2.739 10.879 -11.895 1.00 83.44 190 LEU A CA 1
ATOM 1478 C C . LEU A 1 190 ? -1.642 9.848 -12.198 1.00 83.44 190 LEU A C 1
ATOM 1480 O O . LEU A 1 190 ? -1.162 9.782 -13.321 1.00 83.44 190 LEU A O 1
ATOM 1484 N N . SER A 1 191 ? -1.298 8.977 -11.244 1.00 82.06 191 SER A N 1
ATOM 1485 C CA . SER A 1 191 ? -0.384 7.846 -11.488 1.00 82.06 191 SER A CA 1
ATOM 1486 C C . SER A 1 191 ? -0.885 6.934 -12.615 1.00 82.06 191 SER A C 1
ATOM 1488 O O . SER A 1 191 ? -0.129 6.575 -13.517 1.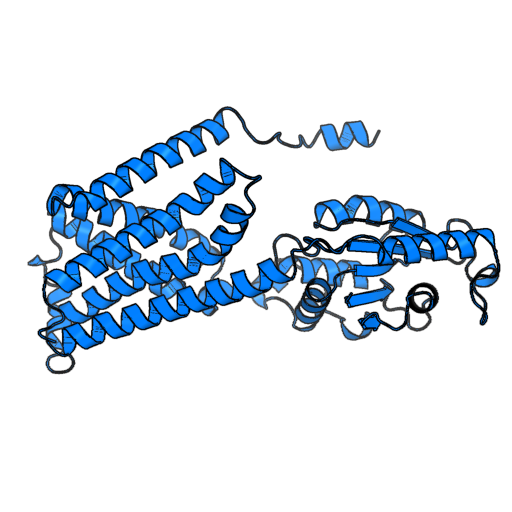00 82.06 191 SER A O 1
ATOM 1490 N N . THR A 1 192 ? -2.183 6.613 -12.603 1.00 84.62 192 THR A N 1
ATOM 1491 C CA . THR A 1 192 ? -2.816 5.816 -13.665 1.00 84.62 192 THR A CA 1
ATOM 1492 C C . THR A 1 192 ? -2.800 6.563 -14.998 1.00 84.62 192 THR A C 1
ATOM 1494 O O . THR A 1 192 ? -2.481 5.969 -16.025 1.00 84.62 192 THR A O 1
ATOM 1497 N N . LEU A 1 193 ? -3.074 7.870 -14.978 1.00 89.81 193 LEU A N 1
ATOM 1498 C CA . LEU A 1 193 ? -3.010 8.727 -16.159 1.00 89.81 193 LEU A CA 1
ATOM 1499 C C . LEU A 1 193 ? -1.611 8.725 -16.788 1.00 89.81 193 LEU A C 1
ATOM 1501 O O . LEU A 1 193 ? -1.507 8.575 -17.999 1.00 89.81 193 LEU A O 1
ATOM 1505 N N . TRP A 1 194 ? -0.539 8.806 -15.993 1.00 91.12 194 TRP A N 1
ATOM 1506 C CA . TRP A 1 194 ? 0.833 8.733 -16.508 1.00 91.12 194 TRP A CA 1
ATOM 1507 C C . TRP A 1 194 ? 1.134 7.412 -17.224 1.00 91.12 194 TRP A C 1
ATOM 1509 O O . TRP A 1 194 ? 1.789 7.416 -18.261 1.00 91.12 194 TRP A O 1
ATOM 1519 N N . ILE A 1 195 ? 0.623 6.286 -16.715 1.00 89.62 195 ILE A N 1
ATOM 1520 C CA . ILE A 1 195 ? 0.764 4.983 -17.384 1.00 89.62 195 ILE A CA 1
ATOM 1521 C C . ILE A 1 195 ? 0.028 4.987 -18.730 1.00 89.62 195 ILE A C 1
ATOM 1523 O O . ILE A 1 195 ? 0.584 4.536 -19.730 1.00 89.62 195 ILE A O 1
ATOM 1527 N N . VAL A 1 196 ? -1.202 5.512 -18.764 1.00 91.31 196 VAL A N 1
ATOM 1528 C CA . VAL A 1 196 ? -1.982 5.640 -20.006 1.00 91.31 196 VAL A CA 1
ATOM 1529 C C . VAL A 1 196 ? -1.246 6.525 -21.009 1.00 91.31 196 VAL A C 1
ATOM 1531 O O . VAL A 1 196 ? -1.087 6.122 -22.154 1.00 91.31 196 VAL A O 1
ATOM 1534 N N . ILE A 1 197 ? -0.728 7.678 -20.574 1.00 92.88 197 ILE A N 1
ATOM 1535 C CA . ILE A 1 197 ? 0.089 8.565 -21.411 1.00 92.88 197 ILE A CA 1
ATOM 1536 C C . ILE A 1 197 ? 1.295 7.809 -21.968 1.00 92.88 197 ILE A C 1
ATOM 1538 O O . ILE A 1 197 ? 1.538 7.881 -23.166 1.00 92.88 197 ILE A O 1
ATOM 1542 N N . GLY A 1 198 ? 2.013 7.041 -21.146 1.00 92.75 198 GLY A N 1
ATOM 1543 C CA . GLY A 1 198 ? 3.176 6.283 -21.607 1.00 92.75 198 GLY A CA 1
ATOM 1544 C C . GLY A 1 198 ? 2.842 5.254 -22.690 1.00 92.75 198 GLY A C 1
ATOM 1545 O O . GLY A 1 198 ? 3.526 5.204 -23.711 1.00 92.75 198 GLY A O 1
ATOM 1546 N N . TYR A 1 199 ? 1.756 4.492 -22.530 1.00 94.12 199 TYR A N 1
ATOM 1547 C CA . TYR A 1 199 ? 1.301 3.562 -23.572 1.00 94.12 199 TYR A CA 1
ATOM 1548 C C . TYR A 1 199 ? 0.796 4.278 -24.830 1.00 94.12 199 TYR A C 1
ATOM 1550 O O . TYR A 1 199 ? 1.071 3.823 -25.941 1.00 94.12 199 TYR A O 1
ATOM 1558 N N . SER A 1 200 ? 0.108 5.410 -24.674 1.00 93.31 200 SER A N 1
ATOM 1559 C CA . SER A 1 200 ? -0.319 6.237 -25.803 1.00 93.31 200 SER A CA 1
ATOM 1560 C C . SER A 1 200 ? 0.875 6.807 -26.566 1.00 93.31 200 SER A C 1
ATOM 1562 O O . SER A 1 200 ? 0.865 6.791 -27.791 1.00 93.31 200 SER A O 1
ATOM 1564 N N . MET A 1 201 ? 1.922 7.264 -25.872 1.00 92.38 201 MET A N 1
ATOM 1565 C CA . MET A 1 201 ? 3.153 7.757 -26.497 1.00 92.38 201 MET A CA 1
ATOM 1566 C C . MET A 1 201 ? 3.897 6.640 -27.225 1.00 92.38 201 MET A C 1
ATOM 1568 O O . MET A 1 201 ? 4.307 6.842 -28.363 1.00 92.38 201 MET A O 1
ATOM 1572 N N . PHE A 1 202 ? 4.005 5.455 -26.618 1.00 94.81 202 PHE A N 1
ATOM 1573 C CA . PHE A 1 202 ? 4.540 4.264 -27.279 1.00 94.81 202 PHE A CA 1
ATOM 1574 C C . PHE A 1 202 ? 3.808 3.973 -28.600 1.00 94.81 202 PHE A C 1
ATOM 1576 O O . PHE A 1 202 ? 4.443 3.878 -29.652 1.00 94.81 202 PHE A O 1
ATOM 1583 N N . ALA A 1 203 ? 2.473 3.889 -28.566 1.00 93.75 203 ALA A N 1
ATOM 1584 C CA . ALA A 1 203 ? 1.670 3.622 -29.758 1.00 93.75 203 ALA A CA 1
ATOM 1585 C C . ALA A 1 203 ? 1.815 4.740 -30.801 1.00 93.75 203 ALA A C 1
ATOM 1587 O O . ALA A 1 203 ? 2.021 4.467 -31.981 1.00 93.75 203 ALA A O 1
ATOM 1588 N N . PHE A 1 204 ? 1.760 5.996 -30.363 1.00 92.19 204 PHE A N 1
ATOM 1589 C CA . PHE A 1 204 ? 1.853 7.166 -31.228 1.00 92.19 204 PHE A CA 1
ATOM 1590 C C . PHE A 1 204 ? 3.196 7.254 -31.957 1.00 92.19 204 PHE A C 1
ATOM 1592 O O . PHE A 1 204 ? 3.211 7.435 -33.172 1.00 92.19 204 PHE A O 1
ATOM 1599 N N . VAL A 1 205 ? 4.313 7.109 -31.239 1.00 91.69 205 VAL A N 1
ATOM 1600 C CA . VAL A 1 205 ? 5.664 7.137 -31.824 1.00 91.69 205 VAL A CA 1
ATOM 1601 C C . VAL A 1 205 ? 5.829 5.993 -32.824 1.00 91.69 205 VAL A C 1
ATOM 1603 O O . VAL A 1 205 ? 6.279 6.219 -33.945 1.00 91.69 205 VAL A O 1
ATOM 1606 N N . THR A 1 206 ? 5.396 4.785 -32.451 1.00 91.69 206 THR A N 1
ATOM 1607 C CA . THR A 1 206 ? 5.492 3.601 -33.318 1.00 91.69 206 THR A CA 1
ATOM 1608 C C . THR A 1 206 ? 4.710 3.796 -34.620 1.00 91.69 206 THR A C 1
ATOM 1610 O O . THR A 1 206 ? 5.261 3.635 -35.708 1.00 91.69 206 THR A O 1
ATOM 1613 N N . LEU A 1 207 ? 3.435 4.190 -34.515 1.00 90.50 207 LEU A N 1
ATOM 1614 C CA . LEU A 1 207 ? 2.541 4.343 -35.665 1.00 90.50 207 LEU A CA 1
ATOM 1615 C C . LEU A 1 207 ? 3.009 5.445 -36.616 1.00 90.50 207 LEU A C 1
ATOM 1617 O O . LEU A 1 207 ? 3.018 5.238 -37.825 1.00 90.50 207 LEU A O 1
ATOM 1621 N N . ASN A 1 208 ? 3.416 6.603 -36.095 1.00 89.00 208 ASN A N 1
ATOM 1622 C CA . ASN A 1 208 ? 3.840 7.712 -36.951 1.00 89.00 208 ASN A CA 1
ATOM 1623 C C . ASN A 1 208 ? 5.147 7.426 -37.686 1.00 89.00 208 ASN A C 1
ATOM 1625 O O . ASN A 1 208 ? 5.288 7.828 -38.841 1.00 89.00 208 ASN A O 1
ATOM 1629 N N . GLY A 1 209 ? 6.071 6.703 -37.051 1.00 86.81 209 GLY A N 1
ATOM 1630 C CA . GLY A 1 209 ? 7.284 6.268 -37.727 1.00 86.81 209 GLY A CA 1
ATOM 1631 C C . GLY A 1 209 ? 7.003 5.234 -38.824 1.00 86.81 209 GLY A C 1
ATOM 1632 O O . GLY A 1 209 ? 7.519 5.383 -39.927 1.00 86.81 209 GLY A O 1
ATOM 1633 N N . TRP A 1 210 ? 6.108 4.265 -38.594 1.00 88.31 210 TRP A N 1
ATOM 1634 C CA . TRP A 1 210 ? 5.681 3.325 -39.644 1.00 88.31 210 TRP A CA 1
ATOM 1635 C C . TRP A 1 210 ? 4.948 3.992 -40.808 1.00 88.31 210 TRP A C 1
ATOM 1637 O O . TRP A 1 210 ? 5.129 3.596 -41.956 1.00 88.31 210 TRP A O 1
ATOM 1647 N N . LEU A 1 211 ? 4.123 5.002 -40.526 1.00 87.69 211 LEU A N 1
ATOM 1648 C CA . LEU A 1 211 ? 3.395 5.752 -41.551 1.00 87.69 211 LEU A CA 1
ATOM 1649 C C . LEU A 1 211 ? 4.284 6.747 -42.313 1.00 87.69 211 LEU A C 1
ATOM 1651 O O . LEU A 1 211 ? 3.799 7.389 -43.243 1.00 87.69 211 LEU A O 1
ATOM 1655 N N . GLY A 1 212 ? 5.553 6.914 -41.919 1.00 83.00 212 GLY A N 1
ATOM 1656 C CA . GLY A 1 212 ? 6.452 7.900 -42.521 1.00 83.00 212 GLY A CA 1
ATOM 1657 C C . GLY A 1 212 ? 5.903 9.327 -42.427 1.00 83.00 212 GLY A C 1
ATOM 1658 O O . GLY A 1 212 ? 6.062 10.114 -43.359 1.00 83.00 212 GLY A O 1
ATOM 1659 N N . ALA A 1 213 ? 5.194 9.648 -41.339 1.00 79.06 213 ALA A N 1
ATOM 1660 C CA . ALA A 1 213 ? 4.462 10.901 -41.200 1.00 79.06 213 ALA A CA 1
ATOM 1661 C C . ALA A 1 213 ? 5.410 12.120 -41.331 1.00 79.06 213 ALA A C 1
ATOM 1663 O O . ALA A 1 213 ? 6.299 12.281 -40.496 1.00 79.06 213 ALA A O 1
ATOM 1664 N N . PRO A 1 214 ? 5.219 13.034 -42.307 1.00 69.88 214 PRO A N 1
ATOM 1665 C CA . PRO A 1 214 ? 6.170 14.125 -42.571 1.00 69.88 214 PRO A CA 1
ATOM 1666 C C . PRO A 1 214 ? 6.355 15.102 -41.402 1.00 69.88 214 PRO A C 1
ATOM 1668 O O . PRO A 1 214 ? 7.417 15.689 -41.229 1.00 69.88 214 PRO A O 1
ATOM 1671 N N . TRP A 1 215 ? 5.316 15.277 -40.582 1.00 68.44 215 TRP A N 1
ATOM 1672 C CA . TRP A 1 215 ? 5.342 16.113 -39.376 1.00 68.44 215 TRP A CA 1
ATOM 1673 C C . TRP A 1 215 ? 6.030 15.422 -38.186 1.00 68.44 215 TRP A C 1
ATOM 1675 O O . TRP A 1 215 ? 6.404 16.076 -37.210 1.00 68.44 215 TRP A O 1
ATOM 1685 N N . PHE A 1 216 ? 6.274 14.115 -38.285 1.00 72.88 216 PHE A N 1
ATOM 1686 C CA . PHE A 1 216 ? 7.123 13.340 -37.383 1.00 72.88 216 PHE A CA 1
ATOM 1687 C C . PHE A 1 216 ? 8.606 13.441 -37.795 1.00 72.88 216 PHE A C 1
ATOM 1689 O O . PHE A 1 216 ? 9.381 12.495 -37.695 1.00 72.88 216 PHE A O 1
ATOM 1696 N N . ALA A 1 217 ? 8.992 14.615 -38.300 1.00 66.75 217 ALA A N 1
ATOM 1697 C CA . ALA A 1 217 ? 10.346 14.948 -38.709 1.00 66.75 217 ALA A CA 1
ATOM 1698 C C . ALA A 1 217 ? 11.334 14.947 -37.526 1.00 66.75 217 ALA A C 1
ATOM 1700 O O . ALA A 1 217 ? 10.953 14.916 -36.354 1.00 66.75 217 ALA A O 1
ATOM 1701 N N . ILE A 1 218 ? 12.625 15.064 -37.852 1.00 69.00 218 ILE A N 1
ATOM 1702 C CA . ILE A 1 218 ? 13.769 15.072 -36.920 1.00 69.00 218 ILE A CA 1
ATOM 1703 C C . ILE A 1 218 ? 13.539 15.992 -35.706 1.00 69.00 218 ILE A C 1
ATOM 1705 O O . ILE A 1 218 ? 13.861 15.626 -34.576 1.00 69.00 218 ILE A O 1
ATOM 1709 N N . THR A 1 219 ? 12.949 17.172 -35.910 1.00 70.19 219 THR A N 1
ATOM 1710 C CA . THR A 1 219 ? 12.664 18.145 -34.844 1.00 70.19 219 THR A CA 1
ATOM 1711 C C . THR A 1 219 ? 11.684 17.596 -33.808 1.00 70.19 219 THR A C 1
ATOM 1713 O O . THR A 1 219 ? 11.923 17.711 -32.609 1.00 70.19 219 THR A O 1
ATOM 1716 N N . THR A 1 220 ? 10.620 16.937 -34.266 1.00 78.50 220 THR A N 1
ATOM 1717 C CA . THR A 1 220 ? 9.626 16.276 -33.416 1.00 78.50 220 THR A CA 1
ATOM 1718 C C . THR A 1 220 ? 10.259 15.097 -32.675 1.00 78.50 220 THR A C 1
ATOM 1720 O O . THR A 1 220 ? 10.042 14.937 -31.476 1.00 78.50 220 THR A O 1
ATOM 1723 N N . ALA A 1 221 ? 11.114 14.317 -33.345 1.00 80.81 221 ALA A N 1
ATOM 1724 C CA . ALA A 1 221 ? 11.812 13.195 -32.720 1.00 80.81 221 ALA A CA 1
ATOM 1725 C C . ALA A 1 221 ? 12.748 13.630 -31.576 1.00 80.81 221 ALA A C 1
ATOM 1727 O O . ALA A 1 221 ? 12.753 12.999 -30.519 1.00 80.81 221 ALA A O 1
ATOM 1728 N N . ASN A 1 222 ? 13.478 14.738 -31.741 1.00 86.19 222 ASN A N 1
ATOM 1729 C CA . ASN A 1 222 ? 14.346 15.288 -30.692 1.00 86.19 222 ASN A CA 1
ATOM 1730 C C . ASN A 1 222 ? 13.569 15.647 -29.417 1.00 86.19 222 ASN A C 1
ATOM 1732 O O . ASN A 1 222 ? 14.019 15.319 -28.321 1.00 86.19 222 ASN A O 1
ATOM 1736 N N . ILE A 1 223 ? 12.377 16.239 -29.556 1.00 90.25 223 ILE A N 1
ATOM 1737 C CA . ILE A 1 223 ? 11.513 16.579 -28.415 1.00 90.25 223 ILE A CA 1
ATOM 1738 C C . ILE A 1 223 ? 11.121 15.314 -27.639 1.00 90.25 223 ILE A C 1
ATOM 1740 O O . ILE A 1 223 ? 11.152 15.298 -26.410 1.00 90.25 223 ILE A O 1
ATOM 1744 N N . TYR A 1 224 ? 10.781 14.226 -28.332 1.00 91.94 224 TYR A N 1
ATOM 1745 C CA . TYR A 1 224 ? 10.445 12.969 -27.663 1.00 91.94 224 TYR A CA 1
ATOM 1746 C C . TYR A 1 224 ? 11.644 12.350 -26.933 1.00 91.94 224 TYR A C 1
ATOM 1748 O O . TYR A 1 224 ? 11.468 11.846 -25.822 1.00 91.94 224 TYR A O 1
ATOM 1756 N N . TRP A 1 225 ? 12.852 12.427 -27.498 1.00 90.94 225 TRP A N 1
ATOM 1757 C CA . TRP A 1 225 ? 14.074 11.997 -26.807 1.00 90.94 225 TRP A CA 1
ATOM 1758 C C . TRP A 1 225 ? 14.356 12.828 -25.549 1.00 90.94 225 TRP A C 1
ATOM 1760 O O . TRP A 1 225 ? 14.695 12.261 -24.508 1.00 90.94 225 TRP A O 1
ATOM 1770 N N . GLU A 1 226 ? 14.137 14.143 -25.602 1.00 93.50 226 GLU A N 1
ATOM 1771 C CA . GLU A 1 226 ? 14.228 15.026 -24.432 1.00 93.50 226 GLU A CA 1
ATOM 1772 C C . GLU A 1 226 ? 13.220 14.639 -23.347 1.00 93.50 226 GLU A C 1
ATOM 1774 O O . GLU A 1 226 ? 13.597 14.448 -22.187 1.00 93.50 226 GLU A O 1
ATOM 1779 N N . ILE A 1 227 ? 11.950 14.443 -23.720 1.00 95.00 227 ILE A N 1
ATOM 1780 C CA . ILE A 1 227 ? 10.899 14.005 -22.791 1.00 95.00 227 ILE A CA 1
ATOM 1781 C C . ILE A 1 227 ? 11.264 12.656 -22.165 1.00 95.00 227 ILE A C 1
ATOM 1783 O O . ILE A 1 227 ? 11.155 12.494 -20.946 1.00 95.00 227 ILE A O 1
ATOM 1787 N N . ALA A 1 228 ? 11.722 11.694 -22.972 1.00 95.81 228 ALA A N 1
ATOM 1788 C CA . ALA A 1 228 ? 12.125 10.381 -22.486 1.00 95.81 228 ALA A CA 1
ATOM 1789 C C . ALA A 1 228 ? 13.274 10.486 -21.477 1.00 95.81 228 ALA A C 1
ATOM 1791 O O . ALA A 1 228 ? 13.241 9.814 -20.439 1.00 95.81 228 ALA A O 1
ATOM 1792 N N . MET A 1 229 ? 14.253 11.355 -21.741 1.00 95.44 229 MET A N 1
ATOM 1793 C CA . MET A 1 229 ? 15.401 11.556 -20.864 1.00 95.44 229 MET A CA 1
ATOM 1794 C C . MET A 1 229 ? 15.006 12.224 -19.546 1.00 95.44 229 MET A C 1
ATOM 1796 O O . MET A 1 229 ? 15.344 11.725 -18.474 1.00 95.44 229 MET A O 1
ATOM 1800 N N . ILE A 1 230 ? 14.205 13.290 -19.598 1.00 95.62 230 ILE A N 1
ATOM 1801 C CA . ILE A 1 230 ? 13.690 13.973 -18.401 1.00 95.62 230 ILE A CA 1
ATOM 1802 C C . ILE A 1 230 ? 12.855 13.010 -17.544 1.00 95.62 230 ILE A C 1
ATOM 1804 O O . ILE A 1 230 ? 13.012 12.963 -16.320 1.00 95.62 230 ILE A O 1
ATOM 1808 N N . ALA A 1 231 ? 12.005 12.196 -18.173 1.00 96.44 231 ALA A N 1
ATOM 1809 C CA . ALA A 1 231 ? 11.196 11.197 -17.483 1.00 96.44 231 ALA A CA 1
ATOM 1810 C C . ALA A 1 231 ? 12.057 10.105 -16.810 1.00 96.44 231 ALA A C 1
ATOM 1812 O O . ALA A 1 231 ? 11.782 9.722 -15.665 1.00 96.44 231 ALA A O 1
ATOM 1813 N N . ALA A 1 232 ? 13.127 9.635 -17.462 1.00 96.44 232 ALA A N 1
ATOM 1814 C CA . ALA A 1 232 ? 14.081 8.697 -16.858 1.00 96.44 232 ALA A CA 1
ATOM 1815 C C . ALA A 1 232 ? 14.784 9.318 -15.639 1.00 96.44 232 ALA A C 1
ATOM 1817 O O . ALA A 1 232 ? 14.800 8.717 -14.559 1.00 96.44 232 ALA A O 1
ATOM 1818 N N . THR A 1 233 ? 15.284 10.548 -15.787 1.00 96.25 233 THR A N 1
ATOM 1819 C CA . THR A 1 233 ? 15.935 11.322 -14.721 1.00 96.25 233 THR A CA 1
ATOM 1820 C C . THR A 1 233 ? 15.021 11.471 -13.511 1.00 96.25 233 THR A C 1
ATOM 1822 O O . THR A 1 233 ? 15.400 11.121 -12.392 1.00 96.25 233 THR A O 1
ATOM 1825 N N . PHE A 1 234 ? 13.777 11.902 -13.728 1.00 95.31 234 PHE A N 1
ATOM 1826 C CA . PHE A 1 234 ? 12.772 12.012 -12.671 1.00 95.31 234 PHE A CA 1
ATOM 1827 C C . PHE A 1 234 ? 12.564 10.680 -11.942 1.00 95.31 234 PHE A C 1
ATOM 1829 O O . PHE A 1 234 ? 12.570 10.614 -10.709 1.00 95.31 234 PHE A O 1
ATOM 1836 N N . THR A 1 235 ? 12.402 9.603 -12.713 1.00 94.12 235 THR A N 1
ATOM 1837 C CA . THR A 1 235 ? 12.141 8.257 -12.192 1.00 94.12 235 THR A CA 1
ATOM 1838 C C . THR A 1 235 ? 13.262 7.780 -11.271 1.00 94.12 235 THR A C 1
ATOM 1840 O O . THR A 1 235 ? 12.996 7.105 -10.270 1.00 94.12 235 THR A O 1
ATOM 1843 N N . LEU A 1 236 ? 14.511 8.134 -11.565 1.00 94.38 236 LEU A N 1
ATOM 1844 C CA . LEU A 1 236 ? 15.651 7.776 -10.725 1.00 94.38 236 LEU A CA 1
ATOM 1845 C C . LEU A 1 236 ? 15.832 8.699 -9.526 1.00 94.38 236 LEU A C 1
ATOM 1847 O O . LEU A 1 236 ? 16.145 8.209 -8.442 1.00 94.38 236 LEU A O 1
ATOM 1851 N N . LEU A 1 237 ? 15.613 10.001 -9.698 1.00 94.94 237 LEU A N 1
ATOM 1852 C CA . LEU A 1 237 ? 15.919 11.000 -8.677 1.00 94.94 237 LEU A CA 1
ATOM 1853 C C . LEU A 1 237 ? 14.863 11.113 -7.584 1.00 94.94 237 LEU A C 1
ATOM 1855 O O . LEU A 1 237 ? 15.200 11.472 -6.456 1.00 94.94 237 LEU A O 1
ATOM 1859 N N . ILE A 1 238 ? 13.603 10.783 -7.874 1.00 93.31 238 ILE A N 1
ATOM 1860 C CA . ILE A 1 238 ? 12.514 11.057 -6.933 1.00 93.31 238 ILE A CA 1
ATOM 1861 C C . ILE A 1 238 ? 12.680 10.343 -5.586 1.00 93.31 238 ILE A C 1
ATOM 1863 O O . ILE A 1 238 ? 12.326 10.892 -4.544 1.00 93.31 238 ILE A O 1
ATOM 1867 N N . ARG A 1 239 ? 13.258 9.133 -5.583 1.00 87.38 239 ARG A N 1
ATOM 1868 C CA . ARG A 1 239 ? 13.491 8.382 -4.344 1.00 87.38 239 ARG A CA 1
ATOM 1869 C C . ARG A 1 239 ? 14.667 8.942 -3.533 1.00 87.38 239 ARG A C 1
ATOM 1871 O O . ARG A 1 239 ? 14.438 9.247 -2.365 1.00 87.38 239 ARG A O 1
ATOM 1878 N N . PRO A 1 240 ? 15.868 9.138 -4.110 1.00 90.94 240 PRO A N 1
ATOM 1879 C CA . PRO A 1 240 ? 16.950 9.853 -3.441 1.00 90.94 240 PRO A CA 1
ATOM 1880 C C . PRO A 1 240 ? 16.532 11.220 -2.885 1.00 90.94 240 PRO A C 1
ATOM 1882 O O . PRO A 1 240 ? 16.835 11.527 -1.735 1.00 90.94 240 PRO A O 1
ATOM 1885 N N . LEU A 1 241 ? 15.778 12.010 -3.658 1.00 91.94 241 LEU A N 1
ATOM 1886 C CA . LEU A 1 241 ? 15.272 13.318 -3.227 1.00 91.94 241 LEU A CA 1
ATOM 1887 C C . LEU A 1 241 ? 14.329 13.215 -2.026 1.00 91.94 241 LEU A C 1
ATOM 1889 O O . LEU A 1 241 ? 14.483 13.964 -1.065 1.00 91.94 241 LEU A O 1
ATOM 1893 N N . TYR A 1 242 ? 13.380 12.276 -2.050 1.00 86.56 242 TYR A N 1
ATOM 1894 C CA . TYR A 1 242 ? 12.493 12.037 -0.910 1.00 86.56 242 TYR A CA 1
ATOM 1895 C C . TYR A 1 242 ? 13.268 11.618 0.345 1.00 86.56 242 TYR A C 1
ATOM 1897 O O . TYR A 1 242 ? 13.005 12.112 1.437 1.00 86.56 242 TYR A O 1
ATOM 1905 N N . ASP A 1 243 ? 14.256 10.734 0.201 1.00 83.12 243 ASP A N 1
ATOM 1906 C CA . ASP A 1 243 ? 15.074 10.294 1.331 1.00 83.12 243 ASP A CA 1
ATOM 1907 C C . ASP A 1 243 ? 15.924 11.449 1.902 1.00 83.12 243 ASP A C 1
ATOM 1909 O O . ASP A 1 243 ? 16.185 11.489 3.109 1.00 83.12 243 ASP A O 1
ATOM 1913 N N . LEU A 1 244 ? 16.335 12.412 1.066 1.00 86.38 244 LEU A N 1
ATOM 1914 C CA . LEU A 1 244 ? 16.994 13.650 1.492 1.00 86.38 244 LEU A CA 1
ATOM 1915 C C . LEU A 1 244 ? 16.028 14.598 2.224 1.00 86.38 244 LEU A C 1
ATOM 1917 O O . LEU A 1 244 ? 16.420 15.146 3.257 1.00 86.38 244 LEU A O 1
ATOM 1921 N N . LEU A 1 245 ? 14.779 14.714 1.762 1.00 86.56 245 LEU A N 1
ATOM 1922 C CA . LEU A 1 245 ? 13.752 15.644 2.256 1.00 86.56 245 LEU A CA 1
ATOM 1923 C C . LEU A 1 245 ? 12.443 14.910 2.653 1.00 86.56 245 LEU A C 1
ATOM 1925 O O . LEU A 1 245 ? 11.419 15.065 1.979 1.00 86.56 245 LEU A O 1
ATOM 1929 N N . PRO A 1 246 ? 12.442 14.114 3.744 1.00 72.75 246 PRO A N 1
ATOM 1930 C CA . PRO A 1 246 ? 11.333 13.209 4.082 1.00 72.75 246 PRO A CA 1
ATOM 1931 C C . PRO A 1 246 ? 10.037 13.914 4.517 1.00 72.75 246 PRO A C 1
ATOM 1933 O O . PRO A 1 246 ? 8.956 13.334 4.394 1.00 72.75 246 PRO A O 1
ATOM 1936 N N . GLU A 1 247 ? 10.137 15.163 4.980 1.00 77.19 247 GLU A N 1
ATOM 1937 C CA . GLU A 1 247 ? 8.995 15.984 5.415 1.00 77.19 247 GLU A CA 1
ATOM 1938 C C . GLU A 1 247 ? 8.165 16.537 4.243 1.00 77.19 247 GLU A C 1
ATOM 1940 O O . GLU A 1 247 ? 7.111 17.132 4.439 1.00 77.19 247 GLU A O 1
ATOM 1945 N N . SER A 1 248 ? 8.618 16.356 2.998 1.00 78.44 248 SER A N 1
ATOM 1946 C CA . SER A 1 248 ? 7.897 16.858 1.830 1.00 78.44 248 SER A CA 1
ATOM 1947 C C . SER A 1 248 ? 6.747 15.932 1.425 1.00 78.44 248 SER A C 1
ATOM 1949 O O . SER A 1 248 ? 6.949 14.878 0.809 1.00 78.44 248 SER A O 1
ATOM 1951 N N . ASP A 1 249 ? 5.515 16.378 1.670 1.00 75.38 249 ASP A N 1
ATOM 1952 C CA . ASP A 1 249 ? 4.296 15.710 1.190 1.00 75.38 249 ASP A CA 1
ATOM 1953 C C . ASP A 1 249 ? 4.216 15.636 -0.343 1.00 75.38 249 ASP A C 1
ATOM 1955 O O . ASP A 1 249 ? 3.671 14.681 -0.913 1.00 75.38 249 ASP A O 1
ATOM 1959 N N . ILE A 1 250 ? 4.803 16.625 -1.023 1.00 81.69 250 ILE A N 1
ATOM 1960 C CA . ILE A 1 250 ? 4.891 16.677 -2.484 1.00 81.69 250 ILE A CA 1
ATOM 1961 C C . ILE A 1 250 ? 5.758 15.516 -2.986 1.00 81.69 250 ILE A C 1
ATOM 1963 O O . ILE A 1 250 ? 5.288 14.709 -3.791 1.00 81.69 250 ILE A O 1
ATOM 1967 N N . LEU A 1 251 ? 6.979 15.357 -2.458 1.00 82.81 251 LEU A N 1
ATOM 1968 C CA . LEU A 1 251 ? 7.873 14.257 -2.845 1.00 82.81 251 LEU A CA 1
ATOM 1969 C C . LEU A 1 251 ? 7.274 12.892 -2.490 1.00 82.81 251 LEU A C 1
ATOM 1971 O O . LEU A 1 251 ? 7.328 11.964 -3.303 1.00 82.81 251 LEU A O 1
ATOM 1975 N N . ARG A 1 252 ? 6.626 12.779 -1.323 1.00 79.44 252 ARG A N 1
ATOM 1976 C CA . ARG A 1 252 ? 5.894 11.568 -0.917 1.00 79.44 252 ARG A CA 1
ATOM 1977 C C . ARG A 1 252 ? 4.815 11.187 -1.933 1.00 79.44 252 ARG A C 1
ATOM 1979 O O . ARG A 1 252 ? 4.664 10.011 -2.266 1.00 79.44 252 ARG A O 1
ATOM 1986 N N . SER A 1 253 ? 4.081 12.171 -2.447 1.00 81.94 253 SER A N 1
ATOM 1987 C CA . SER A 1 253 ? 3.047 11.964 -3.468 1.00 81.94 253 SER A CA 1
ATOM 1988 C C . SER A 1 253 ? 3.651 11.579 -4.821 1.00 81.94 253 SER A C 1
ATOM 1990 O O . SER A 1 253 ? 3.185 10.635 -5.462 1.00 81.94 253 SER A O 1
ATOM 1992 N N . MET A 1 254 ? 4.734 12.243 -5.223 1.00 86.56 254 MET A N 1
ATOM 1993 C CA . MET A 1 254 ? 5.439 12.000 -6.487 1.00 86.56 254 MET A CA 1
ATOM 1994 C C . MET A 1 254 ? 6.067 10.602 -6.578 1.00 86.56 254 MET A C 1
ATOM 1996 O O . MET A 1 254 ? 6.169 10.053 -7.678 1.00 86.56 254 MET A O 1
ATOM 2000 N N . LEU A 1 255 ? 6.413 9.964 -5.451 1.00 83.56 255 LEU A N 1
ATOM 2001 C CA . LEU A 1 255 ? 6.846 8.556 -5.436 1.00 83.56 255 LEU A CA 1
ATOM 2002 C C . LEU A 1 255 ? 5.827 7.626 -6.111 1.00 83.56 255 LEU A C 1
ATOM 2004 O O . LEU A 1 255 ? 6.219 6.652 -6.757 1.00 83.56 255 LEU A O 1
ATOM 2008 N N . LYS A 1 256 ? 4.528 7.938 -6.012 1.00 83.44 256 LYS A N 1
ATOM 2009 C CA . LYS A 1 256 ? 3.457 7.156 -6.646 1.00 83.44 256 LYS A CA 1
ATOM 2010 C C . LYS A 1 256 ? 3.417 7.327 -8.167 1.00 83.44 256 LYS A C 1
ATOM 2012 O O . LYS A 1 256 ? 2.872 6.468 -8.857 1.00 83.44 256 LYS A O 1
ATOM 2017 N N . TRP A 1 257 ? 3.981 8.409 -8.706 1.00 88.69 257 TRP A N 1
ATOM 2018 C CA . TRP A 1 257 ? 4.032 8.687 -10.151 1.00 88.69 257 TRP A CA 1
ATOM 2019 C C . TRP A 1 257 ? 5.248 8.071 -10.832 1.00 88.69 257 TRP A C 1
ATOM 2021 O O . TRP A 1 257 ? 5.216 7.844 -12.039 1.00 88.69 257 TRP A O 1
ATOM 2031 N N . ARG A 1 258 ? 6.288 7.745 -10.054 1.00 89.44 258 ARG A N 1
ATOM 2032 C CA . ARG A 1 258 ? 7.558 7.169 -10.516 1.00 89.44 258 ARG A CA 1
ATOM 2033 C C . ARG A 1 258 ? 7.377 6.071 -11.566 1.00 89.44 258 ARG A C 1
ATOM 2035 O O . ARG A 1 258 ? 8.041 6.092 -12.592 1.00 89.44 258 ARG A O 1
ATOM 2042 N N . LYS A 1 259 ? 6.464 5.125 -11.322 1.00 87.31 259 LYS A N 1
ATOM 2043 C CA . LYS A 1 259 ? 6.208 4.015 -12.249 1.00 87.31 259 LYS A CA 1
ATOM 2044 C C . LYS A 1 259 ? 5.647 4.501 -13.589 1.00 87.31 259 LYS A C 1
ATOM 2046 O O . LYS A 1 259 ? 6.159 4.105 -14.626 1.00 87.31 259 LYS A O 1
ATOM 2051 N N . GLY A 1 260 ? 4.617 5.348 -13.569 1.00 91.06 260 GLY A N 1
ATOM 2052 C CA . GLY A 1 260 ? 3.996 5.864 -14.792 1.00 91.06 260 GLY A CA 1
ATOM 2053 C C . GLY A 1 260 ? 4.956 6.717 -15.617 1.00 91.06 260 GLY A C 1
ATOM 2054 O O . GLY A 1 260 ? 5.048 6.537 -16.824 1.00 91.06 260 GLY A O 1
ATOM 2055 N N . ILE A 1 261 ? 5.747 7.565 -14.959 1.00 94.50 261 ILE A N 1
ATOM 2056 C CA . ILE A 1 261 ? 6.766 8.386 -15.625 1.00 94.50 261 ILE A CA 1
ATOM 2057 C C . ILE A 1 261 ? 7.887 7.509 -16.212 1.00 94.50 261 ILE A C 1
ATOM 2059 O O . ILE A 1 261 ? 8.335 7.751 -17.331 1.00 94.50 261 ILE A O 1
ATOM 2063 N N . GLY A 1 262 ? 8.274 6.429 -15.529 1.00 94.44 262 GLY A N 1
ATOM 2064 C CA . GLY A 1 262 ? 9.197 5.437 -16.085 1.00 94.44 262 GLY A CA 1
ATOM 2065 C C . GLY A 1 262 ? 8.664 4.767 -17.358 1.00 94.44 262 GLY A C 1
ATOM 2066 O O . GLY A 1 262 ? 9.422 4.598 -18.310 1.00 94.44 262 GLY A O 1
ATOM 2067 N N . VAL A 1 263 ? 7.362 4.449 -17.405 1.00 95.06 263 VAL A N 1
ATOM 2068 C CA . VAL A 1 263 ? 6.691 3.887 -18.598 1.00 95.06 263 VAL A CA 1
ATOM 2069 C C . VAL A 1 263 ? 6.654 4.884 -19.753 1.00 95.06 263 VAL A C 1
ATOM 2071 O O . VAL A 1 263 ? 6.790 4.471 -20.898 1.00 95.06 263 VAL A O 1
ATOM 2074 N N . ILE A 1 264 ? 6.507 6.182 -19.476 1.00 96.56 264 ILE A N 1
ATOM 2075 C CA . ILE A 1 264 ? 6.612 7.225 -20.506 1.00 96.56 264 ILE A CA 1
ATOM 2076 C C . ILE A 1 264 ? 7.994 7.190 -21.150 1.00 96.56 264 ILE A C 1
ATOM 2078 O O . ILE A 1 264 ? 8.095 7.118 -22.371 1.00 96.56 264 ILE A O 1
ATOM 2082 N N . SER A 1 265 ? 9.049 7.182 -20.332 1.00 96.88 265 SER A N 1
ATOM 2083 C CA . SER A 1 265 ? 10.420 7.137 -20.837 1.00 96.88 265 SER A CA 1
ATOM 2084 C C . SER A 1 265 ? 10.673 5.899 -21.697 1.00 96.88 265 SER A C 1
ATOM 2086 O O . SER A 1 265 ? 10.996 6.026 -22.877 1.00 96.88 265 SER A O 1
ATOM 2088 N N . SER A 1 266 ? 10.479 4.702 -21.135 1.00 96.44 266 SER A N 1
ATOM 2089 C CA . SER A 1 266 ? 10.773 3.464 -21.858 1.00 96.44 266 SER A CA 1
ATOM 2090 C C . SER A 1 266 ? 9.833 3.244 -23.043 1.00 96.44 266 SER A C 1
ATOM 2092 O O . SER A 1 266 ? 10.280 2.760 -24.076 1.00 96.44 266 SER A O 1
ATOM 2094 N N . GLY A 1 267 ? 8.568 3.658 -22.946 1.00 96.50 267 GLY A N 1
ATOM 2095 C CA . GLY A 1 267 ? 7.595 3.563 -24.033 1.00 96.50 267 GLY A CA 1
ATOM 2096 C C . GLY A 1 267 ? 7.973 4.394 -25.259 1.00 96.50 267 GLY A C 1
ATOM 2097 O O . GLY A 1 267 ? 7.834 3.909 -26.379 1.00 96.50 267 GLY A O 1
ATOM 2098 N N . ILE A 1 268 ? 8.506 5.606 -25.073 1.00 95.75 268 ILE A N 1
ATOM 2099 C CA . ILE A 1 268 ? 9.005 6.430 -26.186 1.00 95.75 268 ILE A CA 1
ATOM 2100 C C . ILE A 1 268 ? 10.182 5.739 -26.882 1.00 95.75 268 ILE A C 1
ATOM 2102 O O . ILE A 1 268 ? 10.172 5.594 -28.103 1.00 95.75 268 ILE A O 1
ATOM 2106 N N . VAL A 1 269 ? 11.177 5.285 -26.111 1.00 95.50 269 VAL A N 1
ATOM 2107 C CA . VAL A 1 269 ? 12.383 4.636 -26.655 1.00 95.50 269 VAL A CA 1
ATOM 2108 C C . VAL A 1 269 ? 12.029 3.352 -27.398 1.00 95.50 269 VAL A C 1
ATOM 2110 O O . VAL A 1 269 ? 12.459 3.147 -28.531 1.00 95.50 269 VAL A O 1
ATOM 2113 N N . VAL A 1 270 ? 11.187 2.515 -26.792 1.00 96.69 270 VAL A N 1
ATOM 2114 C CA . VAL A 1 270 ? 10.689 1.275 -27.399 1.00 96.69 270 VAL A CA 1
ATOM 2115 C C . VAL A 1 270 ? 9.854 1.567 -28.651 1.00 96.69 270 VAL A C 1
ATOM 2117 O O . VAL A 1 270 ? 9.950 0.837 -29.637 1.00 96.69 270 VAL A O 1
ATOM 2120 N N . GLY A 1 271 ? 9.078 2.653 -28.657 1.00 94.56 271 GLY A N 1
ATOM 2121 C CA . GLY A 1 271 ? 8.306 3.064 -29.827 1.00 94.56 271 GLY A CA 1
ATOM 2122 C C . GLY A 1 271 ? 9.192 3.471 -31.005 1.00 94.56 271 GLY A C 1
ATOM 2123 O O . GLY A 1 271 ? 8.975 3.014 -32.128 1.00 94.56 271 GLY A O 1
ATOM 2124 N N . PHE A 1 272 ? 10.237 4.270 -30.758 1.00 93.19 272 PHE A N 1
ATOM 2125 C CA . PHE A 1 272 ? 11.209 4.613 -31.801 1.00 93.19 272 PHE A CA 1
ATOM 2126 C C . PHE A 1 272 ? 11.939 3.378 -32.306 1.00 93.19 272 PHE A C 1
ATOM 2128 O O . PHE A 1 272 ? 12.101 3.208 -33.516 1.00 93.19 272 PHE A O 1
ATOM 2135 N N . TRP A 1 273 ? 12.324 2.492 -31.389 1.00 94.31 273 TRP A N 1
ATOM 2136 C CA . TRP A 1 273 ? 12.958 1.235 -31.743 1.00 94.31 273 TRP A CA 1
ATOM 2137 C C . TRP A 1 273 ? 12.095 0.415 -32.703 1.00 94.31 273 TRP A C 1
ATOM 2139 O O . TRP A 1 273 ? 12.601 -0.016 -33.740 1.00 94.31 273 TRP A O 1
ATOM 2149 N N . LEU A 1 274 ? 10.800 0.242 -32.403 1.00 93.69 274 LEU A N 1
ATOM 2150 C CA . LEU A 1 274 ? 9.880 -0.471 -33.293 1.00 93.69 274 LEU A CA 1
ATOM 2151 C C . LEU A 1 274 ? 9.760 0.242 -34.630 1.00 93.69 274 LEU A C 1
ATOM 2153 O O . LEU A 1 274 ? 9.897 -0.401 -35.665 1.00 93.69 274 LEU A O 1
ATOM 2157 N N . SER A 1 275 ? 9.575 1.560 -34.625 1.00 90.75 275 SER A N 1
ATOM 2158 C CA . SER A 1 275 ? 9.421 2.307 -35.872 1.00 90.75 275 SER A CA 1
ATOM 2159 C C . SER A 1 275 ? 10.622 2.179 -36.818 1.00 90.75 275 SER A C 1
ATOM 2161 O O . SER A 1 275 ? 10.442 2.157 -38.031 1.00 90.75 275 SER A O 1
ATOM 2163 N N . ARG A 1 276 ? 11.842 2.061 -36.272 1.00 89.06 276 ARG A N 1
ATOM 2164 C CA . ARG A 1 276 ? 13.086 1.958 -37.048 1.00 89.06 276 ARG A CA 1
ATOM 2165 C C . ARG A 1 276 ? 13.420 0.524 -37.456 1.00 89.06 276 ARG A C 1
ATOM 2167 O O . ARG A 1 276 ? 14.077 0.326 -38.473 1.00 89.06 276 ARG A O 1
ATOM 2174 N N . ASN A 1 277 ? 13.029 -0.459 -36.646 1.00 90.50 277 ASN A N 1
ATOM 2175 C CA . ASN A 1 277 ? 13.457 -1.852 -36.802 1.00 90.50 277 ASN A CA 1
ATOM 2176 C C . ASN A 1 277 ? 12.306 -2.808 -37.137 1.00 90.50 277 ASN A C 1
ATOM 2178 O O . ASN A 1 277 ? 12.495 -4.015 -37.122 1.00 90.50 277 ASN A O 1
ATOM 2182 N N . THR A 1 278 ? 11.108 -2.317 -37.435 1.00 89.69 278 THR A N 1
ATOM 2183 C CA . THR A 1 278 ? 9.999 -3.153 -37.908 1.00 89.69 278 THR A CA 1
ATOM 2184 C C . THR A 1 278 ? 9.207 -2.409 -38.970 1.00 89.69 278 THR A C 1
ATOM 2186 O O . THR A 1 278 ? 9.181 -1.181 -38.978 1.00 89.69 278 THR A O 1
ATOM 2189 N N . SER A 1 279 ? 8.541 -3.146 -39.852 1.00 84.88 279 SER A N 1
ATOM 2190 C CA . SER A 1 279 ? 7.605 -2.590 -40.824 1.00 84.88 279 SER A CA 1
ATOM 2191 C C . SER A 1 279 ? 6.461 -3.566 -41.066 1.00 84.88 279 SER A C 1
ATOM 2193 O O . SER A 1 279 ? 6.648 -4.781 -41.012 1.00 84.88 279 SER A O 1
ATOM 2195 N N . PHE A 1 280 ? 5.275 -3.032 -41.363 1.00 80.31 280 PHE A N 1
ATOM 2196 C CA . PHE A 1 280 ? 4.142 -3.837 -41.817 1.00 80.31 280 PHE A CA 1
ATOM 2197 C C . PHE A 1 280 ? 4.325 -4.373 -43.236 1.00 80.31 280 PHE A C 1
ATOM 2199 O O . PHE A 1 280 ? 3.749 -5.403 -43.577 1.00 80.31 280 PHE A O 1
ATOM 2206 N N . THR A 1 281 ? 5.090 -3.669 -44.068 1.00 83.06 281 THR A N 1
ATOM 2207 C CA . THR A 1 281 ? 5.247 -4.001 -45.488 1.00 83.06 281 THR A CA 1
ATOM 2208 C C . THR A 1 281 ? 6.467 -4.871 -45.752 1.00 83.06 281 THR A C 1
ATOM 2210 O O . THR A 1 281 ? 6.508 -5.552 -46.770 1.00 83.06 281 THR A O 1
ATOM 2213 N N . ASP A 1 282 ? 7.450 -4.855 -44.848 1.00 85.31 282 ASP A N 1
ATOM 2214 C CA . ASP A 1 282 ? 8.693 -5.608 -44.993 1.00 85.31 282 ASP A CA 1
ATOM 2215 C C . ASP A 1 282 ? 9.166 -6.194 -43.647 1.00 85.31 282 ASP A C 1
ATOM 2217 O O . ASP A 1 282 ? 9.767 -5.491 -42.826 1.00 85.31 282 ASP A O 1
ATOM 2221 N N . PRO A 1 283 ? 8.927 -7.497 -43.409 1.00 85.06 283 PRO A N 1
ATOM 2222 C CA . PRO A 1 283 ? 9.394 -8.188 -42.210 1.00 85.06 283 PRO A CA 1
ATOM 2223 C C . PRO A 1 283 ? 10.923 -8.308 -42.110 1.00 85.06 283 PRO A C 1
ATOM 2225 O O . PRO A 1 283 ? 11.435 -8.581 -41.023 1.00 85.06 283 PRO A O 1
ATOM 2228 N N . THR A 1 284 ? 11.669 -8.130 -43.207 1.00 88.38 284 THR A N 1
ATOM 2229 C CA . THR A 1 284 ? 13.129 -8.330 -43.213 1.00 88.38 284 THR A CA 1
ATOM 2230 C C . THR A 1 284 ? 13.879 -7.262 -42.415 1.00 88.38 284 THR A C 1
ATOM 2232 O O . THR A 1 284 ? 14.907 -7.567 -41.808 1.00 88.38 284 THR A O 1
ATOM 2235 N N . ILE A 1 285 ? 13.298 -6.065 -42.283 1.00 88.00 285 ILE A N 1
ATOM 2236 C CA . ILE A 1 285 ? 13.824 -4.943 -41.486 1.00 88.00 285 ILE A CA 1
ATOM 2237 C C . ILE A 1 285 ? 14.057 -5.343 -40.019 1.00 88.00 285 ILE A C 1
ATOM 2239 O O . ILE A 1 285 ? 14.998 -4.871 -39.379 1.00 88.00 285 ILE A O 1
ATOM 2243 N N . PHE A 1 286 ? 13.250 -6.263 -39.486 1.00 90.62 286 PHE A N 1
ATOM 2244 C CA . PHE A 1 286 ? 13.465 -6.798 -38.142 1.00 90.62 286 PHE A CA 1
ATOM 2245 C C . PHE A 1 286 ? 14.778 -7.568 -38.024 1.00 90.62 286 PHE A C 1
ATOM 2247 O O . PHE A 1 286 ? 15.512 -7.409 -37.049 1.00 90.62 286 PHE A O 1
ATOM 2254 N N . PHE A 1 287 ? 15.118 -8.370 -39.030 1.00 90.94 287 PHE A N 1
ATOM 2255 C CA . PHE A 1 287 ? 16.363 -9.131 -39.026 1.00 90.94 287 PHE A CA 1
ATOM 2256 C C . PHE A 1 287 ? 17.590 -8.235 -39.218 1.00 90.94 287 PHE A C 1
ATOM 2258 O O . PHE A 1 287 ? 18.663 -8.565 -38.708 1.00 90.94 287 PHE A O 1
ATOM 2265 N N . ASP A 1 288 ? 17.435 -7.057 -39.831 1.00 89.31 288 ASP A N 1
ATOM 2266 C CA . ASP A 1 288 ? 18.512 -6.067 -39.935 1.00 89.31 288 ASP A CA 1
ATOM 2267 C C . ASP A 1 288 ? 19.003 -5.582 -38.577 1.00 89.31 288 ASP A C 1
ATOM 2269 O O . ASP A 1 288 ? 20.156 -5.169 -38.451 1.00 89.31 288 ASP A O 1
ATOM 2273 N N . TYR A 1 289 ? 18.152 -5.632 -37.550 1.00 90.31 289 TYR A N 1
ATOM 2274 C CA . TYR A 1 289 ? 18.558 -5.336 -36.183 1.00 90.31 289 TYR A CA 1
ATOM 2275 C C . TYR A 1 289 ? 19.672 -6.267 -35.686 1.00 90.31 289 TYR A C 1
ATOM 2277 O O . TYR A 1 289 ? 20.530 -5.818 -34.937 1.00 90.31 289 TYR A O 1
ATOM 2285 N N . PHE A 1 290 ? 19.702 -7.529 -36.123 1.00 90.88 290 PHE A N 1
ATOM 2286 C CA . PHE A 1 290 ? 20.647 -8.552 -35.654 1.00 90.88 290 PHE A CA 1
ATOM 2287 C C . PHE A 1 290 ? 21.898 -8.696 -36.528 1.00 90.88 290 PHE A C 1
ATOM 2289 O O . PHE A 1 290 ? 22.717 -9.587 -36.297 1.00 90.88 290 PHE A O 1
ATOM 2296 N N . ARG A 1 291 ? 22.078 -7.833 -37.534 1.00 90.75 291 ARG A N 1
ATOM 2297 C CA . ARG A 1 291 ? 23.296 -7.838 -38.352 1.00 90.75 291 ARG A CA 1
ATOM 2298 C C . ARG A 1 291 ? 24.510 -7.443 -37.511 1.00 90.75 291 ARG A C 1
ATOM 2300 O O . ARG A 1 291 ? 24.430 -6.543 -36.676 1.00 90.75 291 ARG A O 1
ATOM 2307 N N . ALA A 1 292 ? 25.653 -8.069 -37.796 1.00 89.19 292 ALA A N 1
ATOM 2308 C CA . ALA A 1 292 ? 26.916 -7.825 -37.091 1.00 89.19 292 ALA A CA 1
ATOM 2309 C C . ALA A 1 292 ? 27.328 -6.340 -37.092 1.00 89.19 292 ALA A C 1
ATOM 2311 O O . ALA A 1 292 ? 27.887 -5.848 -36.116 1.00 89.19 292 ALA A O 1
ATOM 2312 N N . GLU A 1 293 ? 26.979 -5.602 -38.149 1.00 87.25 293 GLU A N 1
ATOM 2313 C CA . GLU A 1 293 ? 27.226 -4.162 -38.274 1.00 87.25 293 GLU A CA 1
ATOM 2314 C C . GLU A 1 293 ? 26.578 -3.338 -37.151 1.00 87.25 293 GLU A C 1
ATOM 2316 O O . GLU A 1 293 ? 27.185 -2.378 -36.688 1.00 87.25 293 GLU A O 1
ATOM 2321 N N . LYS A 1 294 ? 25.392 -3.729 -36.657 1.00 85.06 294 LYS A N 1
ATOM 2322 C CA . LYS A 1 294 ? 24.687 -3.039 -35.557 1.00 85.06 294 LYS A CA 1
ATOM 2323 C C . LYS A 1 294 ? 25.092 -3.527 -34.159 1.00 85.06 294 LYS A C 1
ATOM 2325 O O . LYS A 1 294 ? 24.691 -2.913 -33.168 1.00 85.06 294 LYS A O 1
ATOM 2330 N N . TRP A 1 295 ? 25.866 -4.613 -34.080 1.00 91.25 295 TRP A N 1
ATOM 2331 C CA . TRP A 1 295 ? 26.280 -5.305 -32.849 1.00 91.25 295 TRP A CA 1
ATOM 2332 C C . TRP A 1 295 ? 27.803 -5.431 -32.741 1.00 91.25 295 TRP A C 1
ATOM 2334 O O . TRP A 1 295 ? 28.339 -6.460 -32.334 1.00 91.25 295 TRP A O 1
ATOM 2344 N N . ASN A 1 296 ? 28.514 -4.371 -33.114 1.00 91.81 296 ASN A N 1
ATOM 2345 C CA . ASN A 1 296 ? 29.954 -4.278 -32.903 1.00 91.81 296 ASN A CA 1
ATOM 2346 C C . ASN A 1 296 ? 30.286 -3.635 -31.541 1.00 91.81 296 ASN A C 1
ATOM 2348 O O . ASN A 1 296 ? 29.435 -3.029 -30.892 1.00 91.81 296 ASN A O 1
ATOM 2352 N N . PHE A 1 297 ? 31.551 -3.741 -31.124 1.00 90.50 297 PHE A N 1
ATOM 2353 C CA . PHE A 1 297 ? 32.046 -3.192 -29.855 1.00 90.50 297 PHE A CA 1
ATOM 2354 C C . PHE A 1 297 ? 32.369 -1.685 -29.895 1.00 90.50 297 PHE A C 1
ATOM 2356 O O . PHE A 1 297 ? 33.060 -1.175 -29.014 1.00 90.50 297 PHE A O 1
ATOM 2363 N N . GLY A 1 298 ? 31.886 -0.954 -30.901 1.00 92.50 298 GLY A N 1
ATOM 2364 C CA . GLY A 1 298 ? 31.954 0.503 -30.911 1.00 92.50 298 GLY A CA 1
ATOM 2365 C C . GLY A 1 298 ? 31.151 1.084 -29.747 1.00 92.50 298 GLY A C 1
ATOM 2366 O O . GLY A 1 298 ? 30.042 0.630 -29.467 1.00 92.50 298 GLY A O 1
ATOM 2367 N N . LEU A 1 299 ? 31.706 2.093 -29.071 1.00 89.56 299 LEU A N 1
ATOM 2368 C CA . LEU A 1 299 ? 31.108 2.688 -27.870 1.00 89.56 299 LEU A CA 1
ATOM 2369 C C . LEU A 1 299 ? 29.657 3.145 -28.101 1.00 89.56 299 LEU A C 1
ATOM 2371 O O . LEU A 1 299 ? 28.795 2.883 -27.268 1.00 89.56 299 LEU A O 1
ATOM 2375 N N . GLU A 1 300 ? 29.383 3.766 -29.248 1.00 92.44 300 GLU A N 1
ATOM 2376 C CA . GLU A 1 300 ? 28.038 4.177 -29.661 1.00 92.44 300 GLU A CA 1
ATOM 2377 C C . GLU A 1 300 ? 27.065 3.001 -29.731 1.00 92.44 300 GLU A C 1
ATOM 2379 O O . GLU A 1 300 ? 26.031 3.017 -29.066 1.00 92.44 300 GLU A O 1
ATOM 2384 N N . ASN A 1 301 ? 27.436 1.944 -30.455 1.00 92.31 301 ASN A N 1
ATOM 2385 C CA . ASN A 1 301 ? 26.593 0.765 -30.620 1.00 92.31 301 ASN A CA 1
ATOM 2386 C C . ASN A 1 301 ? 26.359 0.055 -29.283 1.00 92.31 301 ASN A C 1
ATOM 2388 O O . ASN A 1 301 ? 25.229 -0.318 -28.981 1.00 92.31 301 ASN A O 1
ATOM 2392 N N . ILE A 1 302 ? 27.386 -0.083 -28.437 1.00 93.00 302 ILE A N 1
ATOM 2393 C CA . ILE A 1 302 ? 27.230 -0.678 -27.101 1.00 93.00 302 ILE A CA 1
ATOM 2394 C C . ILE A 1 302 ? 26.214 0.114 -26.274 1.00 93.00 302 ILE A C 1
ATOM 2396 O O . ILE A 1 302 ? 25.332 -0.483 -25.649 1.00 93.00 302 ILE A O 1
ATOM 2400 N N . LEU A 1 303 ? 26.323 1.443 -26.252 1.00 94.12 303 LEU A N 1
ATOM 2401 C CA . LEU A 1 303 ? 25.431 2.292 -25.467 1.00 94.12 303 LEU A CA 1
ATOM 2402 C C . LEU A 1 303 ? 24.006 2.296 -26.025 1.00 94.12 303 LEU A C 1
ATOM 2404 O O . LEU A 1 303 ? 23.061 2.200 -25.238 1.00 94.12 303 LEU A O 1
ATOM 2408 N N . GLU A 1 304 ? 23.842 2.343 -27.349 1.00 94.00 304 GLU A N 1
ATOM 2409 C CA . GLU A 1 304 ? 22.535 2.273 -28.012 1.00 94.00 304 GLU A CA 1
ATOM 2410 C C . GLU A 1 304 ? 21.853 0.930 -27.704 1.00 94.00 304 GLU A C 1
ATOM 2412 O O . GLU A 1 304 ? 20.758 0.918 -27.140 1.00 94.00 304 GLU A O 1
ATOM 2417 N N . ARG A 1 305 ? 22.524 -0.212 -27.930 1.00 94.75 305 ARG A N 1
ATOM 2418 C CA . ARG A 1 305 ? 21.944 -1.542 -27.651 1.00 94.75 305 ARG A CA 1
ATOM 2419 C C . ARG A 1 305 ? 21.665 -1.752 -26.167 1.00 94.75 305 ARG A C 1
ATOM 2421 O O . ARG A 1 305 ? 20.625 -2.303 -25.809 1.00 94.75 305 ARG A O 1
ATOM 2428 N N . THR A 1 306 ? 22.549 -1.283 -25.287 1.00 95.25 306 THR A N 1
ATOM 2429 C CA . THR A 1 306 ? 22.318 -1.351 -23.835 1.00 95.25 306 THR A CA 1
ATOM 2430 C C . THR A 1 306 ? 21.076 -0.551 -23.448 1.00 95.25 306 THR A C 1
ATOM 2432 O O . THR A 1 306 ? 20.228 -1.060 -22.708 1.00 95.25 306 THR A O 1
ATOM 2435 N N . THR A 1 307 ? 20.933 0.665 -23.980 1.00 95.81 307 THR A N 1
ATOM 2436 C CA . THR A 1 307 ? 19.764 1.523 -23.754 1.00 95.81 307 THR A CA 1
ATOM 2437 C C . THR A 1 307 ? 18.489 0.830 -24.225 1.00 95.81 307 THR A C 1
ATOM 2439 O O . THR A 1 307 ? 17.525 0.725 -23.471 1.00 95.81 307 THR A O 1
ATOM 2442 N N . GLU A 1 308 ? 18.482 0.296 -25.441 1.00 95.31 308 GLU A N 1
ATOM 2443 C CA . GLU A 1 308 ? 17.302 -0.333 -26.036 1.00 95.31 308 GLU A CA 1
ATOM 2444 C C . GLU A 1 308 ? 16.868 -1.602 -25.297 1.00 95.31 308 GLU A C 1
ATOM 2446 O O . GLU A 1 308 ? 15.696 -1.738 -24.943 1.00 95.31 308 GLU A O 1
ATOM 2451 N N . ILE A 1 309 ? 17.794 -2.524 -25.014 1.00 95.94 309 ILE A N 1
ATOM 2452 C CA . ILE A 1 309 ? 17.483 -3.794 -24.335 1.00 95.94 309 ILE A CA 1
ATOM 2453 C C . ILE A 1 309 ? 16.936 -3.528 -22.932 1.00 95.94 309 ILE A C 1
ATOM 2455 O O . ILE A 1 309 ? 15.961 -4.150 -22.493 1.00 95.94 309 ILE A O 1
ATOM 2459 N N . THR A 1 310 ? 17.551 -2.590 -22.211 1.00 96.75 310 THR A N 1
ATOM 2460 C CA . THR A 1 310 ? 17.096 -2.235 -20.866 1.00 96.75 310 THR A CA 1
ATOM 2461 C C . THR A 1 310 ? 15.770 -1.474 -20.901 1.00 96.75 310 THR A C 1
ATOM 2463 O O . THR A 1 310 ? 14.909 -1.765 -20.069 1.00 96.75 310 THR A O 1
ATOM 2466 N N . ALA A 1 311 ? 15.533 -0.605 -21.892 1.00 96.62 311 ALA A N 1
ATOM 2467 C CA . ALA A 1 311 ? 14.238 0.043 -22.114 1.00 96.62 311 ALA A CA 1
ATOM 2468 C C . ALA A 1 311 ? 13.126 -0.980 -22.367 1.00 96.62 311 ALA A C 1
ATOM 2470 O O . ALA A 1 311 ? 12.101 -0.949 -21.683 1.00 96.62 311 ALA A O 1
ATOM 2471 N N . TRP A 1 312 ? 13.353 -1.928 -23.281 1.00 96.06 312 TRP A N 1
ATOM 2472 C CA . TRP A 1 312 ? 12.437 -3.034 -23.568 1.00 96.06 312 TRP A CA 1
ATOM 2473 C C . TRP A 1 312 ? 12.113 -3.835 -22.315 1.00 96.06 312 TRP A C 1
ATOM 2475 O O . TRP A 1 312 ? 10.944 -4.055 -21.994 1.00 96.06 312 TRP A O 1
ATOM 2485 N N . THR A 1 313 ? 13.148 -4.217 -21.569 1.00 94.56 313 THR A N 1
ATOM 2486 C CA . THR A 1 313 ? 12.984 -4.976 -20.328 1.00 94.56 313 THR A CA 1
ATOM 2487 C C . THR A 1 313 ? 12.116 -4.201 -19.339 1.00 94.56 313 THR A C 1
ATOM 2489 O O . THR A 1 313 ? 11.122 -4.730 -18.844 1.00 94.56 313 THR A O 1
ATOM 2492 N N . LEU A 1 314 ? 12.428 -2.928 -19.088 1.00 93.69 314 LEU A N 1
ATOM 2493 C CA . LEU A 1 314 ? 11.684 -2.082 -18.150 1.00 93.69 314 LEU A CA 1
ATOM 2494 C C . LEU A 1 314 ? 10.240 -1.835 -18.603 1.00 93.69 314 LEU A C 1
ATOM 2496 O O . LEU A 1 314 ? 9.329 -1.852 -17.772 1.00 93.69 314 LEU A O 1
ATOM 2500 N N . PHE A 1 315 ? 10.011 -1.630 -19.900 1.00 94.06 315 PHE A N 1
ATOM 2501 C CA . PHE A 1 315 ? 8.678 -1.437 -20.467 1.00 94.06 315 PHE A CA 1
ATOM 2502 C C . PHE A 1 315 ? 7.811 -2.691 -20.299 1.00 94.06 315 PHE A C 1
ATOM 2504 O O . PHE A 1 315 ? 6.707 -2.614 -19.751 1.00 94.06 315 PHE A O 1
ATOM 2511 N N . LEU A 1 316 ? 8.344 -3.863 -20.660 1.00 90.94 316 LEU A N 1
ATOM 2512 C CA . LEU A 1 316 ? 7.637 -5.140 -20.553 1.00 90.94 316 LEU A CA 1
ATOM 2513 C C . LEU A 1 316 ? 7.302 -5.491 -19.103 1.00 90.94 316 LEU A C 1
ATOM 2515 O O . LEU A 1 316 ? 6.187 -5.930 -18.828 1.00 90.94 316 LEU A O 1
ATOM 2519 N N . ILE A 1 317 ? 8.208 -5.245 -18.151 1.00 88.50 317 ILE A N 1
ATOM 2520 C CA . ILE A 1 317 ? 7.963 -5.568 -16.734 1.00 88.50 317 ILE A CA 1
ATOM 2521 C C . ILE A 1 317 ? 7.130 -4.525 -15.983 1.00 88.50 317 ILE A C 1
ATOM 2523 O O . ILE A 1 317 ? 6.833 -4.700 -14.797 1.00 88.50 317 ILE A O 1
ATOM 2527 N N . SER A 1 318 ? 6.737 -3.432 -16.639 1.00 84.62 318 SER A N 1
ATOM 2528 C CA . SER A 1 318 ? 5.966 -2.358 -16.004 1.00 84.62 318 SER A CA 1
ATOM 2529 C C . SER A 1 318 ? 4.466 -2.651 -15.879 1.00 84.62 318 SER A C 1
ATOM 2531 O O . SER A 1 318 ? 3.709 -1.820 -15.373 1.00 84.62 318 SER A O 1
ATOM 2533 N N . ASN A 1 319 ? 4.014 -3.854 -16.229 1.00 82.00 319 ASN A N 1
ATOM 2534 C CA . ASN A 1 319 ? 2.621 -4.279 -16.085 1.00 82.00 319 ASN A CA 1
ATOM 2535 C C . ASN A 1 319 ? 2.308 -4.879 -14.688 1.00 82.00 319 ASN A C 1
ATOM 2537 O O . ASN A 1 319 ? 3.205 -5.194 -13.905 1.00 82.00 319 ASN A O 1
ATOM 2541 N N . LYS A 1 320 ? 1.017 -5.005 -14.337 1.00 74.44 320 LYS A N 1
ATOM 2542 C CA . LYS A 1 320 ? 0.588 -5.590 -13.045 1.00 74.44 320 LYS A CA 1
ATOM 2543 C C . LYS A 1 320 ? 0.872 -7.093 -12.948 1.00 74.44 320 LYS A C 1
ATOM 2545 O O . LYS A 1 320 ? 1.126 -7.585 -11.857 1.00 74.44 320 LYS A O 1
ATOM 2550 N N . TRP A 1 321 ? 0.850 -7.81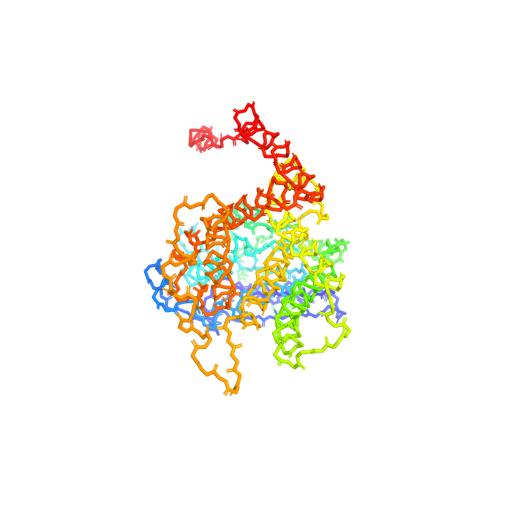2 -14.067 1.00 76.62 321 TRP A N 1
ATOM 2551 C CA . TRP A 1 321 ? 1.035 -9.260 -14.098 1.00 76.62 321 TRP A CA 1
ATOM 2552 C C . TRP A 1 321 ? 2.445 -9.677 -13.652 1.00 76.62 321 TRP A C 1
ATOM 2554 O O . TRP A 1 321 ? 2.562 -10.560 -12.806 1.00 76.62 321 TRP A O 1
ATOM 2564 N N . MET A 1 322 ? 3.492 -8.987 -14.122 1.00 76.62 322 MET A N 1
ATOM 2565 C CA . MET A 1 322 ? 4.888 -9.238 -13.726 1.00 76.62 322 MET A CA 1
ATOM 2566 C C . MET A 1 322 ? 5.134 -8.974 -12.240 1.00 76.62 322 MET A C 1
ATOM 2568 O O . MET A 1 322 ? 5.845 -9.734 -11.588 1.00 76.62 322 MET A O 1
ATOM 2572 N N . VAL A 1 323 ? 4.507 -7.933 -11.688 1.00 69.62 323 VAL A N 1
ATOM 2573 C CA . VAL A 1 323 ? 4.573 -7.640 -10.247 1.00 69.62 323 VAL A CA 1
ATOM 2574 C C . VAL A 1 323 ? 3.954 -8.781 -9.434 1.00 69.62 323 VAL A C 1
ATOM 2576 O O . VAL A 1 323 ? 4.503 -9.168 -8.408 1.00 69.62 323 VAL A O 1
ATOM 2579 N N . LEU A 1 324 ? 2.835 -9.341 -9.903 1.00 70.25 324 LEU A N 1
ATOM 2580 C CA . LEU A 1 324 ? 2.106 -10.398 -9.199 1.00 70.25 324 LEU A CA 1
ATOM 2581 C C . LEU A 1 324 ? 2.795 -11.768 -9.279 1.00 70.25 324 LEU A C 1
ATOM 2583 O O . LEU A 1 324 ? 2.854 -12.469 -8.276 1.00 70.25 324 LEU A O 1
ATOM 2587 N N . HIS A 1 325 ? 3.318 -12.151 -10.445 1.00 72.06 325 HIS A N 1
ATOM 2588 C CA . HIS A 1 325 ? 3.787 -13.524 -10.689 1.00 72.06 325 HIS A CA 1
ATOM 2589 C C . HIS A 1 325 ? 5.308 -13.689 -10.587 1.00 72.06 325 HIS A C 1
ATOM 2591 O O . HIS A 1 325 ? 5.794 -14.809 -10.461 1.00 72.06 325 HIS A O 1
ATOM 2597 N N . ALA A 1 326 ? 6.073 -12.595 -10.632 1.00 73.06 326 ALA A N 1
ATOM 2598 C CA . ALA A 1 326 ? 7.533 -12.632 -10.678 1.00 73.06 326 ALA A CA 1
ATOM 2599 C C . ALA A 1 326 ? 8.174 -11.560 -9.780 1.00 73.06 326 ALA A C 1
ATOM 2601 O O . ALA A 1 326 ? 9.183 -10.964 -10.149 1.00 73.06 326 ALA A O 1
ATOM 2602 N N . ASN A 1 327 ? 7.612 -11.311 -8.589 1.00 67.19 327 ASN A N 1
ATOM 2603 C CA . ASN A 1 327 ? 7.995 -10.188 -7.721 1.00 67.19 327 ASN A CA 1
ATOM 2604 C C . ASN A 1 327 ? 9.506 -10.118 -7.391 1.00 67.19 327 ASN A C 1
ATOM 2606 O O . ASN A 1 327 ? 10.118 -9.054 -7.473 1.00 67.19 327 ASN A O 1
ATOM 2610 N N . TRP A 1 328 ? 10.144 -11.252 -7.066 1.00 73.88 328 TRP A N 1
ATOM 2611 C CA . TRP A 1 328 ? 11.589 -11.282 -6.779 1.00 73.88 328 TRP A CA 1
ATOM 2612 C C . TRP A 1 328 ? 12.425 -10.847 -7.989 1.00 73.88 328 TRP A C 1
ATOM 2614 O O . TRP A 1 328 ? 13.285 -9.972 -7.872 1.00 73.88 328 TRP A O 1
ATOM 2624 N N . LEU A 1 329 ? 12.135 -11.419 -9.160 1.00 74.88 329 LEU A N 1
ATOM 2625 C CA . LEU A 1 329 ? 12.819 -11.081 -10.404 1.00 74.88 329 LEU A CA 1
ATOM 2626 C C . LEU A 1 329 ? 12.526 -9.632 -10.806 1.00 74.88 329 LEU A C 1
ATOM 2628 O O . LEU A 1 329 ? 13.432 -8.910 -11.212 1.00 74.88 329 LEU A O 1
ATOM 2632 N N . TRP A 1 330 ? 11.285 -9.181 -10.621 1.00 77.75 330 TRP A N 1
ATOM 2633 C CA . TRP A 1 330 ? 10.859 -7.811 -10.881 1.00 77.75 330 TRP A CA 1
ATOM 2634 C C . TRP A 1 330 ? 11.736 -6.804 -10.131 1.00 77.75 330 TRP A C 1
ATOM 2636 O O . TRP A 1 330 ? 12.290 -5.902 -10.757 1.00 77.75 330 TRP A O 1
ATOM 2646 N N . HIS A 1 331 ? 11.964 -6.993 -8.827 1.00 73.75 331 HIS A N 1
ATOM 2647 C CA . HIS A 1 331 ? 12.838 -6.109 -8.047 1.00 73.75 331 HIS A CA 1
ATOM 2648 C C . HIS A 1 331 ? 14.289 -6.075 -8.552 1.00 73.75 331 HIS A C 1
ATOM 2650 O O . HIS A 1 331 ? 14.919 -5.016 -8.509 1.00 73.75 331 HIS A O 1
ATOM 2656 N N . GLN A 1 332 ? 14.827 -7.200 -9.035 1.00 84.50 332 GLN A N 1
ATOM 2657 C CA . GLN A 1 332 ? 16.173 -7.228 -9.618 1.00 84.50 332 GLN A CA 1
ATOM 2658 C C . GLN A 1 332 ? 16.213 -6.497 -10.959 1.00 84.50 332 GLN A C 1
ATOM 2660 O O . GLN A 1 332 ? 17.085 -5.658 -11.172 1.00 84.50 332 GLN A O 1
ATOM 2665 N N . LEU A 1 333 ? 15.236 -6.753 -11.829 1.00 87.50 333 LEU A N 1
ATOM 2666 C CA . LEU A 1 333 ? 15.160 -6.138 -13.153 1.00 87.50 333 LEU A CA 1
ATOM 2667 C C . LEU A 1 333 ? 14.921 -4.626 -13.086 1.00 87.50 333 LEU A C 1
ATOM 2669 O O . LEU A 1 333 ? 15.417 -3.897 -13.937 1.00 87.50 333 LEU A O 1
ATOM 2673 N N . GLN A 1 334 ? 14.255 -4.113 -12.048 1.00 86.81 334 GLN A N 1
ATOM 2674 C CA . GLN A 1 334 ? 14.117 -2.665 -11.841 1.00 86.81 334 GLN A CA 1
ATOM 2675 C C . GLN A 1 334 ? 15.469 -1.948 -11.664 1.00 86.81 334 GLN A C 1
ATOM 2677 O O . GLN A 1 334 ? 15.564 -0.752 -11.939 1.00 86.81 334 GLN A O 1
ATOM 2682 N N . LYS A 1 335 ? 16.542 -2.651 -11.264 1.00 89.31 335 LYS A N 1
ATOM 2683 C CA . LYS A 1 335 ? 17.897 -2.068 -11.205 1.00 89.31 335 LYS A CA 1
ATOM 2684 C C . LYS A 1 335 ? 18.443 -1.721 -12.591 1.00 89.31 335 LYS A C 1
ATOM 2686 O O . LYS A 1 335 ? 19.302 -0.849 -12.698 1.00 89.31 335 LYS A O 1
ATOM 2691 N N . LEU A 1 336 ? 17.907 -2.327 -13.652 1.00 93.94 336 LEU A N 1
ATOM 2692 C CA . LEU A 1 336 ? 18.258 -1.972 -15.025 1.00 93.94 336 LEU A CA 1
ATOM 2693 C C . LEU A 1 336 ? 17.864 -0.534 -15.373 1.00 93.94 336 LEU A C 1
ATOM 2695 O O . LEU A 1 336 ? 18.419 0.005 -16.318 1.00 93.94 336 LEU A O 1
ATOM 2699 N N . ALA A 1 337 ? 16.999 0.128 -14.594 1.00 92.75 337 ALA A N 1
ATOM 2700 C CA . ALA A 1 337 ? 16.696 1.550 -14.773 1.00 92.75 337 ALA A CA 1
ATOM 2701 C C . ALA A 1 337 ? 17.941 2.446 -14.670 1.00 92.75 337 ALA A C 1
ATOM 2703 O O . ALA A 1 337 ? 18.024 3.449 -15.374 1.00 92.75 337 ALA A O 1
ATOM 2704 N N . TYR A 1 338 ? 18.924 2.077 -13.841 1.00 94.62 338 TYR A N 1
ATOM 2705 C CA . TYR A 1 338 ? 20.195 2.802 -13.760 1.00 94.62 338 TYR A CA 1
ATOM 2706 C C . TYR A 1 338 ? 21.044 2.583 -15.009 1.00 94.62 338 TYR A C 1
ATOM 2708 O O . TYR A 1 338 ? 21.596 3.537 -15.544 1.00 94.62 338 TYR A O 1
ATOM 2716 N N . VAL A 1 339 ? 21.119 1.339 -15.488 1.00 96.06 339 VAL A N 1
ATOM 2717 C CA . VAL A 1 339 ? 21.862 0.986 -16.705 1.00 96.06 339 VAL A CA 1
ATOM 2718 C C . VAL A 1 339 ? 21.248 1.687 -17.915 1.00 96.06 339 VAL A C 1
ATOM 2720 O O . VAL A 1 339 ? 21.964 2.345 -18.664 1.00 96.06 339 VAL A O 1
ATOM 2723 N N . TYR A 1 340 ? 19.922 1.620 -18.045 1.00 97.06 340 TYR A N 1
ATOM 2724 C CA . TYR A 1 340 ? 19.132 2.326 -19.050 1.00 97.06 340 TYR A CA 1
ATOM 2725 C C . TYR A 1 340 ? 19.434 3.823 -19.056 1.00 97.06 340 TYR A C 1
ATOM 2727 O O . TYR A 1 340 ? 19.855 4.369 -20.068 1.00 97.06 340 TYR A O 1
ATOM 2735 N N . PHE A 1 341 ? 19.280 4.482 -17.909 1.00 96.81 341 PHE A N 1
ATOM 2736 C CA . PHE A 1 341 ? 19.501 5.917 -17.810 1.00 96.81 341 PHE A CA 1
ATOM 2737 C C . PHE A 1 341 ? 20.947 6.319 -18.099 1.00 96.81 341 PHE A C 1
ATOM 2739 O O . PHE A 1 341 ? 21.172 7.243 -18.871 1.00 96.81 341 PHE A O 1
ATOM 2746 N N . LEU A 1 342 ? 21.927 5.648 -17.484 1.00 95.94 342 LEU A N 1
ATOM 2747 C CA . LEU A 1 342 ? 23.333 6.023 -17.628 1.00 95.94 342 LEU A CA 1
ATOM 2748 C C . LEU A 1 342 ? 23.812 5.821 -19.064 1.00 95.94 342 LEU A C 1
ATOM 2750 O O . LEU A 1 342 ? 24.466 6.709 -19.602 1.00 95.94 342 LEU A O 1
ATOM 2754 N N . SER A 1 343 ? 23.457 4.696 -19.693 1.00 95.94 343 SER A N 1
ATOM 2755 C CA . SER A 1 343 ? 23.818 4.446 -21.093 1.00 95.94 343 SER A CA 1
ATOM 2756 C C . SER A 1 343 ? 23.174 5.464 -22.035 1.00 95.94 343 SER A C 1
ATOM 2758 O O . SER A 1 343 ? 23.876 6.050 -22.859 1.00 95.94 343 SER A O 1
ATOM 2760 N N . ALA A 1 344 ? 21.887 5.766 -21.847 1.00 95.06 344 ALA A N 1
ATOM 2761 C CA . ALA A 1 344 ? 21.167 6.730 -22.671 1.00 95.06 344 ALA A CA 1
ATOM 2762 C C . ALA A 1 344 ? 21.675 8.167 -22.484 1.00 95.06 344 ALA A C 1
ATOM 2764 O O . ALA A 1 344 ? 21.893 8.890 -23.454 1.00 95.06 344 ALA A O 1
ATOM 2765 N N . ALA A 1 345 ? 21.888 8.602 -21.241 1.00 94.75 345 ALA A N 1
ATOM 2766 C CA . ALA A 1 345 ? 22.339 9.957 -20.951 1.00 94.75 345 ALA A CA 1
ATOM 2767 C C . ALA A 1 345 ? 23.792 10.184 -21.401 1.00 94.75 345 ALA A C 1
ATOM 2769 O O . ALA A 1 345 ? 24.115 11.263 -21.897 1.00 94.75 345 ALA A O 1
ATOM 2770 N N . PHE A 1 346 ? 24.655 9.168 -21.294 1.00 94.62 346 PHE A N 1
ATOM 2771 C CA . PHE A 1 346 ? 26.014 9.199 -21.844 1.00 94.62 346 PHE A CA 1
ATOM 2772 C C . PHE A 1 346 ? 26.004 9.248 -23.379 1.00 94.62 346 PHE A C 1
ATOM 2774 O O . PHE A 1 346 ? 26.653 10.114 -23.959 1.00 94.62 346 PHE A O 1
ATOM 2781 N N . LEU A 1 347 ? 25.210 8.393 -24.035 1.00 93.56 347 LEU A N 1
ATOM 2782 C CA . LEU A 1 347 ? 25.014 8.413 -25.490 1.00 93.56 347 LEU A CA 1
ATOM 2783 C C . LEU A 1 347 ? 24.555 9.797 -25.973 1.00 93.56 347 LEU A C 1
ATOM 2785 O O . LEU A 1 347 ? 25.120 10.359 -26.906 1.00 93.56 347 LEU A O 1
ATOM 2789 N N . LEU A 1 348 ? 23.553 10.388 -25.320 1.00 92.19 348 LEU A N 1
ATOM 2790 C CA . LEU A 1 348 ? 23.031 11.694 -25.721 1.00 92.19 348 LEU A CA 1
ATOM 2791 C C . LEU A 1 348 ? 24.022 12.830 -25.456 1.00 92.19 348 LEU A C 1
ATOM 2793 O O . LEU A 1 348 ? 24.158 13.710 -26.297 1.00 92.19 348 LEU A O 1
ATOM 2797 N N . SER A 1 349 ? 24.711 12.821 -24.316 1.00 92.00 349 SER A N 1
ATOM 2798 C CA . SER A 1 349 ? 25.618 13.912 -23.936 1.00 92.00 349 SER A CA 1
ATOM 2799 C C . SER A 1 349 ? 26.938 13.908 -24.697 1.00 92.00 349 SER A C 1
ATOM 2801 O O . SER A 1 349 ? 27.378 14.970 -25.123 1.00 92.00 349 SER A O 1
ATOM 2803 N N . ILE A 1 350 ? 27.569 12.745 -24.850 1.00 86.62 350 ILE A N 1
ATOM 2804 C CA . ILE A 1 350 ? 28.946 12.645 -25.349 1.00 86.62 350 ILE A CA 1
ATOM 2805 C C . ILE A 1 350 ? 28.981 12.338 -26.837 1.00 86.62 350 ILE A C 1
ATOM 2807 O O . ILE A 1 350 ? 29.828 12.876 -27.537 1.00 86.62 350 ILE A O 1
ATOM 2811 N N . ILE A 1 351 ? 28.074 11.491 -27.324 1.00 89.56 351 ILE A N 1
ATOM 2812 C CA . ILE A 1 351 ? 28.093 11.057 -28.727 1.00 89.56 351 ILE A CA 1
ATOM 2813 C C . ILE A 1 351 ? 27.229 11.981 -29.581 1.00 89.56 351 ILE A C 1
ATOM 2815 O O . ILE A 1 351 ? 27.652 12.422 -30.641 1.00 89.56 351 ILE A O 1
ATOM 2819 N N . HIS A 1 352 ? 26.034 12.324 -29.099 1.00 88.81 352 HIS A N 1
ATOM 2820 C CA . HIS A 1 352 ? 25.120 13.215 -29.820 1.00 88.81 352 HIS A CA 1
ATOM 2821 C C . HIS A 1 352 ? 25.216 14.692 -29.401 1.00 88.81 352 HIS A C 1
ATOM 2823 O O . HIS A 1 352 ? 24.404 15.501 -29.863 1.00 88.81 352 HIS A O 1
ATOM 2829 N N . GLU A 1 353 ? 26.155 15.030 -28.508 1.00 90.75 353 GLU A N 1
ATOM 2830 C CA . GLU A 1 353 ? 26.447 16.394 -28.033 1.00 90.75 353 GLU A CA 1
ATOM 2831 C C . GLU A 1 353 ? 25.207 17.168 -27.542 1.00 90.75 353 GLU A C 1
ATOM 2833 O O . GLU A 1 353 ? 25.071 18.385 -27.691 1.00 90.75 353 GLU A O 1
ATOM 2838 N N . LYS A 1 354 ? 24.250 16.454 -26.940 1.00 91.88 354 LYS A N 1
ATOM 2839 C CA . LYS A 1 354 ? 23.010 17.034 -26.423 1.00 91.88 354 LYS A CA 1
ATOM 2840 C C . LYS A 1 354 ? 23.192 17.535 -24.995 1.00 91.88 354 LYS A C 1
ATOM 2842 O O . LYS A 1 354 ? 23.364 16.761 -24.051 1.00 91.88 354 LYS A O 1
ATOM 2847 N N . THR A 1 355 ? 23.038 18.845 -24.820 1.00 91.62 355 THR A N 1
ATOM 2848 C CA . THR A 1 355 ? 23.181 19.541 -23.530 1.00 91.62 355 THR A CA 1
ATOM 2849 C C . THR A 1 355 ? 22.263 18.990 -22.437 1.00 91.62 355 THR A C 1
ATOM 2851 O O . THR A 1 355 ? 22.694 18.823 -21.297 1.00 91.62 355 THR A O 1
ATOM 2854 N N . TYR A 1 356 ? 21.019 18.633 -22.765 1.00 89.94 356 TYR A N 1
ATOM 2855 C CA . TYR A 1 356 ? 20.069 18.091 -21.788 1.00 89.94 356 TYR A CA 1
ATOM 2856 C C . TYR A 1 356 ? 20.507 16.733 -21.211 1.00 89.94 356 TYR A C 1
ATOM 2858 O O . TYR A 1 356 ? 20.241 16.454 -20.040 1.00 89.94 356 TYR A O 1
ATOM 2866 N N . GLY A 1 357 ? 21.218 15.906 -21.989 1.00 92.00 357 GLY A N 1
ATOM 2867 C CA . GLY A 1 357 ? 21.786 14.644 -21.509 1.00 92.00 357 GLY A CA 1
ATOM 2868 C C . GLY A 1 357 ? 22.845 14.885 -20.433 1.00 92.00 357 GLY A C 1
ATOM 2869 O O . GLY A 1 357 ? 22.831 14.237 -19.385 1.00 92.00 357 GLY A O 1
ATOM 2870 N N . LEU A 1 358 ? 23.703 15.890 -20.647 1.00 94.25 358 LEU A N 1
ATOM 2871 C CA . LEU A 1 358 ? 24.736 16.285 -19.689 1.00 94.25 358 LEU A CA 1
ATOM 2872 C C . LEU A 1 358 ? 24.119 16.837 -18.397 1.00 94.25 358 LEU A C 1
ATOM 2874 O O . LEU A 1 358 ? 24.520 16.444 -17.302 1.00 94.25 358 LEU A O 1
ATOM 2878 N N . VAL A 1 359 ? 23.100 17.694 -18.513 1.00 95.00 359 VAL A N 1
ATOM 2879 C CA . VAL A 1 359 ? 22.364 18.228 -17.353 1.00 95.00 359 VAL A CA 1
ATOM 2880 C C . VAL A 1 359 ? 21.750 17.097 -16.525 1.00 95.00 359 VAL A C 1
ATOM 2882 O O . VAL A 1 359 ? 21.878 17.093 -15.300 1.00 95.00 359 VAL A O 1
ATOM 2885 N N . CYS A 1 360 ? 21.134 16.104 -17.174 1.00 95.06 360 CYS A N 1
ATOM 2886 C CA . CYS A 1 360 ? 20.558 14.948 -16.486 1.00 95.06 360 CYS A CA 1
ATOM 2887 C C . CYS A 1 360 ? 21.617 14.133 -15.725 1.00 95.06 360 CYS A C 1
ATOM 2889 O O . CYS A 1 360 ? 21.377 13.757 -14.575 1.00 95.06 360 CYS A O 1
ATOM 2891 N N . LEU A 1 361 ? 22.793 13.900 -16.322 1.00 95.00 361 LEU A N 1
ATOM 2892 C CA . LEU A 1 361 ? 23.911 13.222 -15.654 1.00 95.00 361 LEU A CA 1
ATOM 2893 C C . LEU A 1 361 ? 24.401 13.998 -14.429 1.00 95.00 361 LEU A C 1
ATOM 2895 O O . LEU A 1 361 ? 24.554 13.412 -13.357 1.00 95.00 361 LEU A O 1
ATOM 2899 N N . ILE A 1 362 ? 24.610 15.309 -14.563 1.00 95.56 362 ILE A N 1
ATOM 2900 C CA . ILE A 1 362 ? 25.072 16.158 -13.455 1.00 95.56 362 ILE A CA 1
ATOM 2901 C C . ILE A 1 362 ? 24.065 16.116 -12.301 1.00 95.56 362 ILE A C 1
ATOM 2903 O O . ILE A 1 362 ? 24.451 15.850 -11.162 1.00 95.56 362 ILE A O 1
ATOM 2907 N N . LEU A 1 363 ? 22.772 16.311 -12.589 1.00 95.75 363 LEU A N 1
ATOM 2908 C CA . LEU A 1 363 ? 21.714 16.239 -11.576 1.00 95.75 363 LEU A CA 1
ATOM 2909 C C . LEU A 1 363 ? 21.690 14.879 -10.877 1.00 95.75 363 LEU A C 1
ATOM 2911 O O . LEU A 1 363 ? 21.593 14.822 -9.648 1.00 95.75 363 LEU A O 1
ATOM 2915 N N . PHE A 1 364 ? 21.813 13.794 -11.648 1.00 95.56 364 PHE A N 1
ATOM 2916 C CA . PHE A 1 364 ? 21.907 12.444 -11.108 1.00 95.56 364 PHE A CA 1
ATOM 2917 C C . PHE A 1 364 ? 23.063 12.315 -10.116 1.00 95.56 364 PHE A C 1
ATOM 2919 O O . PHE A 1 364 ? 22.830 11.945 -8.965 1.00 95.56 364 PHE A O 1
ATOM 2926 N N . PHE A 1 365 ? 24.286 12.662 -10.518 1.00 95.81 365 PHE A N 1
ATOM 2927 C CA . PHE A 1 365 ? 25.454 12.508 -9.653 1.00 95.81 365 PHE A CA 1
ATOM 2928 C C . PHE A 1 365 ? 25.389 13.393 -8.408 1.00 95.81 365 PHE A C 1
ATOM 2930 O O . PHE A 1 365 ? 25.652 12.891 -7.317 1.00 95.81 365 PHE A O 1
ATOM 2937 N N . VAL A 1 366 ? 24.985 14.660 -8.531 1.00 96.56 366 VAL A N 1
ATOM 2938 C CA . VAL A 1 366 ? 24.897 15.591 -7.390 1.00 96.56 366 VAL A CA 1
ATOM 2939 C C . VAL A 1 366 ? 23.916 15.080 -6.334 1.00 96.56 366 VAL A C 1
ATOM 2941 O O . VAL A 1 366 ? 24.264 14.951 -5.158 1.00 96.56 366 VAL A O 1
ATOM 2944 N N . ILE A 1 367 ? 22.693 14.736 -6.744 1.00 94.44 367 ILE A N 1
ATOM 2945 C CA . ILE A 1 367 ? 21.662 14.266 -5.811 1.00 94.44 367 ILE A CA 1
ATOM 2946 C C . ILE A 1 367 ? 22.041 12.903 -5.231 1.00 94.44 367 ILE A C 1
ATOM 2948 O O . ILE A 1 367 ? 21.842 12.660 -4.039 1.00 94.44 367 ILE A O 1
ATOM 2952 N N . TYR A 1 368 ? 22.593 12.006 -6.049 1.00 92.75 368 TYR A N 1
ATOM 2953 C CA . TYR A 1 368 ? 22.953 10.668 -5.594 1.00 92.75 368 TYR A CA 1
ATOM 2954 C C . TYR A 1 368 ? 24.139 10.692 -4.622 1.00 92.75 368 TYR A C 1
ATOM 2956 O O . TYR A 1 368 ? 24.111 9.978 -3.621 1.00 92.75 368 TYR A O 1
ATOM 2964 N N . GLN A 1 369 ? 25.134 11.558 -4.844 1.00 93.88 369 GLN A N 1
ATOM 2965 C CA . GLN A 1 369 ? 26.223 11.792 -3.890 1.00 93.88 369 GLN A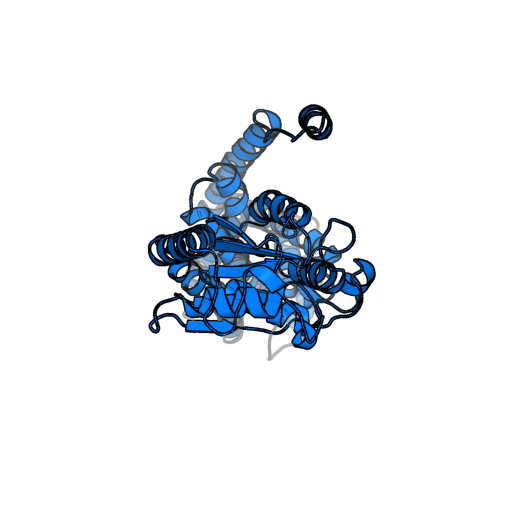 CA 1
ATOM 2966 C C . GLN A 1 369 ? 25.696 12.342 -2.563 1.00 93.88 369 GLN A C 1
ATOM 2968 O O . GLN A 1 369 ? 26.042 11.805 -1.511 1.00 93.88 369 GLN A O 1
ATOM 2973 N N . ALA A 1 370 ? 24.812 13.345 -2.594 1.00 92.88 370 ALA A N 1
ATOM 2974 C CA . ALA A 1 370 ? 24.184 13.872 -1.383 1.00 92.88 370 ALA A CA 1
ATOM 2975 C C . ALA A 1 370 ? 23.398 12.783 -0.630 1.00 92.88 370 ALA A C 1
ATOM 2977 O O . ALA A 1 370 ? 23.481 12.670 0.596 1.00 92.88 370 ALA A O 1
ATOM 2978 N N . TRP A 1 371 ? 22.663 11.943 -1.361 1.00 92.00 371 TRP A N 1
ATOM 2979 C CA . TRP A 1 371 ? 21.911 10.827 -0.791 1.00 92.00 371 TRP A CA 1
ATOM 2980 C C . TRP A 1 371 ? 22.822 9.769 -0.151 1.00 92.00 371 TRP A C 1
ATOM 2982 O O . TRP A 1 371 ? 22.558 9.341 0.975 1.00 92.00 371 TRP A O 1
ATOM 2992 N N . ILE A 1 372 ? 23.921 9.389 -0.816 1.00 90.75 372 ILE A N 1
ATOM 2993 C CA . ILE A 1 372 ? 24.944 8.492 -0.254 1.00 90.75 372 ILE A CA 1
ATOM 2994 C C . ILE A 1 372 ? 25.548 9.106 1.009 1.00 90.75 372 ILE A C 1
ATOM 2996 O O . ILE A 1 372 ? 25.618 8.431 2.036 1.00 90.75 372 ILE A O 1
ATOM 3000 N N . TYR A 1 373 ? 25.940 10.380 0.954 1.00 92.19 373 TYR A N 1
ATOM 3001 C CA . TYR A 1 373 ? 26.532 11.089 2.084 1.00 92.19 373 TYR A CA 1
ATOM 3002 C C . TYR A 1 373 ? 25.605 11.054 3.303 1.00 92.19 373 TYR A C 1
ATOM 3004 O O . TYR A 1 373 ? 26.018 10.619 4.378 1.00 92.19 373 TYR A O 1
ATOM 3012 N N . LYS A 1 374 ? 24.322 11.406 3.129 1.00 85.44 374 LYS A N 1
ATOM 3013 C CA . LYS A 1 374 ? 23.320 11.320 4.202 1.00 85.44 374 LYS A CA 1
ATOM 3014 C C . LYS A 1 374 ? 23.228 9.904 4.770 1.00 85.44 374 LYS A C 1
ATOM 3016 O O . LYS A 1 374 ? 23.157 9.739 5.980 1.00 85.44 374 LYS A O 1
ATOM 3021 N N . ARG A 1 375 ? 23.258 8.877 3.918 1.00 81.19 375 ARG A N 1
ATOM 3022 C CA . ARG A 1 375 ? 23.129 7.477 4.346 1.00 81.19 375 ARG A CA 1
ATOM 3023 C C . ARG A 1 375 ? 24.346 6.958 5.119 1.00 81.19 375 ARG A C 1
ATOM 3025 O O . ARG A 1 375 ? 24.164 6.114 5.992 1.00 81.19 375 ARG A O 1
ATOM 3032 N N . ILE A 1 376 ? 25.547 7.437 4.796 1.00 86.06 376 ILE A N 1
ATOM 3033 C CA . ILE A 1 376 ? 26.797 7.049 5.466 1.00 86.06 376 ILE A CA 1
ATOM 3034 C C . ILE A 1 376 ? 26.983 7.826 6.774 1.00 86.06 376 ILE A C 1
ATOM 3036 O O . ILE A 1 376 ? 27.277 7.222 7.801 1.00 86.06 376 ILE A O 1
ATOM 3040 N N . PHE A 1 377 ? 26.810 9.150 6.744 1.00 84.56 377 PHE A N 1
ATOM 3041 C CA . PHE A 1 377 ? 27.214 10.039 7.842 1.00 84.56 377 PHE A CA 1
ATOM 3042 C C . PHE A 1 377 ? 26.068 10.492 8.746 1.00 84.56 377 PHE A C 1
ATOM 3044 O O . PHE A 1 377 ? 26.312 10.929 9.865 1.00 84.56 377 PHE A O 1
ATOM 3051 N N . ASN A 1 378 ? 24.821 10.380 8.290 1.00 74.00 378 ASN A N 1
ATOM 3052 C CA . ASN A 1 378 ? 23.638 10.635 9.107 1.00 74.00 378 ASN A CA 1
ATOM 3053 C C . ASN A 1 378 ? 22.652 9.461 8.976 1.00 74.00 378 ASN A C 1
ATOM 3055 O O . ASN A 1 378 ? 21.524 9.633 8.489 1.00 74.00 378 ASN A O 1
ATOM 3059 N N . PRO A 1 379 ? 23.099 8.231 9.311 1.00 64.94 379 PRO A N 1
ATOM 3060 C CA . PRO A 1 379 ? 22.241 7.066 9.224 1.00 64.94 379 PRO A CA 1
ATOM 3061 C C . PRO A 1 379 ? 21.016 7.306 10.105 1.00 64.94 379 PRO A C 1
ATOM 3063 O O . PRO A 1 379 ? 21.133 7.804 11.225 1.00 64.94 379 PRO A O 1
ATOM 3066 N N . LYS A 1 380 ? 19.827 6.941 9.603 1.00 54.69 380 LYS A N 1
ATOM 3067 C CA . LYS A 1 380 ? 18.639 6.864 10.464 1.00 54.69 380 LYS A CA 1
ATOM 3068 C C . LYS A 1 380 ? 19.041 6.081 11.716 1.00 54.69 380 LYS A C 1
ATOM 3070 O O . LYS A 1 380 ? 19.698 5.050 11.537 1.00 54.69 380 LYS A O 1
ATOM 3075 N N . PRO A 1 381 ? 18.690 6.542 12.930 1.00 40.97 381 PRO A N 1
ATOM 3076 C CA . PRO A 1 381 ? 19.040 5.820 14.139 1.00 40.97 381 PRO A CA 1
ATOM 3077 C C . PRO A 1 381 ? 18.596 4.373 13.956 1.00 40.97 381 PRO A C 1
ATOM 3079 O O . PRO A 1 381 ? 17.421 4.093 13.711 1.00 40.97 381 PRO A O 1
ATOM 3082 N N . VAL A 1 382 ? 19.569 3.464 13.965 1.00 44.12 382 VAL A N 1
ATOM 3083 C CA . VAL A 1 382 ? 19.283 2.041 14.041 1.00 44.12 382 VAL A CA 1
ATOM 3084 C C . VAL A 1 382 ? 18.606 1.890 15.392 1.00 44.12 382 VAL A C 1
ATOM 3086 O O . VAL A 1 382 ? 19.232 2.146 16.418 1.00 44.12 382 VAL A O 1
ATOM 3089 N N . GLU A 1 383 ? 17.316 1.553 15.414 1.00 41.97 383 GLU A N 1
ATOM 3090 C CA . GLU A 1 383 ? 16.708 1.026 16.632 1.00 41.97 383 GLU A CA 1
ATOM 3091 C C . GLU A 1 383 ? 17.502 -0.230 16.996 1.00 41.97 383 GLU A C 1
ATOM 3093 O O . GLU A 1 383 ? 17.283 -1.312 16.447 1.00 41.97 383 GLU A O 1
ATOM 3098 N N . ASN A 1 384 ? 18.500 -0.064 17.861 1.00 35.94 384 ASN A N 1
ATOM 3099 C CA . ASN A 1 384 ? 19.323 -1.160 18.322 1.00 35.94 384 ASN A CA 1
ATOM 3100 C C . ASN A 1 384 ? 18.410 -2.161 19.020 1.00 35.94 384 ASN A C 1
ATOM 3102 O O . ASN A 1 384 ? 17.651 -1.822 19.923 1.00 35.94 384 ASN A O 1
ATOM 3106 N N . HIS A 1 385 ? 18.527 -3.429 18.641 1.00 37.47 385 HIS A N 1
ATOM 3107 C CA . HIS A 1 385 ? 17.747 -4.510 19.236 1.00 37.47 385 HIS A CA 1
ATOM 3108 C C . HIS A 1 385 ? 17.917 -4.596 20.771 1.00 37.47 385 HIS A C 1
ATOM 3110 O O . HIS A 1 385 ? 17.058 -5.150 21.450 1.00 37.47 385 HIS A O 1
ATOM 3116 N N . GLN A 1 386 ? 18.988 -4.001 21.314 1.00 36.41 386 GLN A N 1
ATOM 3117 C CA . GLN A 1 386 ? 19.266 -3.876 22.745 1.00 36.41 386 GLN A CA 1
ATOM 3118 C C . GLN A 1 386 ? 18.470 -2.767 23.458 1.00 36.41 386 GLN A C 1
ATOM 3120 O O . GLN A 1 386 ? 18.109 -2.969 24.615 1.00 36.41 386 GLN A O 1
ATOM 3125 N N . SER A 1 387 ? 18.102 -1.655 22.802 1.00 37.34 387 SER A N 1
ATOM 3126 C CA . SER A 1 387 ? 17.229 -0.646 23.438 1.00 37.34 387 SER A CA 1
ATOM 3127 C C . SER A 1 387 ? 15.794 -1.155 23.624 1.00 37.34 387 SER A C 1
ATOM 3129 O O . SER A 1 387 ? 15.076 -0.674 24.497 1.00 37.34 387 SER A O 1
ATOM 3131 N N . ARG A 1 388 ? 15.398 -2.189 22.863 1.00 40.53 388 ARG A N 1
ATOM 3132 C CA . ARG A 1 388 ? 14.133 -2.926 23.042 1.00 40.53 388 ARG A CA 1
ATOM 3133 C C . ARG A 1 388 ? 14.097 -3.790 24.305 1.00 40.53 388 ARG A C 1
ATOM 3135 O O . ARG A 1 388 ? 13.008 -4.107 24.763 1.00 40.53 388 ARG A O 1
ATOM 3142 N N . LEU A 1 389 ? 15.250 -4.186 24.850 1.00 37.91 389 LEU A N 1
ATOM 3143 C CA . LEU A 1 389 ? 15.315 -5.000 26.070 1.00 37.91 389 LEU A CA 1
ATOM 3144 C C . LEU A 1 389 ? 15.450 -4.133 27.324 1.00 37.91 389 LEU A C 1
ATOM 3146 O O . LEU A 1 389 ? 14.838 -4.453 28.333 1.00 37.91 389 LEU A O 1
ATOM 3150 N N . SER A 1 390 ? 16.162 -3.004 27.253 1.00 38.06 390 SER A N 1
ATOM 3151 C CA . SER A 1 390 ? 16.324 -2.098 28.401 1.00 38.06 390 SER A CA 1
ATOM 3152 C C . SER A 1 390 ? 15.093 -1.239 28.707 1.00 38.06 390 SER A C 1
ATOM 3154 O O . SER A 1 390 ? 15.018 -0.654 29.776 1.00 38.06 390 SER A O 1
ATOM 3156 N N . GLN A 1 391 ? 14.145 -1.120 27.771 1.00 39.72 391 GLN A N 1
ATOM 3157 C CA . GLN A 1 391 ? 12.835 -0.497 28.017 1.00 39.72 391 GLN A CA 1
ATOM 3158 C C . GLN A 1 391 ? 11.754 -1.522 28.407 1.00 39.72 391 GLN A C 1
ATOM 3160 O O . GLN A 1 391 ? 10.616 -1.141 28.669 1.00 39.72 391 GLN A O 1
ATOM 3165 N N . ALA A 1 392 ? 12.100 -2.814 28.423 1.00 42.16 392 ALA A N 1
ATOM 3166 C CA . ALA A 1 392 ? 11.222 -3.920 28.805 1.00 42.16 392 ALA A CA 1
ATOM 3167 C C . ALA A 1 392 ? 11.635 -4.594 30.132 1.00 42.16 392 ALA A C 1
ATOM 3169 O O . ALA A 1 392 ? 11.017 -5.584 30.524 1.00 42.16 392 ALA A O 1
ATOM 3170 N N . SER A 1 393 ? 12.654 -4.060 30.812 1.00 37.75 393 SER A N 1
ATOM 3171 C CA . SER A 1 393 ? 13.006 -4.338 32.212 1.00 37.75 393 SER A CA 1
ATOM 3172 C C . SER A 1 393 ? 12.618 -3.149 33.070 1.00 37.75 393 SER A C 1
ATOM 3174 O O . SER A 1 393 ? 12.037 -3.372 34.151 1.00 37.75 393 SER A O 1
#

Radius of gyration: 27.82 Å; chains: 1; bounding box: 62×39×82 Å

Secondary structure (DSSP, 8-state):
-EEEEEES---TT-HHHHHHHHHHHTS-TTSEEEEE-GGGG--PPP-HHHHHHH-S-HHHHHHHHHHHH-SEEEEEE--BTTB--HHHHHHHHHHHTSSS-TTTT-EEEEEEE-SSTTTTHHHHHHHHHHTTTTT-EEEEEEEE-SHHHHEETTEESSHHHHHHHHHHHHHHHHS---TTHHHHHHHHHHHHHHHHHHHHHHHHHHHHHHTT-TTS-HHHHHHHHHHHHHHHHHHHHHHHHHHH-TT-HHHHHHTTTHHHHHHHHHHHHHHHHHHHH--SS-THHHHHTTSGGGSSS-HHHHHHHHHHHHHHHHHHTTSHHHHHH-HHHHHHHTTHHHHHHHHHHHIIIIIS--HHHHHHHHHHHHHHHHHHHHHHHSPPP---TTHHHHT--

pLDDT: mean 87.78, std 13.29, range [35.94, 98.75]